Protein AF-0000000086128261 (afdb_homodimer)

Radius of gyration: 23.36 Å; Cα contacts (8 Å, |Δi|>4): 1194; chains: 2; bounding box: 47×71×53 Å

Sequence (530 aa):
MPFTEINGKTLFYSWKPASRAGLTLYFIHGLGSAHSFWSPVIPDLVDAGFSCLAIDVPGFGQSPYHGKPHTLEEIADDCITLLESLGKSLDRTIIIGSSMAGIVCCEIAVKHQVAGVVSVGPICPGPETKEAFEHRVAVIEQDGLEGIVNSVDIPTRATGSKATRTAEAFVRSLIQSSNADAYKSLSQAIADAPVPQYNKITCPLLCVAGQEDQVARLEDLALIGDEHLEVLFGVGHWHCIEDAEGMEGCLRRFAKKVESKLRAYMPFTEINGKTLFYSWKPASRAGLTLYFIHGLGSAHSFWSPVIPDLVDAGFSCLAIDVPGFGQSPYHGKPHTLEEIADDCITLLESLGKSLDRTIIIGSSMAGIVCCEIAVKHQVAGVVSVGPICPGPETKEAFEHRVAVIEQDGLEGIVNSVDIPTRATGSKATRTAEAFVRSLIQSSNADAYKSLSQAIADAPVPQYNKITCPLLCVAGQEDQVARLEDLALIGDEHLEVLFGVGHWHCIEDAEGMEGCLRRFAKKVESKLRAY

pLDDT: mean 94.53, std 5.09, range [62.5, 98.81]

Foldseek 3Di:
DLWDDDPNFIKGKDKAAAPDDAFEEEEEEDFLFAQVLLVLQQVVLSVLHYIYMYIGDDQFDPTHHPPDFDALQVVLVRSCRVCVVVVHDQLRYEYEYAACCLLSQLVNLLVDRHLEYEYELYAFADDVLLVVLVVVLVQCVPPNLCCVCPVVVCLPQQWFQLADPVLSVNSSVSNVSGHRNHSNSVSNNSSPDDGRPLVSRDHYYAYEEEPAAPRRHPVSCPVNPPVRYHYDYRTGRSPCSSPVPVVSVVVNVSSVVSRVVVVVD/DLWDDDPNFIKGKDKAAAPDDAFEEEEEEDFLFAQVLLVLQQVVLSVLHYIYMYIGDDQFDPTHHPPDFDALVVVLVRSVRVCVVVVHDQLRYEYEYAACCLQSQLVNLLVDRHLEYEYELYFAADDVLLVVLVVVLVQCVPPNLCSVCPVVVCLPQQWFQLADPVLSVNSSVSNVSGHRNHSNSVSNNSSPDDGRPLVSRDHYYAYEEECAAPRRHPVSCPVNPPVRYDYDYRTGRSPCSSPVPVVSVVVSVSSVVSRVVVVVD

Structure (mmCIF, N/CA/C/O backbone):
data_AF-0000000086128261-model_v1
#
loop_
_entity.id
_entity.type
_entity.pdbx_description
1 polymer 'Alpha/beta hydrolase'
#
loop_
_atom_site.group_PDB
_atom_site.id
_atom_site.type_symbol
_atom_site.label_atom_id
_atom_site.label_alt_id
_atom_site.label_comp_id
_atom_site.label_asym_id
_atom_site.label_entity_id
_atom_site.label_seq_id
_atom_site.pdbx_PDB_ins_code
_atom_site.Cartn_x
_atom_site.Cartn_y
_atom_site.Cartn_z
_atom_site.occupancy
_atom_site.B_iso_or_equiv
_atom_site.auth_seq_id
_atom_site.auth_comp_id
_atom_site.auth_asym_id
_atom_site.auth_atom_id
_atom_site.pdbx_PDB_model_num
ATOM 1 N N . MET A 1 1 ? 16.625 -4.352 -15.125 1 62.56 1 MET A N 1
ATOM 2 C CA . MET A 1 1 ? 15.648 -3.35 -14.688 1 62.56 1 MET A CA 1
ATOM 3 C C . MET A 1 1 ? 14.312 -4 -14.344 1 62.56 1 MET A C 1
ATOM 5 O O . MET A 1 1 ? 13.945 -5.016 -14.938 1 62.56 1 MET A O 1
ATOM 9 N N . PRO A 1 2 ? 13.703 -3.578 -13.156 1 86.75 2 PRO A N 1
ATOM 10 C CA . PRO A 1 2 ? 12.547 -4.363 -12.711 1 86.75 2 PRO A CA 1
ATOM 11 C C . PRO A 1 2 ? 11.359 -4.258 -13.664 1 86.75 2 PRO A C 1
ATOM 13 O O . PRO A 1 2 ? 10.203 -4.332 -13.234 1 86.75 2 PRO A O 1
ATOM 16 N N . PHE A 1 3 ? 11.758 -3.855 -15.07 1 92.06 3 PHE A N 1
ATOM 17 C CA . PHE A 1 3 ? 10.766 -3.869 -16.141 1 92.06 3 PHE A CA 1
ATOM 18 C C . PHE A 1 3 ? 11.281 -4.648 -17.344 1 92.06 3 PHE A C 1
ATOM 20 O O . PHE A 1 3 ? 12.484 -4.652 -17.625 1 92.06 3 PHE A O 1
ATOM 27 N N . THR A 1 4 ? 10.398 -5.27 -18.062 1 94.25 4 THR A N 1
ATOM 28 C CA . THR A 1 4 ? 10.734 -5.996 -19.281 1 94.25 4 THR A CA 1
ATOM 29 C C . THR A 1 4 ? 9.586 -5.918 -20.297 1 94.25 4 THR A C 1
ATOM 31 O O . THR A 1 4 ? 8.461 -5.566 -19.938 1 94.25 4 THR A O 1
ATOM 34 N N . GLU A 1 5 ? 9.938 -6.047 -21.531 1 93.94 5 GLU A N 1
ATOM 35 C CA . GLU A 1 5 ? 8.938 -6.109 -22.594 1 93.94 5 GLU A CA 1
ATOM 36 C C . GLU A 1 5 ? 8.625 -7.555 -22.984 1 93.94 5 GLU A C 1
ATOM 38 O O . GLU A 1 5 ? 9.516 -8.281 -23.422 1 93.94 5 GLU A O 1
ATOM 43 N N . ILE A 1 6 ? 7.418 -7.91 -22.703 1 91.56 6 ILE A N 1
ATOM 44 C CA . ILE A 1 6 ? 6.988 -9.258 -23.062 1 91.56 6 ILE A CA 1
ATOM 45 C C . ILE A 1 6 ? 5.641 -9.195 -23.766 1 91.56 6 ILE A C 1
ATOM 47 O O . ILE A 1 6 ? 4.75 -8.445 -23.359 1 91.56 6 ILE A O 1
ATOM 51 N N . ASN A 1 7 ? 5.527 -9.938 -24.922 1 92.56 7 ASN A N 1
ATOM 52 C CA . ASN A 1 7 ? 4.273 -10.047 -25.656 1 92.56 7 ASN A CA 1
ATOM 53 C C . ASN A 1 7 ? 3.68 -8.672 -25.953 1 92.56 7 ASN A C 1
ATOM 55 O O . ASN A 1 7 ? 2.479 -8.453 -25.781 1 92.56 7 ASN A O 1
ATOM 59 N N . GLY A 1 8 ? 4.52 -7.691 -26.188 1 91.38 8 GLY A N 1
ATOM 60 C CA . GLY A 1 8 ? 4.086 -6.363 -26.594 1 91.38 8 GLY A CA 1
ATOM 61 C C . GLY A 1 8 ? 3.682 -5.488 -25.422 1 91.38 8 GLY A C 1
ATOM 62 O O . GLY A 1 8 ? 3.084 -4.426 -25.609 1 91.38 8 GLY A O 1
ATOM 63 N N . LYS A 1 9 ? 3.906 -5.992 -24.203 1 94.44 9 LYS A N 1
ATOM 64 C CA . LYS A 1 9 ? 3.555 -5.266 -23 1 94.44 9 LYS A CA 1
ATOM 65 C C . LYS A 1 9 ? 4.793 -4.969 -22.156 1 94.44 9 LYS A C 1
ATOM 67 O O . LYS A 1 9 ? 5.754 -5.742 -22.156 1 94.44 9 LYS A O 1
ATOM 72 N N . THR A 1 10 ? 4.789 -3.824 -21.516 1 95.06 10 THR A N 1
ATOM 73 C CA . THR A 1 10 ? 5.793 -3.535 -20.5 1 95.06 10 THR A CA 1
ATOM 74 C C . THR A 1 10 ? 5.355 -4.07 -19.141 1 95.06 10 THR A C 1
ATOM 76 O O . THR A 1 10 ? 4.301 -3.686 -18.625 1 95.06 10 THR A O 1
ATOM 79 N N . LEU A 1 11 ? 6.125 -4.945 -18.578 1 96.31 11 LEU A N 1
ATOM 80 C CA . LEU A 1 11 ? 5.766 -5.582 -17.312 1 96.31 11 LEU A CA 1
ATOM 81 C C . LEU A 1 11 ? 6.82 -5.305 -16.25 1 96.31 11 LEU A C 1
ATOM 83 O O . LEU A 1 11 ? 8.016 -5.336 -16.531 1 96.31 11 LEU A O 1
ATOM 87 N N . PHE A 1 12 ? 6.328 -4.926 -15.133 1 96.5 12 PHE A N 1
ATOM 88 C CA . PHE A 1 12 ? 7.195 -4.887 -13.961 1 96.5 12 PHE A CA 1
ATOM 89 C C . PHE A 1 12 ? 7.32 -6.27 -13.336 1 96.5 12 PHE A C 1
ATOM 91 O O . PHE A 1 12 ? 6.34 -7.012 -13.258 1 96.5 12 PHE A O 1
ATOM 98 N N . TYR A 1 13 ? 8.516 -6.605 -12.906 1 96.88 13 TYR A N 1
ATOM 99 C CA . TYR A 1 13 ? 8.734 -7.82 -12.125 1 96.88 13 TYR A CA 1
ATOM 100 C C . TYR A 1 13 ? 9.742 -7.582 -11.008 1 96.88 13 TYR A C 1
ATOM 102 O O . TYR A 1 13 ? 10.586 -6.688 -11.109 1 96.88 13 TYR A O 1
ATOM 110 N N . SER A 1 14 ? 9.602 -8.297 -9.945 1 96.12 14 SER A N 1
ATOM 111 C CA . SER A 1 14 ? 10.555 -8.328 -8.844 1 96.12 14 SER A CA 1
ATOM 112 C C . SER A 1 14 ? 11.258 -9.688 -8.766 1 96.12 14 SER A C 1
ATOM 114 O O . SER A 1 14 ? 10.602 -10.727 -8.672 1 96.12 14 SER A O 1
ATOM 116 N N . TRP A 1 15 ? 12.531 -9.625 -8.906 1 95.88 15 TRP A N 1
ATOM 117 C CA . TRP A 1 15 ? 13.352 -10.828 -8.82 1 95.88 15 TRP A CA 1
ATOM 118 C C . TRP A 1 15 ? 14.266 -10.781 -7.602 1 95.88 15 TRP A C 1
ATOM 120 O O . TRP A 1 15 ? 15.086 -9.867 -7.473 1 95.88 15 TRP A O 1
ATOM 130 N N . LYS A 1 16 ? 14.047 -11.727 -6.68 1 95.62 16 LYS A N 1
ATOM 131 C CA . LYS A 1 16 ? 14.875 -11.875 -5.484 1 95.62 16 LYS A CA 1
ATOM 132 C C . LYS A 1 16 ? 15.531 -13.25 -5.438 1 95.62 16 LYS A C 1
ATOM 134 O O . LYS A 1 16 ? 14.969 -14.195 -4.879 1 95.62 16 LYS A O 1
ATOM 139 N N . PRO A 1 17 ? 16.719 -13.297 -5.918 1 95.62 17 PRO A N 1
ATOM 140 C CA . PRO A 1 17 ? 17.406 -14.594 -5.938 1 95.62 17 PRO A CA 1
ATOM 141 C C . PRO A 1 17 ? 17.844 -15.047 -4.547 1 95.62 17 PRO A C 1
ATOM 143 O O . PRO A 1 17 ? 18.234 -14.219 -3.723 1 95.62 17 PRO A O 1
ATOM 146 N N . ALA A 1 18 ? 17.734 -16.312 -4.316 1 96 18 ALA A N 1
ATOM 147 C CA . ALA A 1 18 ? 18.297 -16.891 -3.109 1 96 18 ALA A CA 1
ATOM 148 C C . ALA A 1 18 ? 19.797 -17.109 -3.27 1 96 18 ALA A C 1
ATOM 150 O O . ALA A 1 18 ? 20.344 -16.984 -4.367 1 96 18 ALA A O 1
ATOM 151 N N . SER A 1 19 ? 20.438 -17.328 -2.115 1 92.25 19 SER A N 1
ATOM 152 C CA . SER A 1 19 ? 21.875 -17.516 -2.107 1 92.25 19 SER A CA 1
ATOM 153 C C . SER A 1 19 ? 22.266 -18.875 -2.654 1 92.25 19 SER A C 1
ATOM 155 O O . SER A 1 19 ? 23.406 -19.078 -3.092 1 92.25 19 SER A O 1
ATOM 157 N N . ARG A 1 20 ? 21.375 -19.781 -2.602 1 87.62 20 ARG A N 1
ATOM 158 C CA . ARG A 1 20 ? 21.656 -21.125 -3.105 1 87.62 20 ARG A CA 1
ATOM 159 C C . ARG A 1 20 ? 20.734 -21.484 -4.27 1 87.62 20 ARG A C 1
ATOM 161 O O . ARG A 1 20 ? 19.703 -20.828 -4.469 1 87.62 20 ARG A O 1
ATOM 168 N N . ALA A 1 21 ? 21.25 -22.531 -4.984 1 83.56 21 ALA A N 1
ATOM 169 C CA . ALA A 1 21 ? 20.422 -23.031 -6.082 1 83.56 21 ALA A CA 1
ATOM 170 C C . ALA A 1 21 ? 19.203 -23.781 -5.559 1 83.56 21 ALA A C 1
ATOM 172 O O . ALA A 1 21 ? 19.344 -24.672 -4.715 1 83.56 21 ALA A O 1
ATOM 173 N N . GLY A 1 22 ? 18 -23.25 -5.664 1 87.94 22 GLY A N 1
ATOM 174 C CA . GLY A 1 22 ? 16.75 -23.875 -5.258 1 87.94 22 GLY A CA 1
ATOM 175 C C . GLY A 1 22 ? 15.602 -23.562 -6.191 1 87.94 22 GLY A C 1
ATOM 176 O O . GLY A 1 22 ? 15.812 -23.203 -7.348 1 87.94 22 GLY A O 1
ATOM 177 N N . LEU A 1 23 ? 14.445 -23.953 -5.727 1 96.81 23 LEU A N 1
ATOM 178 C CA . LEU A 1 23 ? 13.242 -23.734 -6.52 1 96.81 23 LEU A CA 1
ATOM 179 C C . LEU A 1 23 ? 12.93 -22.234 -6.613 1 96.81 23 LEU A C 1
ATOM 181 O O . LEU A 1 23 ? 13.32 -21.469 -5.742 1 96.81 23 LEU A O 1
ATOM 185 N N . THR A 1 24 ? 12.344 -21.859 -7.68 1 98 24 THR A N 1
ATOM 186 C CA . THR A 1 24 ? 11.797 -20.516 -7.844 1 98 24 THR A CA 1
ATOM 187 C C . THR A 1 24 ? 10.32 -20.484 -7.453 1 98 24 THR A C 1
ATOM 189 O O . THR A 1 24 ? 9.539 -21.344 -7.891 1 98 24 THR A O 1
ATOM 192 N N . LEU A 1 25 ? 10.031 -19.672 -6.535 1 98.69 25 LEU A N 1
ATOM 193 C CA . LEU A 1 25 ? 8.633 -19.359 -6.25 1 98.69 25 LEU A CA 1
ATOM 194 C C . LEU A 1 25 ? 8.156 -18.172 -7.086 1 98.69 25 LEU A C 1
ATOM 196 O O . LEU A 1 25 ? 8.711 -17.078 -6.988 1 98.69 25 LEU A O 1
ATOM 200 N N . TYR A 1 26 ? 7.195 -18.422 -7.961 1 98.62 26 TYR A N 1
ATOM 201 C CA . TYR A 1 26 ? 6.688 -17.391 -8.875 1 98.62 26 TYR A CA 1
ATOM 202 C C . TYR A 1 26 ? 5.309 -16.922 -8.445 1 98.62 26 TYR A C 1
ATOM 204 O O . TYR A 1 26 ? 4.324 -17.656 -8.547 1 98.62 26 TYR A O 1
ATOM 212 N N . PHE A 1 27 ? 5.25 -15.664 -8.062 1 98.81 27 PHE A N 1
ATOM 213 C CA . PHE A 1 27 ? 4.07 -15.102 -7.418 1 98.81 27 PHE A CA 1
ATOM 214 C C . PHE A 1 27 ? 3.256 -14.273 -8.406 1 98.81 27 PHE A C 1
ATOM 216 O O . PHE A 1 27 ? 3.775 -13.328 -9.008 1 98.81 27 PHE A O 1
ATOM 223 N N . ILE A 1 28 ? 1.998 -14.578 -8.531 1 98.5 28 ILE A N 1
ATOM 224 C CA . ILE A 1 28 ? 1.046 -13.844 -9.359 1 98.5 28 ILE A CA 1
ATOM 225 C C . ILE A 1 28 ? -0.089 -13.305 -8.492 1 98.5 28 ILE A C 1
ATOM 227 O O . ILE A 1 28 ? -0.746 -14.07 -7.777 1 98.5 28 ILE A O 1
ATOM 231 N N . HIS A 1 29 ? -0.305 -12.023 -8.539 1 98.5 29 HIS A N 1
ATOM 232 C CA . HIS A 1 29 ? -1.265 -11.398 -7.641 1 98.5 29 HIS A CA 1
ATOM 233 C C . HIS A 1 29 ? -2.682 -11.484 -8.195 1 98.5 29 HIS A C 1
ATOM 235 O O . HIS A 1 29 ? -2.875 -11.812 -9.367 1 98.5 29 HIS A O 1
ATOM 241 N N . GLY A 1 30 ? -3.697 -11.258 -7.344 1 98 30 GLY A N 1
ATOM 242 C CA . GLY A 1 30 ? -5.102 -11.25 -7.719 1 98 30 GLY A CA 1
ATOM 243 C C . GLY A 1 30 ? -5.594 -9.883 -8.148 1 98 30 GLY A C 1
ATOM 244 O O . GLY A 1 30 ? -4.793 -8.961 -8.352 1 98 30 GLY A O 1
ATOM 245 N N . LEU A 1 31 ? -6.914 -9.766 -8.344 1 97.69 31 LEU A N 1
ATOM 246 C CA . LEU A 1 31 ? -7.551 -8.523 -8.789 1 97.69 31 LEU A CA 1
ATOM 247 C C . LEU A 1 31 ? -7.375 -7.418 -7.758 1 97.69 31 LEU A C 1
ATOM 249 O O . LEU A 1 31 ? -7.609 -7.633 -6.566 1 97.69 31 LEU A O 1
ATOM 253 N N . GLY A 1 32 ? -7.008 -6.223 -8.227 1 97.5 32 GLY A N 1
ATOM 254 C CA . GLY A 1 32 ? -6.867 -5.066 -7.355 1 97.5 32 GLY A CA 1
ATOM 255 C C . GLY A 1 32 ? -5.625 -5.117 -6.488 1 97.5 32 GLY A C 1
ATOM 256 O O . GLY A 1 32 ? -5.551 -4.438 -5.461 1 97.5 32 GLY A O 1
ATOM 257 N N . SER A 1 33 ? -4.723 -5.871 -6.848 1 97.94 33 SER A N 1
ATOM 258 C CA . SER A 1 33 ? -3.506 -6.082 -6.07 1 97.94 33 SER A CA 1
ATOM 259 C C . SER A 1 33 ? -2.26 -5.777 -6.895 1 97.94 33 SER A C 1
ATOM 261 O O . SER A 1 33 ? -2.322 -5.023 -7.867 1 97.94 33 SER A O 1
ATOM 263 N N . ALA A 1 34 ? -1.095 -6.18 -6.449 1 98.06 34 ALA A N 1
ATOM 264 C CA . ALA A 1 34 ? 0.214 -6.02 -7.078 1 98.06 34 ALA A CA 1
ATOM 265 C C . ALA A 1 34 ? 1.224 -7.008 -6.496 1 98.06 34 ALA A C 1
ATOM 267 O O . ALA A 1 34 ? 0.887 -7.801 -5.613 1 98.06 34 ALA A O 1
ATOM 268 N N . HIS A 1 35 ? 2.406 -6.945 -7.035 1 97.69 35 HIS A N 1
ATOM 269 C CA . HIS A 1 35 ? 3.455 -7.816 -6.512 1 97.69 35 HIS A CA 1
ATOM 270 C C . HIS A 1 35 ? 3.65 -7.602 -5.016 1 97.69 35 HIS A C 1
ATOM 272 O O . HIS A 1 35 ? 4.055 -8.523 -4.301 1 97.69 35 HIS A O 1
ATOM 278 N N . SER A 1 36 ? 3.33 -6.379 -4.547 1 97.38 36 SER A N 1
ATOM 279 C CA . SER A 1 36 ? 3.586 -6.016 -3.156 1 97.38 36 SER A CA 1
ATOM 280 C C . SER A 1 36 ? 2.701 -6.816 -2.205 1 97.38 36 SER A C 1
ATOM 282 O O . SER A 1 36 ? 2.984 -6.902 -1.009 1 97.38 36 SER A O 1
ATOM 284 N N . PHE A 1 37 ? 1.613 -7.387 -2.729 1 98.5 37 PHE A N 1
ATOM 285 C CA . PHE A 1 37 ? 0.784 -8.305 -1.958 1 98.5 37 PHE A CA 1
ATOM 286 C C . PHE A 1 37 ? 1.625 -9.438 -1.38 1 98.5 37 PHE A C 1
ATOM 288 O O . PHE A 1 37 ? 1.368 -9.906 -0.268 1 98.5 37 PHE A O 1
ATOM 295 N N . TRP A 1 38 ? 2.641 -9.867 -2.064 1 98.69 38 TRP A N 1
ATOM 296 C CA . TRP A 1 38 ? 3.463 -11.016 -1.7 1 98.69 38 TRP A CA 1
ATOM 297 C C . TRP A 1 38 ? 4.691 -10.57 -0.913 1 98.69 38 TRP A C 1
ATOM 299 O O . TRP A 1 38 ? 5.395 -11.406 -0.331 1 98.69 38 TRP A O 1
ATOM 309 N N . SER A 1 39 ? 4.941 -9.289 -0.79 1 97.88 39 SER A N 1
ATOM 310 C CA . SER A 1 39 ? 6.176 -8.742 -0.231 1 97.88 39 SER A CA 1
ATOM 311 C C . SER A 1 39 ? 6.348 -9.148 1.229 1 97.88 39 SER A C 1
ATOM 313 O O . SER A 1 39 ? 7.473 -9.328 1.698 1 97.88 39 SER A O 1
ATOM 315 N N . PRO A 1 40 ? 5.27 -9.375 2.006 1 98.44 40 PRO A N 1
ATOM 316 C CA . PRO A 1 40 ? 5.445 -9.727 3.418 1 98.44 40 PRO A CA 1
ATOM 317 C C . PRO A 1 40 ? 6.074 -11.102 3.609 1 98.44 40 PRO A C 1
ATOM 319 O O . PRO A 1 40 ? 6.68 -11.367 4.648 1 98.44 40 PRO A O 1
ATOM 322 N N . VAL A 1 41 ? 5.965 -11.969 2.631 1 98.56 41 VAL A N 1
ATOM 323 C CA . VAL A 1 41 ? 6.387 -13.344 2.848 1 98.56 41 VAL A CA 1
ATOM 324 C C . VAL A 1 41 ? 7.711 -13.602 2.131 1 98.56 41 VAL A C 1
ATOM 326 O O . VAL A 1 41 ? 8.43 -14.547 2.463 1 98.56 41 VAL A O 1
ATOM 329 N N . ILE A 1 42 ? 8.094 -12.781 1.194 1 97.75 42 ILE A N 1
ATOM 330 C CA . ILE A 1 42 ? 9.18 -13.031 0.25 1 97.75 42 ILE A CA 1
ATOM 331 C C . ILE A 1 42 ? 10.516 -13.07 0.992 1 97.75 42 ILE A C 1
ATOM 333 O O . ILE A 1 42 ? 11.328 -13.969 0.778 1 97.75 42 ILE A O 1
ATOM 337 N N . PRO A 1 43 ? 10.742 -12.094 1.946 1 96.12 43 PRO A N 1
ATOM 338 C CA . PRO A 1 43 ? 12.062 -12.078 2.586 1 96.12 43 PRO A CA 1
ATOM 339 C C . PRO A 1 43 ? 12.383 -13.391 3.295 1 96.12 43 PRO A C 1
ATOM 341 O O . PRO A 1 43 ? 13.484 -13.922 3.139 1 96.12 43 PRO A O 1
ATOM 344 N N . ASP A 1 44 ? 11.453 -13.945 4.059 1 97.31 44 ASP A N 1
ATOM 345 C CA . ASP A 1 44 ? 11.703 -15.172 4.809 1 97.31 44 ASP A CA 1
ATOM 346 C C . ASP A 1 44 ? 11.844 -16.359 3.867 1 97.31 44 ASP A C 1
ATOM 348 O O . ASP A 1 44 ? 12.602 -17.297 4.152 1 97.31 44 ASP A O 1
ATOM 352 N N . LEU A 1 45 ? 11.141 -16.344 2.717 1 98.25 45 LEU A N 1
ATOM 353 C CA . LEU A 1 45 ? 11.25 -17.422 1.738 1 98.25 45 LEU A CA 1
ATOM 354 C C . LEU A 1 45 ? 12.617 -17.406 1.063 1 98.25 45 LEU A C 1
ATOM 356 O O . LEU A 1 45 ? 13.211 -18.469 0.833 1 98.25 45 LEU A O 1
ATOM 360 N N . VAL A 1 46 ? 13.094 -16.203 0.774 1 97.62 46 VAL A N 1
ATOM 361 C CA . VAL A 1 46 ? 14.422 -16.078 0.193 1 97.62 46 VAL A CA 1
ATOM 362 C C . VAL A 1 46 ? 15.469 -16.562 1.185 1 97.62 46 VAL A C 1
ATOM 364 O O . VAL A 1 46 ? 16.391 -17.297 0.811 1 97.62 46 VAL A O 1
ATOM 367 N N . ASP A 1 47 ? 15.312 -16.172 2.418 1 96.62 47 ASP A N 1
ATOM 368 C CA . ASP A 1 47 ? 16.219 -16.625 3.467 1 96.62 47 ASP A CA 1
ATOM 369 C C . ASP A 1 47 ? 16.203 -18.141 3.607 1 96.62 47 ASP A C 1
ATOM 371 O O . ASP A 1 47 ? 17.219 -18.75 3.973 1 96.62 47 ASP A O 1
ATOM 375 N N . ALA A 1 48 ? 15.086 -18.734 3.295 1 96.81 48 ALA A N 1
ATOM 376 C CA . ALA A 1 48 ? 14.93 -20.188 3.398 1 96.81 48 ALA A CA 1
ATOM 377 C C . ALA A 1 48 ? 15.547 -20.891 2.197 1 96.81 48 ALA A C 1
ATOM 379 O O . ALA A 1 48 ? 15.594 -22.125 2.152 1 96.81 48 ALA A O 1
ATOM 380 N N . GLY A 1 49 ? 15.992 -20.141 1.195 1 96.88 49 GLY A N 1
ATOM 381 C CA . GLY A 1 49 ? 16.734 -20.734 0.091 1 96.88 49 GLY A CA 1
ATOM 382 C C . GLY A 1 49 ? 15.938 -20.797 -1.195 1 96.88 49 GLY A C 1
ATOM 383 O O . GLY A 1 49 ? 16.312 -21.5 -2.131 1 96.88 49 GLY A O 1
ATOM 384 N N . PHE A 1 50 ? 14.844 -20.109 -1.274 1 98.06 50 PHE A N 1
ATOM 385 C CA . PHE A 1 50 ? 14.023 -20.109 -2.479 1 98.06 50 PHE A CA 1
ATOM 386 C C . PHE A 1 50 ? 14.125 -18.766 -3.195 1 98.06 50 PHE A C 1
ATOM 388 O O . PHE A 1 50 ? 14.023 -17.703 -2.566 1 98.06 50 PHE A O 1
ATOM 395 N N . SER A 1 51 ? 14.43 -18.766 -4.48 1 97.88 5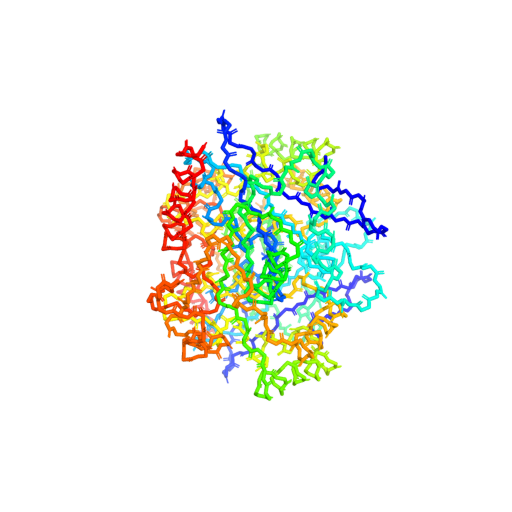1 SER A N 1
ATOM 396 C CA . SER A 1 51 ? 14.344 -17.531 -5.262 1 97.88 51 SER A CA 1
ATOM 397 C C . SER A 1 51 ? 12.891 -17.125 -5.5 1 97.88 51 SER A C 1
ATOM 399 O O . SER A 1 51 ? 12.016 -17.984 -5.637 1 97.88 51 SER A O 1
ATOM 401 N N . CYS A 1 52 ? 12.648 -15.883 -5.469 1 98.12 52 CYS A N 1
ATOM 402 C CA . CYS A 1 52 ? 11.273 -15.406 -5.586 1 98.12 52 CYS A CA 1
ATOM 403 C C . CYS A 1 52 ? 11.133 -14.445 -6.758 1 98.12 52 CYS A C 1
ATOM 405 O O . CYS A 1 52 ? 11.93 -13.523 -6.914 1 98.12 52 CYS A O 1
ATOM 407 N N . LEU A 1 53 ? 10.219 -14.727 -7.609 1 97.94 53 LEU A N 1
ATOM 408 C CA . LEU A 1 53 ? 9.805 -13.891 -8.727 1 97.94 53 LEU A CA 1
ATOM 409 C C . LEU A 1 53 ? 8.359 -13.43 -8.555 1 97.94 53 LEU A C 1
ATOM 411 O O . LEU A 1 53 ? 7.477 -14.242 -8.266 1 97.94 53 LEU A O 1
ATOM 415 N N . ALA A 1 54 ? 8.109 -12.195 -8.617 1 98 54 ALA A N 1
ATOM 416 C CA . ALA A 1 54 ? 6.75 -11.656 -8.562 1 98 54 ALA A CA 1
ATOM 417 C C . ALA A 1 54 ? 6.496 -10.703 -9.727 1 98 54 ALA A C 1
ATOM 419 O O . ALA A 1 54 ? 7.383 -9.945 -10.125 1 98 54 ALA A O 1
ATOM 420 N N . ILE A 1 55 ? 5.297 -10.672 -10.211 1 97.44 55 ILE A N 1
ATOM 421 C CA . ILE A 1 55 ? 4.973 -9.844 -11.375 1 97.44 55 ILE A CA 1
ATOM 422 C C . ILE A 1 55 ? 3.824 -8.906 -11.031 1 97.44 55 ILE A C 1
ATOM 424 O O . ILE A 1 55 ? 3.047 -9.172 -10.109 1 97.44 55 ILE A O 1
ATOM 428 N N . ASP A 1 56 ? 3.801 -7.793 -11.688 1 97.75 56 ASP A N 1
ATOM 429 C CA . ASP A 1 56 ? 2.602 -6.961 -11.75 1 97.75 56 ASP A CA 1
ATOM 430 C C . ASP A 1 56 ? 1.88 -7.145 -13.086 1 97.75 56 ASP A C 1
ATOM 432 O O . ASP A 1 56 ? 2.443 -6.871 -14.148 1 97.75 56 ASP A O 1
ATOM 436 N N . VAL A 1 57 ? 0.665 -7.633 -13.008 1 97.5 57 VAL A N 1
ATOM 437 C CA . VAL A 1 57 ? -0.165 -7.742 -14.203 1 97.5 57 VAL A CA 1
ATOM 438 C C . VAL A 1 57 ? -0.404 -6.355 -14.797 1 97.5 57 VAL A C 1
ATOM 440 O O . VAL A 1 57 ? -0.538 -5.375 -14.062 1 97.5 57 VAL A O 1
ATOM 443 N N . PRO A 1 58 ? -0.449 -6.23 -16.156 1 97.19 58 PRO A N 1
ATOM 444 C CA . PRO A 1 58 ? -0.658 -4.918 -16.781 1 97.19 58 PRO A CA 1
ATOM 445 C C . PRO A 1 58 ? -1.867 -4.184 -16.203 1 97.19 58 PRO A C 1
ATOM 447 O O . PRO A 1 58 ? -2.965 -4.742 -16.141 1 97.19 58 PRO A O 1
ATOM 450 N N . GLY A 1 59 ? -1.648 -2.953 -15.828 1 96.94 59 GLY A N 1
ATOM 451 C CA . GLY A 1 59 ? -2.715 -2.156 -15.242 1 96.94 59 GLY A CA 1
ATOM 452 C C . GLY A 1 59 ? -2.732 -2.199 -13.727 1 96.94 59 GLY A C 1
ATOM 453 O O . GLY A 1 59 ? -3.535 -1.515 -13.094 1 96.94 59 GLY A O 1
ATOM 454 N N . PHE A 1 60 ? -1.853 -2.943 -13.117 1 97.06 60 PHE A N 1
ATOM 455 C CA . PHE A 1 60 ? -1.742 -3.068 -11.672 1 97.06 60 PHE A CA 1
ATOM 456 C C . PHE A 1 60 ? -0.308 -2.828 -11.219 1 97.06 60 PHE A C 1
ATOM 458 O O . PHE A 1 60 ? 0.637 -3.064 -11.969 1 97.06 60 PHE A O 1
ATOM 465 N N . GLY A 1 61 ? -0.17 -2.314 -9.969 1 95.25 61 GLY A N 1
ATOM 466 C CA . GLY A 1 61 ? 1.161 -2.023 -9.461 1 95.25 61 GLY A CA 1
ATOM 467 C C . GLY A 1 61 ? 1.949 -1.085 -10.352 1 95.25 61 GLY A C 1
ATOM 468 O O . GLY A 1 61 ? 1.477 0.002 -10.695 1 95.25 61 GLY A O 1
ATOM 469 N N . GLN A 1 62 ? 3.1 -1.604 -10.812 1 94.5 62 GLN A N 1
ATOM 470 C CA . GLN A 1 62 ? 4.004 -0.748 -11.57 1 94.5 62 GLN A CA 1
ATOM 471 C C . GLN A 1 62 ? 3.896 -1.024 -13.062 1 94.5 62 GLN A C 1
ATOM 473 O O . GLN A 1 62 ? 4.512 -0.33 -13.875 1 94.5 62 GLN A O 1
ATOM 478 N N . SER A 1 63 ? 3.139 -2.021 -13.438 1 96.69 63 SER A N 1
ATOM 479 C CA . SER A 1 63 ? 2.951 -2.324 -14.852 1 96.69 63 SER A CA 1
ATOM 480 C C . SER A 1 63 ? 1.881 -1.432 -15.469 1 96.69 63 SER A C 1
ATOM 482 O O . SER A 1 63 ? 0.732 -1.43 -15.023 1 96.69 63 SER A O 1
ATOM 484 N N . PRO A 1 64 ? 2.211 -0.754 -16.531 1 94.88 64 PRO A N 1
ATOM 485 C CA . PRO A 1 64 ? 1.184 0.062 -17.188 1 94.88 64 PRO A CA 1
ATOM 486 C C . PRO A 1 64 ? 0.102 -0.778 -17.859 1 94.88 64 PRO A C 1
ATOM 488 O O . PRO A 1 64 ? 0.382 -1.88 -18.344 1 94.88 64 PRO A O 1
ATOM 491 N N . TYR A 1 65 ? -1.097 -0.222 -17.812 1 95.25 65 TYR A N 1
ATOM 492 C CA . TYR A 1 65 ? -2.156 -0.852 -18.594 1 95.25 65 TYR A CA 1
ATOM 493 C C . TYR A 1 65 ? -1.843 -0.793 -20.078 1 95.25 65 TYR A C 1
ATOM 495 O O . TYR A 1 65 ? -1.329 0.213 -20.578 1 95.25 65 TYR A O 1
ATOM 503 N N . HIS A 1 66 ? -2.125 -1.778 -20.766 1 93 66 HIS A N 1
ATOM 504 C CA . HIS A 1 66 ? -1.738 -1.852 -22.172 1 93 66 HIS A CA 1
ATOM 505 C C . HIS A 1 66 ? -2.896 -1.461 -23.078 1 93 66 HIS A C 1
ATOM 507 O O . HIS A 1 66 ? -2.787 -1.551 -24.312 1 93 66 HIS A O 1
ATOM 513 N N . GLY A 1 67 ? -4.113 -1.103 -22.531 1 93.19 67 GLY A N 1
ATOM 514 C CA . GLY A 1 67 ? -5.191 -0.486 -23.297 1 93.19 67 GLY A CA 1
ATOM 515 C C . GLY A 1 67 ? -6.168 -1.494 -23.875 1 93.19 67 GLY A C 1
ATOM 516 O O . GLY A 1 67 ? -7.074 -1.128 -24.625 1 93.19 67 GLY A O 1
ATOM 517 N N . LYS A 1 68 ? -5.961 -2.811 -23.578 1 93.44 68 LYS A N 1
ATOM 518 C CA . LYS A 1 68 ? -6.852 -3.863 -24.062 1 93.44 68 LYS A CA 1
ATOM 519 C C . LYS A 1 68 ? -7.379 -4.707 -22.906 1 93.44 68 LYS A C 1
ATOM 521 O O . LYS A 1 68 ? -6.695 -4.871 -21.891 1 93.44 68 LYS A O 1
ATOM 526 N N . PRO A 1 69 ? -8.609 -5.246 -23.141 1 93 69 PRO A N 1
ATOM 527 C CA . PRO A 1 69 ? -9.148 -6.113 -22.094 1 93 69 PRO A CA 1
ATOM 528 C C . PRO A 1 69 ? -8.273 -7.336 -21.828 1 93 69 PRO A C 1
ATOM 530 O O . PRO A 1 69 ? -7.711 -7.91 -22.766 1 93 69 PRO A O 1
ATOM 533 N N . HIS A 1 70 ? -8.227 -7.707 -20.578 1 91.19 70 HIS A N 1
ATOM 534 C CA . HIS A 1 70 ? -7.434 -8.852 -20.156 1 91.19 70 HIS A CA 1
ATOM 535 C C . HIS A 1 70 ? -8.203 -10.156 -20.344 1 91.19 70 HIS A C 1
ATOM 537 O O . HIS A 1 70 ? -9.43 -10.18 -20.266 1 91.19 70 HIS A O 1
ATOM 543 N N . THR A 1 71 ? -7.488 -11.195 -20.625 1 92.12 71 THR A N 1
ATOM 544 C CA . THR A 1 71 ? -7.957 -12.555 -20.406 1 92.12 71 THR A CA 1
ATOM 545 C C . THR A 1 71 ? -7.035 -13.297 -19.438 1 92.12 71 THR A C 1
ATOM 547 O O . THR A 1 71 ? -5.859 -12.945 -19.312 1 92.12 71 THR A O 1
ATOM 550 N N . LEU A 1 72 ? -7.562 -14.25 -18.766 1 93.69 72 LEU A N 1
ATOM 551 C CA . LEU A 1 72 ? -6.75 -15.023 -17.844 1 93.69 72 LEU A CA 1
ATOM 552 C C . LEU A 1 72 ? -5.668 -15.805 -18.578 1 93.69 72 LEU A C 1
ATOM 554 O O . LEU A 1 72 ? -4.559 -15.969 -18.078 1 93.69 72 LEU A O 1
ATOM 558 N N . GLU A 1 73 ? -5.977 -16.219 -19.781 1 93.31 73 GLU A N 1
ATOM 559 C CA . GLU A 1 73 ? -5.023 -16.953 -20.609 1 93.31 73 GLU A CA 1
ATOM 560 C C . GLU A 1 73 ? -3.826 -16.078 -20.969 1 93.31 73 GLU A C 1
ATOM 562 O O . GLU A 1 73 ? -2.688 -16.547 -21 1 93.31 73 GLU A O 1
ATOM 567 N N . GLU A 1 74 ? -4.121 -14.859 -21.281 1 94.12 74 GLU A N 1
ATOM 568 C CA . GLU A 1 74 ? -3.045 -13.93 -21.609 1 94.12 74 GLU A CA 1
ATOM 569 C C . GLU A 1 74 ? -2.113 -13.711 -20.422 1 94.12 74 GLU A C 1
ATOM 571 O O . GLU A 1 74 ? -0.904 -13.555 -20.594 1 94.12 74 GLU A O 1
ATOM 576 N N . ILE A 1 75 ? -2.658 -13.656 -19.25 1 95.81 75 ILE A N 1
ATOM 577 C CA . ILE A 1 75 ? -1.85 -13.508 -18.047 1 95.81 75 ILE A CA 1
ATOM 578 C C . ILE A 1 75 ? -0.93 -14.719 -17.891 1 95.81 75 ILE A C 1
ATOM 580 O O . ILE A 1 75 ? 0.252 -14.57 -17.562 1 95.81 75 ILE A O 1
ATOM 584 N N . ALA A 1 76 ? -1.488 -15.914 -18.109 1 96.25 76 ALA A N 1
ATOM 585 C CA . ALA A 1 76 ? -0.694 -17.141 -18.047 1 96.25 76 ALA A CA 1
ATOM 586 C C . ALA A 1 76 ? 0.465 -17.094 -19.031 1 96.25 76 ALA A C 1
ATOM 588 O O . ALA A 1 76 ? 1.604 -17.406 -18.688 1 96.25 76 ALA A O 1
ATOM 589 N N . ASP A 1 77 ? 0.166 -16.672 -20.25 1 96.25 77 ASP A N 1
ATOM 590 C CA . ASP A 1 77 ? 1.179 -16.594 -21.297 1 96.25 77 ASP A CA 1
ATOM 591 C C . ASP A 1 77 ? 2.273 -15.602 -20.938 1 96.25 77 ASP A C 1
ATOM 593 O O . ASP A 1 77 ? 3.457 -15.852 -21.156 1 96.25 77 ASP A O 1
ATOM 597 N N . ASP A 1 78 ? 1.854 -14.469 -20.406 1 96.56 78 ASP A N 1
ATOM 598 C CA . ASP A 1 78 ? 2.814 -13.461 -19.984 1 96.56 78 ASP A CA 1
ATOM 599 C C . ASP A 1 78 ? 3.738 -14.008 -18.891 1 96.56 78 ASP A C 1
ATOM 601 O O . ASP A 1 78 ? 4.941 -13.742 -18.906 1 96.56 78 ASP A O 1
ATOM 605 N N . CYS A 1 79 ? 3.158 -14.719 -17.969 1 96.56 79 CYS A N 1
ATOM 606 C CA . CYS A 1 79 ? 3.928 -15.289 -16.859 1 96.56 79 CYS A CA 1
ATOM 607 C C . CYS A 1 79 ? 4.973 -16.266 -17.375 1 96.56 79 CYS A C 1
ATOM 609 O O . CYS A 1 79 ? 6.129 -16.234 -16.953 1 96.56 79 CYS A O 1
ATOM 611 N N . ILE A 1 80 ? 4.551 -17.141 -18.266 1 97.19 80 ILE A N 1
ATOM 612 C CA . ILE A 1 80 ? 5.453 -18.141 -18.828 1 97.19 80 ILE A CA 1
ATOM 613 C C . ILE A 1 80 ? 6.582 -17.453 -19.594 1 97.19 80 ILE A C 1
ATOM 615 O O . ILE A 1 80 ? 7.758 -17.766 -19.391 1 97.19 80 ILE A O 1
ATOM 619 N N . THR A 1 81 ? 6.211 -16.484 -20.422 1 96.94 81 THR A N 1
ATOM 620 C CA . THR A 1 81 ? 7.191 -15.766 -21.234 1 96.94 81 THR A CA 1
ATOM 621 C C . THR A 1 81 ? 8.195 -15.031 -20.344 1 96.94 81 THR A C 1
ATOM 623 O O . THR A 1 81 ? 9.391 -15.016 -20.641 1 96.94 81 THR A O 1
ATOM 626 N N . LEU A 1 82 ? 7.719 -14.438 -19.281 1 96.44 82 LEU A N 1
ATOM 627 C CA . LEU A 1 82 ? 8.602 -13.719 -18.375 1 96.44 82 LEU A CA 1
ATOM 628 C C . LEU A 1 82 ? 9.602 -14.672 -17.719 1 96.44 82 LEU A C 1
ATOM 630 O O . LEU A 1 82 ? 10.797 -14.391 -17.672 1 96.44 82 LEU A O 1
ATOM 634 N N . LEU A 1 83 ? 9.07 -15.734 -17.219 1 96.19 83 LEU A N 1
ATOM 635 C CA . LEU A 1 83 ? 9.93 -16.719 -16.562 1 96.19 83 LEU A CA 1
ATOM 636 C C . LEU A 1 83 ? 11.023 -17.188 -17.5 1 96.19 83 LEU A C 1
ATOM 638 O O . LEU A 1 83 ? 12.195 -17.266 -17.109 1 96.19 83 LEU A O 1
ATOM 642 N N . GLU A 1 84 ? 10.641 -17.5 -18.734 1 93.81 84 GLU A N 1
ATOM 643 C CA . GLU A 1 84 ? 11.586 -17.969 -19.75 1 93.81 84 GLU A CA 1
ATOM 644 C C . GLU A 1 84 ? 12.609 -16.891 -20.094 1 93.81 84 GLU A C 1
ATOM 646 O O . GLU A 1 84 ? 13.789 -17.172 -20.266 1 93.81 84 GLU A O 1
ATOM 651 N N . SER A 1 85 ? 12.164 -15.688 -20.188 1 94.25 85 SER A N 1
ATOM 652 C CA . SER A 1 85 ? 13.047 -14.578 -20.531 1 94.25 85 SER A CA 1
ATOM 653 C C . SER A 1 85 ? 14.117 -14.367 -19.469 1 94.25 85 SER A C 1
ATOM 655 O O . SER A 1 85 ? 15.188 -13.836 -19.766 1 94.25 85 SER A O 1
ATOM 657 N N . LEU A 1 86 ? 13.836 -14.781 -18.266 1 94 86 LEU A N 1
ATOM 658 C CA . LEU A 1 86 ? 14.797 -14.648 -17.156 1 94 86 LEU A CA 1
ATOM 659 C C . LEU A 1 86 ? 15.695 -15.875 -17.062 1 94 86 LEU A C 1
ATOM 661 O O . LEU A 1 86 ? 16.5 -15.992 -16.141 1 94 86 LEU A O 1
ATOM 665 N N . GLY A 1 87 ? 15.523 -16.766 -17.969 1 94.12 87 GLY A N 1
ATOM 666 C CA . GLY A 1 87 ? 16.344 -17.969 -18.016 1 94.12 87 GLY A CA 1
ATOM 667 C C . GLY A 1 87 ? 15.984 -18.984 -16.953 1 94.12 87 GLY A C 1
ATOM 668 O O . GLY A 1 87 ? 16.828 -19.781 -16.547 1 94.12 87 GLY A O 1
ATOM 669 N N . LYS A 1 88 ? 14.789 -18.938 -16.453 1 94.88 88 LYS A N 1
ATOM 670 C CA . LYS A 1 88 ? 14.336 -19.891 -15.445 1 94.88 88 LYS A CA 1
ATOM 671 C C . LYS A 1 88 ? 13.398 -20.922 -16.062 1 94.88 88 LYS A C 1
ATOM 673 O O . LYS A 1 88 ? 12.711 -20.656 -17.047 1 94.88 88 LYS A O 1
ATOM 678 N N . SER A 1 89 ? 13.398 -22.094 -15.469 1 95 89 SER A N 1
ATOM 679 C CA . SER A 1 89 ? 12.633 -23.203 -16.031 1 95 89 SER A CA 1
ATOM 680 C C . SER A 1 89 ? 11.359 -23.453 -15.227 1 95 89 SER A C 1
ATOM 682 O O . SER A 1 89 ? 11.359 -23.375 -14 1 95 89 SER A O 1
ATOM 684 N N . LEU A 1 90 ? 10.336 -23.812 -15.938 1 96 90 LEU A N 1
ATOM 685 C CA . LEU A 1 90 ? 9.031 -24.062 -15.328 1 96 90 LEU A CA 1
ATOM 686 C C . LEU A 1 90 ? 9.086 -25.297 -14.43 1 96 90 LEU A C 1
ATOM 688 O O . LEU A 1 90 ? 8.438 -25.328 -13.383 1 96 90 LEU A O 1
ATOM 692 N N . ASP A 1 91 ? 9.875 -26.328 -14.812 1 95.38 91 ASP A N 1
ATOM 693 C CA . ASP A 1 91 ? 9.906 -27.594 -14.07 1 95.38 91 ASP A CA 1
ATOM 694 C C . ASP A 1 91 ? 10.633 -27.438 -12.742 1 95.38 91 ASP A C 1
ATOM 696 O O . ASP A 1 91 ? 10.609 -28.344 -11.906 1 95.38 91 ASP A O 1
ATOM 700 N N . ARG A 1 92 ? 11.156 -26.266 -12.477 1 96.94 92 ARG A N 1
ATOM 701 C CA . ARG A 1 92 ? 11.797 -25.938 -11.203 1 96.94 92 ARG A CA 1
ATOM 702 C C . ARG A 1 92 ? 11.109 -24.75 -10.531 1 96.94 92 ARG A C 1
ATOM 704 O O . ARG A 1 92 ? 11.711 -24.062 -9.703 1 96.94 92 ARG A O 1
ATOM 711 N N . THR A 1 93 ? 9.922 -24.5 -11 1 98.19 93 THR A N 1
ATOM 712 C CA . THR A 1 93 ? 9.188 -23.344 -10.5 1 98.19 93 THR A CA 1
ATOM 713 C C . THR A 1 93 ? 7.875 -23.766 -9.852 1 98.19 93 THR A C 1
ATOM 715 O O . THR A 1 93 ? 7.133 -24.578 -10.414 1 98.19 93 THR A O 1
ATOM 718 N N . ILE A 1 94 ? 7.672 -23.344 -8.617 1 98.62 94 ILE A N 1
ATOM 719 C CA . ILE A 1 94 ? 6.344 -23.406 -8.016 1 98.62 94 ILE A CA 1
ATOM 720 C C . ILE A 1 94 ? 5.566 -22.141 -8.336 1 98.62 94 ILE A C 1
ATOM 722 O O . ILE A 1 94 ? 6 -21.031 -8 1 98.62 94 ILE A O 1
ATOM 726 N N . ILE A 1 95 ? 4.469 -22.266 -9.008 1 98.62 95 ILE A N 1
ATOM 727 C CA . ILE A 1 95 ? 3.652 -21.109 -9.359 1 98.62 95 ILE A CA 1
ATOM 728 C C . ILE A 1 95 ? 2.611 -20.844 -8.273 1 98.62 95 ILE A C 1
ATOM 730 O O . ILE A 1 95 ? 1.886 -21.766 -7.875 1 98.62 95 ILE A O 1
ATOM 734 N N . ILE A 1 96 ? 2.584 -19.688 -7.773 1 98.62 96 ILE A N 1
ATOM 735 C CA . ILE A 1 96 ? 1.718 -19.297 -6.664 1 98.62 96 ILE A CA 1
ATOM 736 C C . ILE A 1 96 ? 0.785 -18.172 -7.105 1 98.62 9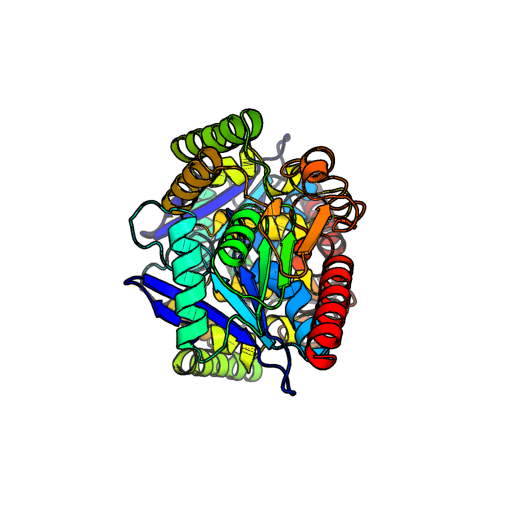6 ILE A C 1
ATOM 738 O O . ILE A 1 96 ? 1.241 -17.125 -7.555 1 98.62 96 ILE A O 1
ATOM 742 N N . GLY A 1 97 ? -0.459 -18.359 -7.031 1 98.5 97 GLY A N 1
ATOM 743 C CA . GLY A 1 97 ? -1.438 -17.391 -7.469 1 98.5 97 GLY A CA 1
ATOM 744 C C . GLY A 1 97 ? -2.477 -17.062 -6.41 1 98.5 97 GLY A C 1
ATOM 745 O O . GLY A 1 97 ? -2.996 -17.969 -5.75 1 98.5 97 GLY A O 1
ATOM 746 N N . SER A 1 98 ? -2.768 -15.828 -6.227 1 98.12 98 SER A N 1
ATOM 747 C CA . SER A 1 98 ? -3.809 -15.391 -5.305 1 98.12 98 SER A CA 1
ATOM 748 C C . SER A 1 98 ? -5.105 -15.07 -6.039 1 98.12 98 SER A C 1
ATOM 750 O O . SER A 1 98 ? -5.09 -14.398 -7.074 1 98.12 98 SER A O 1
ATOM 752 N N . SER A 1 99 ? -6.246 -15.57 -5.438 1 96.56 99 SER A N 1
ATOM 753 C CA . SER A 1 99 ? -7.578 -15.227 -5.922 1 96.56 99 SER A CA 1
ATOM 754 C C . SER A 1 99 ? -7.746 -15.602 -7.391 1 96.56 99 SER A C 1
ATOM 756 O O . SER A 1 99 ? -7.559 -16.766 -7.766 1 96.56 99 SER A O 1
ATOM 758 N N . MET A 1 100 ? -7.875 -14.695 -8.375 1 93.5 100 MET A N 1
ATOM 759 C CA . MET A 1 100 ? -8.016 -14.992 -9.797 1 93.5 100 MET A CA 1
ATOM 760 C C . MET A 1 100 ? -6.773 -15.703 -10.328 1 93.5 100 MET A C 1
ATOM 762 O O . MET A 1 100 ? -6.867 -16.547 -11.219 1 93.5 100 MET A O 1
ATOM 766 N N . ALA A 1 101 ? -5.656 -15.391 -9.742 1 95.88 101 ALA A N 1
ATOM 767 C CA . ALA A 1 101 ? -4.406 -16 -10.188 1 95.88 101 ALA A CA 1
ATOM 768 C C . ALA A 1 101 ? -4.324 -17.453 -9.75 1 95.88 101 ALA A C 1
ATOM 770 O O . ALA A 1 101 ? -3.504 -18.219 -10.266 1 95.88 101 ALA A O 1
ATOM 771 N N . GLY A 1 102 ? -5.195 -17.781 -8.789 1 93.44 102 GLY A N 1
ATOM 772 C CA . GLY A 1 102 ? -5.336 -19.188 -8.469 1 93.44 102 GLY A CA 1
ATOM 773 C C . GLY A 1 102 ? -5.859 -20.016 -9.625 1 93.44 102 GLY A C 1
ATOM 774 O O . GLY A 1 102 ? -5.531 -21.203 -9.75 1 93.44 102 GLY A O 1
ATOM 775 N N . ILE A 1 103 ? -6.664 -19.422 -10.469 1 90.94 103 ILE A N 1
ATOM 776 C CA . ILE A 1 103 ? -7.141 -20.062 -11.688 1 90.94 103 ILE A CA 1
ATOM 777 C C . ILE A 1 103 ? -6.016 -20.109 -12.719 1 90.94 103 ILE A C 1
ATOM 779 O O . ILE A 1 103 ? -5.789 -21.156 -13.352 1 90.94 103 ILE A O 1
ATOM 783 N N . VAL A 1 104 ? -5.262 -19.047 -12.789 1 94.62 104 VAL A N 1
ATOM 784 C CA . VAL A 1 104 ? -4.188 -18.891 -13.758 1 94.62 104 VAL A CA 1
ATOM 785 C C . VAL A 1 104 ? -3.102 -19.938 -13.492 1 94.62 104 VAL A C 1
ATOM 787 O O . VAL A 1 104 ? -2.629 -20.594 -14.422 1 94.62 104 VAL A O 1
ATOM 790 N N . CYS A 1 105 ? -2.734 -20.078 -12.266 1 95.44 105 CYS A N 1
ATOM 791 C CA . CYS A 1 105 ? -1.666 -21.016 -11.93 1 95.44 105 CYS A CA 1
ATOM 792 C C . CYS A 1 105 ? -2.084 -22.453 -12.219 1 95.44 105 CYS A C 1
ATOM 794 O O . CYS A 1 105 ? -1.271 -23.266 -12.672 1 95.44 105 CYS A O 1
ATOM 796 N N . CYS A 1 106 ? -3.338 -22.75 -11.977 1 92.44 106 CYS A N 1
ATOM 797 C CA . CYS A 1 106 ? -3.844 -24.094 -12.266 1 92.44 106 CYS A CA 1
ATOM 798 C C . CYS A 1 106 ? -3.861 -24.359 -13.766 1 92.44 106 CYS A C 1
ATOM 800 O O . CYS A 1 106 ? -3.518 -25.453 -14.211 1 92.44 106 CYS A O 1
ATOM 802 N N . GLU A 1 107 ? -4.254 -23.391 -14.516 1 92.56 107 GLU A N 1
ATOM 803 C CA . GLU A 1 107 ? -4.25 -23.531 -15.969 1 92.56 107 GLU A CA 1
ATOM 804 C C . GLU A 1 107 ? -2.84 -23.781 -16.5 1 92.56 107 GLU A C 1
ATOM 806 O O . GLU A 1 107 ? -2.65 -24.594 -17.406 1 92.56 107 GLU A O 1
ATOM 811 N N . ILE A 1 108 ? -1.895 -23.094 -15.945 1 96.38 108 ILE A N 1
ATOM 812 C CA . ILE A 1 108 ? -0.503 -23.281 -16.328 1 96.38 108 ILE A CA 1
ATOM 813 C C . ILE A 1 108 ? -0.08 -24.719 -16.016 1 96.38 108 ILE A C 1
ATOM 815 O O . ILE A 1 108 ? 0.558 -25.375 -16.844 1 96.38 108 ILE A O 1
ATOM 819 N N . ALA A 1 109 ? -0.49 -25.203 -14.914 1 95.75 109 ALA A N 1
ATOM 820 C CA . ALA A 1 109 ? -0.082 -26.531 -14.453 1 95.75 109 ALA A CA 1
ATOM 821 C C . ALA A 1 109 ? -0.709 -27.625 -15.312 1 95.75 109 ALA A C 1
ATOM 823 O O . ALA A 1 109 ? -0.147 -28.719 -15.445 1 95.75 109 ALA A O 1
ATOM 824 N N . VAL A 1 110 ? -1.884 -27.375 -15.867 1 95.19 110 VAL A N 1
ATOM 825 C CA . VAL A 1 110 ? -2.559 -28.344 -16.734 1 95.19 110 VAL A CA 1
ATOM 826 C C . VAL A 1 110 ? -1.831 -28.438 -18.062 1 95.19 110 VAL A C 1
ATOM 828 O O . VAL A 1 110 ? -1.722 -29.531 -18.656 1 95.19 110 VAL A O 1
ATOM 831 N N . LYS A 1 111 ? -1.242 -27.375 -18.5 1 95.38 111 LYS A N 1
ATOM 832 C CA . LYS A 1 111 ? -0.692 -27.297 -19.859 1 95.38 111 LYS A CA 1
ATOM 833 C C . LYS A 1 111 ? 0.821 -27.5 -19.844 1 95.38 111 LYS A C 1
ATOM 835 O O . LYS A 1 111 ? 1.419 -27.812 -20.875 1 95.38 111 LYS A O 1
ATOM 840 N N . HIS A 1 112 ? 1.424 -27.281 -18.703 1 96.19 112 HIS A N 1
ATOM 841 C CA . HIS A 1 112 ? 2.879 -27.312 -18.609 1 96.19 112 HIS A CA 1
ATOM 842 C C . HIS A 1 112 ? 3.334 -28.109 -17.391 1 96.19 112 HIS A C 1
ATOM 844 O O . HIS A 1 112 ? 2.605 -28.203 -16.406 1 96.19 112 HIS A O 1
ATOM 850 N N . GLN A 1 113 ? 4.523 -28.672 -17.516 1 95.69 113 GLN A N 1
ATOM 851 C CA . GLN A 1 113 ? 5.137 -29.297 -16.344 1 95.69 113 GLN A CA 1
ATOM 852 C C . GLN A 1 113 ? 5.758 -28.266 -15.422 1 95.69 113 GLN A C 1
ATOM 854 O O . GLN A 1 113 ? 6.711 -27.578 -15.797 1 95.69 113 GLN A O 1
ATOM 859 N N . VAL A 1 114 ? 5.188 -28.094 -14.234 1 97.5 114 VAL A N 1
ATOM 860 C CA . VAL A 1 114 ? 5.715 -27.203 -13.203 1 97.5 114 VAL A CA 1
ATOM 861 C C . VAL A 1 114 ? 6.055 -28.016 -11.953 1 97.5 114 VAL A C 1
ATOM 863 O O . VAL A 1 114 ? 5.633 -29.156 -11.812 1 97.5 114 VAL A O 1
ATOM 866 N N . ALA A 1 115 ? 6.883 -27.422 -11.086 1 97.81 115 ALA A N 1
ATOM 867 C CA . ALA A 1 115 ? 7.309 -28.125 -9.883 1 97.81 115 ALA A CA 1
ATOM 868 C C . ALA A 1 115 ? 6.152 -28.281 -8.898 1 97.81 115 ALA A C 1
ATOM 870 O O . ALA A 1 115 ? 6.086 -29.266 -8.156 1 97.81 115 ALA A O 1
ATOM 871 N N . GLY A 1 116 ? 5.32 -27.344 -8.852 1 97.88 116 GLY A N 1
ATOM 872 C CA . GLY A 1 116 ? 4.16 -27.312 -7.973 1 97.88 116 GLY A CA 1
ATOM 873 C C . GLY A 1 116 ? 3.293 -26.094 -8.18 1 97.88 116 GLY A C 1
ATOM 874 O O . GLY A 1 116 ? 3.68 -25.156 -8.891 1 97.88 116 GLY A O 1
ATOM 875 N N . VAL A 1 117 ? 2.109 -26.156 -7.57 1 97.56 117 VAL A N 1
ATOM 876 C CA . VAL A 1 117 ? 1.167 -25.047 -7.672 1 97.56 117 VAL A CA 1
ATOM 877 C C . VAL A 1 117 ? 0.569 -24.75 -6.301 1 97.56 117 VAL A C 1
ATOM 879 O O . VAL A 1 117 ? 0.234 -25.656 -5.551 1 97.56 117 VAL A O 1
ATOM 882 N N . VAL A 1 118 ? 0.557 -23.484 -5.984 1 97.81 118 VAL A N 1
ATOM 883 C CA . VAL A 1 118 ? -0.156 -23.031 -4.793 1 97.81 118 VAL A CA 1
ATOM 884 C C . VAL A 1 118 ? -1.259 -22.047 -5.191 1 97.81 118 VAL A C 1
ATOM 886 O O . VAL A 1 118 ? -0.983 -21 -5.766 1 97.81 118 VAL A O 1
ATOM 889 N N . SER A 1 119 ? -2.445 -22.406 -4.934 1 96.56 119 SER A N 1
ATOM 890 C CA . SER A 1 119 ? -3.605 -21.547 -5.16 1 96.56 119 SER A CA 1
ATOM 891 C C . SER A 1 119 ? -4.105 -20.938 -3.855 1 96.56 119 SER A C 1
ATOM 893 O O . SER A 1 119 ? -4.664 -21.641 -3.008 1 96.56 119 SER A O 1
ATOM 895 N N . VAL A 1 120 ? -3.951 -19.641 -3.734 1 97.25 120 VAL A N 1
ATOM 896 C CA . VAL A 1 120 ? -4.281 -18.953 -2.49 1 97.25 120 VAL A CA 1
ATOM 897 C C . VAL A 1 120 ? -5.629 -18.234 -2.631 1 97.25 120 VAL A C 1
ATOM 899 O O . VAL A 1 120 ? -5.754 -17.281 -3.395 1 97.25 120 VAL A O 1
ATOM 902 N N . GLY A 1 121 ? -6.637 -18.641 -1.854 1 95.56 121 GLY A N 1
ATOM 903 C CA . GLY A 1 121 ? -7.973 -18.062 -1.933 1 95.56 121 GLY A CA 1
ATOM 904 C C . GLY A 1 121 ? -8.523 -18.047 -3.344 1 95.56 121 GLY A C 1
ATOM 905 O O . GLY A 1 121 ? -8.984 -17 -3.816 1 95.56 121 GLY A O 1
ATOM 906 N N . PRO A 1 122 ? -8.453 -19.188 -4.043 1 93.56 122 PRO A N 1
ATOM 907 C CA . PRO A 1 122 ? -8.914 -19.172 -5.434 1 93.56 122 PRO A CA 1
ATOM 908 C C . PRO A 1 122 ? -10.414 -18.922 -5.559 1 93.56 122 PRO A C 1
ATOM 910 O O . PRO A 1 122 ? -11.195 -19.453 -4.766 1 93.56 122 PRO A O 1
ATOM 913 N N . ILE A 1 123 ? -10.695 -18.109 -6.531 1 89.56 123 ILE A N 1
ATOM 914 C CA . ILE A 1 123 ? -12.109 -17.859 -6.816 1 89.56 123 ILE A CA 1
ATOM 915 C C . ILE A 1 123 ? -12.734 -19.094 -7.449 1 89.56 123 ILE A C 1
ATOM 917 O O . ILE A 1 123 ? -12.125 -19.734 -8.305 1 89.56 123 ILE A O 1
ATOM 921 N N . CYS A 1 124 ? -13.844 -19.5 -6.977 1 86.25 124 CYS A N 1
ATOM 922 C CA . CYS A 1 124 ? -14.617 -20.578 -7.598 1 86.25 124 CYS A CA 1
ATOM 923 C C . CYS A 1 124 ? -15.672 -20.016 -8.547 1 86.25 124 CYS A C 1
ATOM 925 O O . CYS A 1 124 ? -16.672 -19.453 -8.109 1 86.25 124 CYS A O 1
ATOM 927 N N . PRO A 1 125 ? -15.383 -20.219 -9.805 1 86.56 125 PRO A N 1
ATOM 928 C CA . PRO A 1 125 ? -16.344 -19.656 -10.758 1 86.56 125 PRO A CA 1
ATOM 929 C C . PRO A 1 125 ? -17.734 -20.25 -10.602 1 86.56 125 PRO A C 1
ATOM 931 O O . PRO A 1 125 ? -17.891 -21.438 -10.312 1 86.56 125 PRO A O 1
ATOM 934 N N . GLY A 1 126 ? -18.781 -19.453 -10.703 1 86.75 126 GLY A N 1
ATOM 935 C CA . GLY A 1 126 ? -20.188 -19.797 -10.578 1 86.75 126 GLY A CA 1
ATOM 936 C C . GLY A 1 126 ? -21.109 -18.578 -10.688 1 86.75 126 GLY A C 1
ATOM 937 O O . GLY A 1 126 ? -20.641 -17.469 -10.922 1 86.75 126 GLY A O 1
ATOM 938 N N . PRO A 1 127 ? -22.375 -18.828 -10.578 1 89.5 127 PRO A N 1
ATOM 939 C CA . PRO A 1 127 ? -23.328 -17.734 -10.75 1 89.5 127 PRO A CA 1
ATOM 940 C C . PRO A 1 127 ? -23.156 -16.625 -9.727 1 89.5 127 PRO A C 1
ATOM 942 O O . PRO A 1 127 ? -23.25 -15.438 -10.07 1 89.5 127 PRO A O 1
ATOM 945 N N . GLU A 1 128 ? -22.922 -17 -8.523 1 88.25 128 GLU A N 1
ATOM 946 C CA . GLU A 1 128 ? -22.766 -15.992 -7.477 1 88.25 128 GLU A CA 1
ATOM 947 C C . GLU A 1 128 ? -21.516 -15.141 -7.711 1 88.25 128 GLU A C 1
ATOM 949 O O . GLU A 1 128 ? -21.547 -13.922 -7.543 1 88.25 128 GLU A O 1
ATOM 954 N N . THR A 1 129 ? -20.484 -15.797 -8.047 1 89.19 129 THR A N 1
ATOM 955 C CA . THR A 1 129 ? -19.234 -15.102 -8.359 1 89.19 129 THR A CA 1
ATOM 956 C C . THR A 1 129 ? -19.422 -14.18 -9.555 1 89.19 129 THR A C 1
ATOM 958 O O . THR A 1 129 ? -18.969 -13.031 -9.539 1 89.19 129 THR A O 1
ATOM 961 N N . LYS A 1 130 ? -20.094 -14.711 -10.562 1 93.25 130 LYS A N 1
ATOM 962 C CA . LYS A 1 130 ? -20.359 -13.906 -11.758 1 93.25 130 LYS A CA 1
ATOM 963 C C . LYS A 1 130 ? -21.109 -12.633 -11.406 1 93.25 130 LYS A C 1
ATOM 965 O O . LYS A 1 130 ? -20.734 -11.539 -11.828 1 93.25 130 LYS A O 1
ATOM 970 N N . GLU A 1 131 ? -22.125 -12.742 -10.633 1 94.19 131 GLU A N 1
ATOM 971 C CA . GLU A 1 131 ? -22.938 -11.594 -10.234 1 94.19 131 GLU A CA 1
ATOM 972 C C . GLU A 1 131 ? -22.109 -10.578 -9.438 1 94.19 131 GLU A C 1
ATOM 974 O O . GLU A 1 131 ? -22.234 -9.375 -9.648 1 94.19 131 GLU A O 1
ATOM 979 N N . ALA A 1 132 ? -21.344 -11.07 -8.539 1 93.44 132 ALA A N 1
ATOM 980 C CA . ALA A 1 132 ? -20.531 -10.203 -7.68 1 93.44 132 ALA A CA 1
ATOM 981 C C . ALA A 1 132 ? -19.547 -9.383 -8.508 1 93.44 132 ALA A C 1
ATOM 983 O O . ALA A 1 132 ? -19.359 -8.188 -8.258 1 93.44 132 ALA A O 1
ATOM 984 N N . PHE A 1 133 ? -18.891 -9.977 -9.43 1 95.38 133 PHE A N 1
ATOM 985 C CA . PHE A 1 133 ? -17.875 -9.281 -10.203 1 95.38 133 PHE A CA 1
ATOM 986 C C . PHE A 1 133 ? -18.5 -8.383 -11.258 1 95.38 133 PHE A C 1
ATOM 988 O O . PHE A 1 133 ? -17.969 -7.32 -11.578 1 95.38 133 PHE A O 1
ATOM 995 N N . GLU A 1 134 ? -19.641 -8.789 -11.812 1 95.38 134 GLU A N 1
ATOM 996 C CA . GLU A 1 134 ? -20.391 -7.891 -12.688 1 95.38 134 GLU A CA 1
ATOM 997 C C . GLU A 1 134 ? -20.859 -6.645 -11.938 1 95.38 134 GLU A C 1
ATOM 999 O O . GLU A 1 134 ? -20.859 -5.543 -12.492 1 95.38 134 GLU A O 1
ATOM 1004 N N . HIS A 1 135 ? -21.266 -6.891 -10.734 1 96.25 135 HIS A N 1
ATOM 1005 C CA . HIS A 1 135 ? -21.625 -5.758 -9.891 1 96.25 135 HIS A CA 1
ATOM 1006 C C . HIS A 1 135 ? -20.438 -4.82 -9.695 1 96.25 135 HIS A C 1
ATOM 1008 O O . HIS A 1 135 ? -20.594 -3.598 -9.68 1 96.25 135 HIS A O 1
ATOM 1014 N N . ARG A 1 136 ? -19.25 -5.332 -9.492 1 95.81 136 ARG A N 1
ATOM 1015 C CA . ARG A 1 136 ? -18.047 -4.508 -9.336 1 95.81 136 ARG A CA 1
ATOM 1016 C C . ARG A 1 136 ? -17.812 -3.658 -10.578 1 95.81 136 ARG A C 1
ATOM 1018 O O . ARG A 1 136 ? -17.406 -2.496 -10.469 1 95.81 136 ARG A O 1
ATOM 1025 N N . VAL A 1 137 ? -18 -4.285 -11.734 1 96.62 137 VAL A N 1
ATOM 1026 C CA . VAL A 1 137 ? -17.844 -3.547 -12.984 1 96.62 137 VAL A CA 1
ATOM 1027 C C . VAL A 1 137 ? -18.797 -2.352 -13 1 96.62 137 VAL A C 1
ATOM 1029 O O . VAL A 1 137 ? -18.391 -1.234 -13.336 1 96.62 137 VAL A O 1
ATOM 1032 N N . ALA A 1 138 ? -20.031 -2.574 -12.594 1 97.06 138 ALA A N 1
ATOM 1033 C CA . ALA A 1 138 ? -21.031 -1.516 -12.562 1 97.06 138 ALA A CA 1
ATOM 1034 C C . ALA A 1 138 ? -20.641 -0.412 -11.586 1 97.06 138 ALA A C 1
ATOM 1036 O O . ALA A 1 138 ? -20.828 0.773 -11.867 1 97.06 138 ALA A O 1
ATOM 1037 N N . VAL A 1 139 ? -20.125 -0.792 -10.453 1 96.5 139 VAL A N 1
ATOM 1038 C CA . VAL A 1 139 ? -19.703 0.153 -9.422 1 96.5 139 VAL A CA 1
ATOM 1039 C C . VAL A 1 139 ? -18.562 1.025 -9.953 1 96.5 139 VAL A C 1
ATOM 1041 O O . VAL A 1 139 ? -18.547 2.236 -9.719 1 96.5 139 VAL A O 1
ATOM 1044 N N . ILE A 1 140 ? -17.625 0.409 -10.617 1 96.06 140 ILE A N 1
ATOM 1045 C CA . ILE A 1 140 ? -16.5 1.155 -11.156 1 96.06 140 ILE A CA 1
ATOM 1046 C C . ILE A 1 140 ? -16.984 2.143 -12.211 1 96.06 140 ILE A C 1
ATOM 1048 O O . ILE A 1 140 ? -16.484 3.266 -12.297 1 96.06 140 ILE A O 1
ATOM 1052 N N . GLU A 1 141 ? -17.891 1.685 -13.055 1 95.88 141 GLU A N 1
ATOM 1053 C CA . GLU A 1 141 ? -18.438 2.561 -14.086 1 95.88 141 GLU A CA 1
ATOM 1054 C C . GLU A 1 141 ? -19.094 3.791 -13.461 1 95.88 141 GLU A C 1
ATOM 1056 O O . GLU A 1 141 ? -19.062 4.879 -14.039 1 95.88 141 GLU A O 1
ATOM 1061 N N . GLN A 1 142 ? -19.641 3.621 -12.32 1 94.56 142 GLN A N 1
ATOM 1062 C CA . GLN A 1 142 ? -20.406 4.695 -11.68 1 94.56 142 GLN A CA 1
ATOM 1063 C C . GLN A 1 142 ? -19.5 5.566 -10.812 1 94.56 142 GLN A C 1
ATOM 1065 O O . GLN A 1 142 ? -19.594 6.793 -10.844 1 94.56 142 GLN A O 1
ATOM 1070 N N . ASP A 1 143 ? -18.641 4.945 -10.039 1 93.5 143 ASP A N 1
ATOM 1071 C CA . ASP A 1 143 ? -17.953 5.676 -8.977 1 93.5 143 ASP A CA 1
ATOM 1072 C C . ASP A 1 143 ? -16.438 5.492 -9.055 1 93.5 143 ASP A C 1
ATOM 1074 O O . ASP A 1 143 ? -15.711 5.926 -8.164 1 93.5 143 ASP A O 1
ATOM 1078 N N . GLY A 1 144 ? -15.977 4.805 -10.117 1 93.12 144 GLY A N 1
ATOM 1079 C CA . GLY A 1 144 ? -14.555 4.512 -10.195 1 93.12 144 GLY A CA 1
ATOM 1080 C C . GLY A 1 144 ? -14.086 3.52 -9.148 1 93.12 144 GLY A C 1
ATOM 1081 O O . GLY A 1 144 ? -14.906 2.818 -8.547 1 93.12 144 GLY A O 1
ATOM 1082 N N . LEU A 1 145 ? -12.805 3.434 -8.961 1 94.62 145 LEU A N 1
ATOM 1083 C CA . LEU A 1 145 ? -12.234 2.504 -7.988 1 94.62 145 LEU A CA 1
ATOM 1084 C C . LEU A 1 145 ? -12.625 2.9 -6.566 1 94.62 145 LEU A C 1
ATOM 1086 O O . LEU A 1 145 ? -12.562 2.076 -5.648 1 94.62 145 LEU A O 1
ATOM 1090 N N . GLU A 1 146 ? -12.953 4.164 -6.367 1 93.31 146 GLU A N 1
ATOM 1091 C CA . GLU A 1 146 ? -13.406 4.625 -5.055 1 93.31 146 GLU A CA 1
ATOM 1092 C C . GLU A 1 146 ? -14.68 3.91 -4.629 1 93.31 146 GLU A C 1
ATOM 1094 O O . GLU A 1 146 ? -14.906 3.688 -3.438 1 93.31 146 GLU A O 1
ATOM 1099 N N . GLY A 1 147 ? -15.516 3.592 -5.645 1 94.5 147 GLY A N 1
ATOM 1100 C CA . GLY A 1 147 ? -16.688 2.779 -5.328 1 94.5 147 GLY A CA 1
ATOM 1101 C C . GLY A 1 147 ? -16.328 1.415 -4.77 1 94.5 147 GLY A C 1
ATOM 1102 O O . GLY A 1 147 ? -17.016 0.89 -3.902 1 94.5 147 GLY A O 1
ATOM 1103 N N . ILE A 1 148 ? -15.242 0.814 -5.277 1 95 148 ILE A N 1
ATOM 1104 C CA . ILE A 1 148 ? -14.781 -0.497 -4.832 1 95 148 ILE A CA 1
ATOM 1105 C C . ILE A 1 148 ? -14.266 -0.402 -3.396 1 95 148 ILE A C 1
ATOM 1107 O O . ILE A 1 148 ? -14.508 -1.297 -2.584 1 95 148 ILE A O 1
ATOM 1111 N N . VAL A 1 149 ? -13.578 0.719 -3.025 1 94.81 149 VAL A N 1
ATOM 1112 C CA . VAL A 1 149 ? -12.93 0.823 -1.722 1 94.81 149 VAL A CA 1
ATOM 1113 C C . VAL A 1 149 ? -13.906 1.402 -0.702 1 94.81 149 VAL A C 1
ATOM 1115 O O . VAL A 1 149 ? -13.805 1.12 0.494 1 94.81 149 VAL A O 1
ATOM 1118 N N . ASN A 1 150 ? -14.891 2.195 -1.118 1 92 150 ASN A N 1
ATOM 1119 C CA . ASN A 1 150 ? -15.773 2.883 -0.185 1 92 150 ASN A CA 1
ATOM 1120 C C . ASN A 1 150 ? -17.156 2.24 -0.146 1 92 150 ASN A C 1
ATOM 1122 O O . ASN A 1 150 ? -17.656 1.89 0.926 1 92 150 ASN A O 1
ATOM 1126 N N . SER A 1 151 ? -17.781 2.012 -1.296 1 91.88 151 SER A N 1
ATOM 1127 C CA . SER A 1 151 ? -19.141 1.496 -1.355 1 91.88 151 SER A CA 1
ATOM 1128 C C . SER A 1 151 ? -19.172 -0.018 -1.175 1 91.88 151 SER A C 1
ATOM 1130 O O . SER A 1 151 ? -19.859 -0.531 -0.295 1 91.88 151 SER A O 1
ATOM 1132 N N . VAL A 1 152 ? -18.422 -0.715 -2.059 1 91.88 152 VAL A N 1
ATOM 1133 C CA . VAL A 1 152 ? -18.312 -2.16 -1.89 1 91.88 152 VAL A CA 1
ATOM 1134 C C . VAL A 1 152 ? -17.5 -2.471 -0.633 1 91.88 152 VAL A C 1
ATOM 1136 O O . VAL A 1 152 ? -17.797 -3.434 0.08 1 91.88 152 VAL A O 1
ATOM 1139 N N . ASP A 1 153 ? -16.5 -1.587 -0.301 1 94.38 153 ASP A N 1
ATOM 1140 C CA . ASP A 1 153 ? -15.641 -1.572 0.882 1 94.38 153 ASP A CA 1
ATOM 1141 C C . ASP A 1 153 ? -14.852 -2.875 1.008 1 94.38 153 ASP A C 1
ATOM 1143 O O . ASP A 1 153 ? -14.883 -3.525 2.055 1 94.38 153 ASP A O 1
ATOM 1147 N N . ILE A 1 154 ? -14.188 -3.299 -0.046 1 93.88 154 ILE A N 1
ATOM 1148 C CA . ILE A 1 154 ? -13.406 -4.527 -0.134 1 93.88 154 ILE A CA 1
ATOM 1149 C C . ILE A 1 154 ? -12.344 -4.539 0.959 1 93.88 154 ILE A C 1
ATOM 1151 O O . ILE A 1 154 ? -12.117 -5.566 1.606 1 93.88 154 ILE A O 1
ATOM 1155 N N . PRO A 1 155 ? -11.695 -3.422 1.267 1 95.62 155 PRO A N 1
ATOM 1156 C CA . PRO A 1 155 ? -10.625 -3.443 2.27 1 95.62 155 PRO A CA 1
ATOM 1157 C C . PRO A 1 155 ? -11.109 -3.918 3.637 1 95.62 155 PRO A C 1
ATOM 1159 O O . PRO A 1 155 ? -10.359 -4.57 4.371 1 95.62 155 PRO A O 1
ATOM 1162 N N . THR A 1 156 ? -12.367 -3.641 3.938 1 95.19 156 THR A N 1
ATOM 1163 C CA . THR A 1 156 ? -12.891 -4.035 5.242 1 95.19 156 THR A CA 1
ATOM 1164 C C . THR A 1 156 ? -13.672 -5.34 5.137 1 95.19 156 THR A C 1
ATOM 1166 O O . THR A 1 156 ? -13.508 -6.238 5.969 1 95.19 156 THR A O 1
ATOM 1169 N N . ARG A 1 157 ? -14.43 -5.512 4.074 1 95.38 157 ARG A N 1
ATOM 1170 C CA . ARG A 1 157 ? -15.367 -6.617 3.977 1 95.38 157 ARG A CA 1
ATOM 1171 C C . ARG A 1 157 ? -14.664 -7.902 3.551 1 95.38 157 ARG A C 1
ATOM 1173 O O . ARG A 1 157 ? -15.141 -9 3.84 1 95.38 157 ARG A O 1
ATOM 1180 N N . ALA A 1 158 ? -13.578 -7.773 2.838 1 96.31 158 ALA A N 1
ATOM 1181 C CA . ALA A 1 158 ? -12.898 -8.961 2.324 1 96.31 158 ALA A CA 1
ATOM 1182 C C . ALA A 1 158 ? -11.773 -9.398 3.264 1 96.31 158 ALA A C 1
ATOM 1184 O O . ALA A 1 158 ? -11.039 -10.344 2.965 1 96.31 158 ALA A O 1
ATOM 1185 N N . THR A 1 159 ? -11.555 -8.664 4.375 1 98.06 159 THR A N 1
ATOM 1186 C CA . THR A 1 159 ? -10.562 -9.055 5.371 1 98.06 159 THR A CA 1
ATOM 1187 C C . THR A 1 159 ? -11.227 -9.766 6.547 1 98.06 159 THR A C 1
ATOM 1189 O O . THR A 1 159 ? -12.445 -9.68 6.727 1 98.06 159 THR A O 1
ATOM 1192 N N . GLY A 1 160 ? -10.469 -10.625 7.207 1 98.19 160 GLY A N 1
ATOM 1193 C CA . GLY A 1 160 ? -10.961 -11.375 8.359 1 98.19 160 GLY A CA 1
ATOM 1194 C C . GLY A 1 160 ? -10.656 -10.695 9.68 1 98.19 160 GLY A C 1
ATOM 1195 O O . GLY A 1 160 ? -10.227 -9.547 9.711 1 98.19 160 GLY A O 1
ATOM 1196 N N . SER A 1 161 ? -10.898 -11.406 10.797 1 98 161 SER A N 1
ATOM 1197 C CA . SER A 1 161 ? -10.797 -10.859 12.141 1 98 161 SER A CA 1
ATOM 1198 C C . SER A 1 161 ? -9.352 -10.617 12.539 1 98 161 SER A C 1
ATOM 1200 O O . SER A 1 161 ? -9.07 -9.875 13.484 1 98 161 SER A O 1
ATOM 1202 N N . LYS A 1 162 ? -8.406 -11.195 11.82 1 97.25 162 LYS A N 1
ATOM 1203 C CA . LYS A 1 162 ? -6.984 -11 12.102 1 97.25 162 LYS A CA 1
ATOM 1204 C C . LYS A 1 162 ? -6.473 -9.703 11.484 1 97.25 162 LYS A C 1
ATOM 1206 O O . LYS A 1 162 ? -5.383 -9.242 11.828 1 97.25 162 LYS A O 1
ATOM 1211 N N . ALA A 1 163 ? -7.277 -9.125 10.594 1 97.5 163 ALA A N 1
ATOM 1212 C CA . ALA A 1 163 ? -6.82 -7.93 9.883 1 97.5 163 ALA A CA 1
ATOM 1213 C C . ALA A 1 163 ? -6.707 -6.738 10.828 1 97.5 163 ALA A C 1
ATOM 1215 O O . ALA A 1 163 ? -7.562 -6.543 11.695 1 97.5 163 ALA A O 1
ATOM 1216 N N . THR A 1 164 ? -5.59 -5.996 10.719 1 97.12 164 THR A N 1
ATOM 1217 C CA . THR A 1 164 ? -5.391 -4.738 11.422 1 97.12 164 THR A CA 1
ATOM 1218 C C . THR A 1 164 ? -5.836 -3.557 10.562 1 97.12 164 THR A C 1
ATOM 1220 O O . THR A 1 164 ? -6.102 -3.717 9.375 1 97.12 164 THR A O 1
ATOM 1223 N N . ARG A 1 165 ? -5.883 -2.375 11.156 1 96.88 165 ARG A N 1
ATOM 1224 C CA . ARG A 1 165 ? -6.172 -1.167 10.391 1 96.88 165 ARG A CA 1
ATOM 1225 C C . ARG A 1 165 ? -5.113 -0.929 9.32 1 96.88 165 ARG A C 1
ATOM 1227 O O . ARG A 1 165 ? -5.418 -0.442 8.227 1 96.88 165 ARG A O 1
ATOM 1234 N N . THR A 1 166 ? -3.9 -1.272 9.688 1 98.12 166 THR A N 1
ATOM 1235 C CA . THR A 1 166 ? -2.809 -1.134 8.727 1 98.12 166 THR A CA 1
ATOM 1236 C C . THR A 1 166 ? -3.004 -2.08 7.547 1 98.12 166 THR A C 1
ATOM 1238 O O . THR A 1 166 ? -2.785 -1.698 6.398 1 98.12 166 THR A O 1
ATOM 1241 N N . ALA A 1 167 ? -3.428 -3.309 7.848 1 98.25 167 ALA A N 1
ATOM 1242 C CA . ALA A 1 167 ? -3.717 -4.266 6.785 1 98.25 167 ALA A CA 1
ATOM 1243 C C . ALA A 1 167 ? -4.801 -3.734 5.852 1 98.25 167 ALA A C 1
ATOM 1245 O O . ALA A 1 167 ? -4.652 -3.775 4.625 1 98.25 167 ALA A O 1
ATOM 1246 N N . GLU A 1 168 ? -5.859 -3.227 6.441 1 98.19 168 GLU A N 1
ATOM 1247 C CA . GLU A 1 168 ? -6.957 -2.68 5.648 1 98.19 168 GLU A CA 1
ATOM 1248 C C . GLU A 1 168 ? -6.492 -1.503 4.797 1 98.19 168 GLU A C 1
ATOM 1250 O O . GLU A 1 168 ? -6.891 -1.374 3.637 1 98.19 168 GLU A O 1
ATOM 1255 N N . ALA A 1 169 ? -5.672 -0.687 5.375 1 98.19 169 ALA A N 1
ATOM 1256 C CA . ALA A 1 169 ? -5.145 0.47 4.656 1 98.19 169 ALA A CA 1
ATOM 1257 C C . ALA A 1 169 ? -4.281 0.036 3.475 1 98.19 169 ALA A C 1
ATOM 1259 O O . ALA A 1 169 ? -4.312 0.659 2.412 1 98.19 169 ALA A O 1
ATOM 1260 N N . PHE A 1 170 ? -3.48 -0.979 3.711 1 98.56 170 PHE A N 1
ATOM 1261 C CA . PHE A 1 170 ? -2.639 -1.513 2.648 1 98.56 170 PHE A CA 1
ATOM 1262 C C . PHE A 1 170 ? -3.488 -2.035 1.495 1 98.56 170 PHE A C 1
ATOM 1264 O O . PHE A 1 170 ? -3.244 -1.696 0.335 1 98.56 170 PHE A O 1
ATOM 1271 N N . VAL A 1 171 ? -4.531 -2.795 1.808 1 98.44 171 VAL A N 1
ATOM 1272 C CA . VAL A 1 171 ? -5.445 -3.328 0.803 1 98.44 171 VAL A CA 1
ATOM 1273 C C . VAL A 1 171 ? -6.094 -2.18 0.032 1 98.44 171 VAL A C 1
ATOM 1275 O O . VAL A 1 171 ? -6.168 -2.215 -1.198 1 98.44 171 VAL A O 1
ATOM 1278 N N . ARG A 1 172 ? -6.551 -1.197 0.76 1 97.19 172 ARG A N 1
ATOM 1279 C CA . ARG A 1 172 ? -7.16 -0.021 0.146 1 97.19 172 ARG A CA 1
ATOM 1280 C C . ARG A 1 172 ? -6.207 0.631 -0.851 1 97.19 172 ARG A C 1
ATOM 1282 O O . ARG A 1 172 ? -6.609 0.972 -1.966 1 97.19 172 ARG A O 1
ATOM 1289 N N . SER A 1 173 ? -4.98 0.78 -0.434 1 97.44 173 SER A N 1
ATOM 1290 C CA . SER A 1 173 ? -3.973 1.426 -1.27 1 97.44 173 SER A CA 1
ATOM 1291 C C . SER A 1 173 ? -3.715 0.626 -2.543 1 97.44 173 SER A C 1
ATOM 1293 O O . SER A 1 173 ? -3.537 1.202 -3.617 1 97.44 173 SER A O 1
ATOM 1295 N N . LEU A 1 174 ? -3.662 -0.661 -2.422 1 97.94 174 LEU A N 1
ATOM 1296 C CA . LEU A 1 174 ? -3.445 -1.518 -3.582 1 97.94 174 LEU A CA 1
ATOM 1297 C C . LEU A 1 174 ? -4.57 -1.354 -4.598 1 97.94 174 LEU A C 1
ATOM 1299 O O . LEU A 1 174 ? -4.316 -1.147 -5.785 1 97.94 174 LEU A O 1
ATOM 1303 N N . ILE A 1 175 ? -5.785 -1.391 -4.141 1 97.44 175 ILE A N 1
ATOM 1304 C CA . ILE A 1 175 ? -6.945 -1.286 -5.023 1 97.44 175 ILE A CA 1
ATOM 1305 C C . ILE A 1 175 ? -6.961 0.085 -5.691 1 97.44 175 ILE A C 1
ATOM 1307 O O . ILE A 1 175 ? -7.156 0.188 -6.906 1 97.44 175 ILE A O 1
ATOM 1311 N N . GLN A 1 176 ? -6.664 1.082 -4.941 1 94.69 176 GLN A N 1
ATOM 1312 C CA . GLN A 1 176 ? -6.742 2.447 -5.449 1 94.69 176 GLN A CA 1
ATOM 1313 C C . GLN A 1 176 ? -5.645 2.717 -6.477 1 94.69 176 GLN A C 1
ATOM 1315 O O . GLN A 1 176 ? -5.773 3.619 -7.305 1 94.69 176 GLN A O 1
ATOM 1320 N N . SER A 1 177 ? -4.59 1.941 -6.391 1 93.12 177 SER A N 1
ATOM 1321 C CA . SER A 1 177 ? -3.469 2.146 -7.305 1 93.12 177 SER A CA 1
ATOM 1322 C C . SER A 1 177 ? -3.662 1.361 -8.602 1 93.12 177 SER A C 1
ATOM 1324 O O . SER A 1 177 ? -2.803 1.394 -9.484 1 93.12 177 SER A O 1
ATOM 1326 N N . SER A 1 178 ? -4.746 0.701 -8.75 1 96 178 SER A N 1
ATOM 1327 C CA . SER A 1 178 ? -5.035 -0.076 -9.953 1 96 178 SER A CA 1
ATOM 1328 C C . SER A 1 178 ? -5.594 0.808 -11.062 1 96 178 SER A C 1
ATOM 1330 O O . SER A 1 178 ? -6.074 1.912 -10.805 1 96 178 SER A O 1
ATOM 1332 N N . ASN A 1 179 ? -5.402 0.352 -12.297 1 96.62 179 ASN A N 1
ATOM 1333 C CA . ASN A 1 179 ? -6.098 0.961 -13.43 1 96.62 179 ASN A CA 1
ATOM 1334 C C . ASN A 1 179 ? -7.555 0.513 -13.492 1 96.62 179 ASN A C 1
ATOM 1336 O O . ASN A 1 179 ? -7.844 -0.686 -13.484 1 96.62 179 ASN A O 1
ATOM 1340 N N . ALA A 1 180 ? -8.43 1.502 -13.578 1 96.5 180 ALA A N 1
ATOM 1341 C CA . ALA A 1 180 ? -9.859 1.208 -13.516 1 96.5 180 ALA A CA 1
ATOM 1342 C C . ALA A 1 180 ? -10.281 0.312 -14.68 1 96.5 180 ALA A C 1
ATOM 1344 O O . ALA A 1 180 ? -11.094 -0.603 -14.508 1 96.5 180 ALA A O 1
ATOM 1345 N N . ASP A 1 181 ? -9.781 0.582 -15.875 1 97.31 181 ASP A N 1
ATOM 1346 C CA . ASP A 1 181 ? -10.148 -0.218 -17.031 1 97.31 181 ASP A CA 1
ATOM 1347 C C . ASP A 1 181 ? -9.602 -1.639 -16.922 1 97.31 181 ASP A C 1
ATOM 1349 O O . ASP A 1 181 ? -10.273 -2.602 -17.297 1 97.31 181 ASP A O 1
ATOM 1353 N N . ALA A 1 182 ? -8.391 -1.756 -16.438 1 97.56 182 ALA A N 1
ATOM 1354 C CA . ALA A 1 182 ? -7.816 -3.078 -16.203 1 97.56 182 ALA A CA 1
ATOM 1355 C C . ALA A 1 182 ? -8.625 -3.854 -15.172 1 97.56 182 ALA A C 1
ATOM 1357 O O . ALA A 1 182 ? -8.883 -5.047 -15.336 1 97.56 182 ALA A O 1
ATOM 1358 N N . TYR A 1 183 ? -8.992 -3.145 -14.094 1 98 183 TYR A N 1
ATOM 1359 C CA . TYR A 1 183 ? -9.797 -3.766 -13.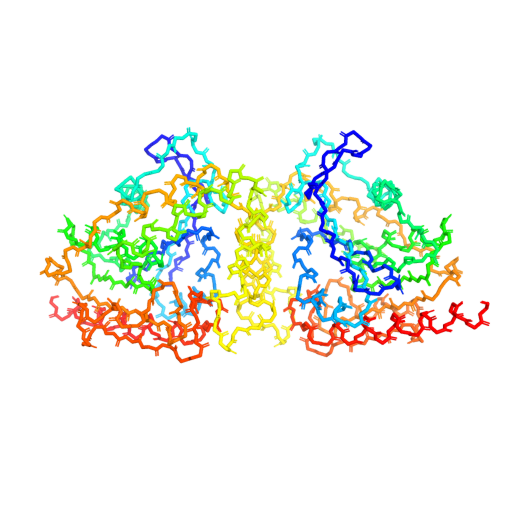047 1 98 183 TYR A CA 1
ATOM 1360 C C . TYR A 1 183 ? -11.117 -4.289 -13.602 1 98 183 TYR A C 1
ATOM 1362 O O . TYR A 1 183 ? -11.516 -5.418 -13.312 1 98 183 TYR A O 1
ATOM 1370 N N . LYS A 1 184 ? -11.766 -3.459 -14.414 1 97.38 184 LYS A N 1
ATOM 1371 C CA . LYS A 1 184 ? -13.039 -3.855 -15.016 1 97.38 184 LYS A CA 1
ATOM 1372 C C . LYS A 1 184 ? -12.859 -5.07 -15.922 1 97.38 184 LYS A C 1
ATOM 1374 O O . LYS A 1 184 ? -13.633 -6.027 -15.852 1 97.38 184 LYS A O 1
ATOM 1379 N N . SER A 1 185 ? -11.867 -5 -16.734 1 96.62 185 SER A N 1
ATOM 1380 C CA . SER A 1 185 ? -11.648 -6.078 -17.688 1 96.62 185 SER A CA 1
ATOM 1381 C C . SER A 1 185 ? -11.359 -7.398 -16.984 1 96.62 185 SER A C 1
ATOM 1383 O O . SER A 1 185 ? -11.844 -8.453 -17.391 1 96.62 185 SER A O 1
ATOM 1385 N N . LEU A 1 186 ? -10.578 -7.395 -15.945 1 96.38 186 LEU A N 1
ATOM 1386 C CA . LEU A 1 186 ? -10.266 -8.617 -15.219 1 96.38 186 LEU A CA 1
ATOM 1387 C C . LEU A 1 186 ? -11.469 -9.109 -14.422 1 96.38 186 LEU A C 1
ATOM 1389 O O . LEU A 1 186 ? -11.664 -10.312 -14.258 1 96.38 186 LEU A O 1
ATOM 1393 N N . SER A 1 187 ? -12.266 -8.133 -13.891 1 96.69 187 SER A N 1
ATOM 1394 C CA . SER A 1 187 ? -13.516 -8.531 -13.258 1 96.69 187 SER A CA 1
ATOM 1395 C C . SER A 1 187 ? -14.391 -9.328 -14.219 1 96.69 187 SER A C 1
ATOM 1397 O O . SER A 1 187 ? -14.969 -10.352 -13.836 1 96.69 187 SER A O 1
ATOM 1399 N N . GLN A 1 188 ? -14.453 -8.875 -15.438 1 95.06 188 GLN A N 1
ATOM 1400 C CA . GLN A 1 188 ? -15.242 -9.578 -16.453 1 95.06 188 GLN A CA 1
ATOM 1401 C C . GLN A 1 188 ? -14.617 -10.93 -16.781 1 95.06 188 GLN A C 1
ATOM 1403 O O . GLN A 1 188 ? -15.328 -11.914 -16.969 1 95.06 188 GLN A O 1
ATOM 1408 N N . ALA A 1 189 ? -13.297 -10.953 -16.875 1 94.69 189 ALA A N 1
ATOM 1409 C CA . ALA A 1 189 ? -12.602 -12.203 -17.156 1 94.69 189 ALA A CA 1
ATOM 1410 C C . ALA A 1 189 ? -12.875 -13.242 -16.078 1 94.69 189 ALA A C 1
ATOM 1412 O O . ALA A 1 189 ? -13.039 -14.43 -16.375 1 94.69 189 ALA A O 1
ATOM 1413 N N . ILE A 1 190 ? -12.891 -12.828 -14.836 1 94.31 190 ILE A N 1
ATOM 1414 C CA . ILE A 1 190 ? -13.164 -13.711 -13.711 1 94.31 190 ILE A CA 1
ATOM 1415 C C . ILE A 1 190 ? -14.609 -14.211 -13.789 1 94.31 190 ILE A C 1
ATOM 1417 O O . ILE A 1 190 ? -14.867 -15.398 -13.594 1 94.31 190 ILE A O 1
ATOM 1421 N N . ALA A 1 191 ? -15.516 -13.266 -14.086 1 92.81 191 ALA A N 1
ATOM 1422 C CA . ALA A 1 191 ? -16.938 -13.594 -14.172 1 92.81 191 ALA A CA 1
ATOM 1423 C C . ALA A 1 191 ? -17.188 -14.672 -15.227 1 92.81 191 ALA A C 1
ATOM 1425 O O . ALA A 1 191 ? -18.062 -15.516 -15.062 1 92.81 191 ALA A O 1
ATOM 1426 N N . ASP A 1 192 ? -16.375 -14.703 -16.234 1 91.44 192 ASP A N 1
ATOM 1427 C CA . ASP A 1 192 ? -16.609 -15.594 -17.375 1 91.44 192 ASP A CA 1
ATOM 1428 C C . ASP A 1 192 ? -15.688 -16.812 -17.312 1 91.44 192 ASP A C 1
ATOM 1430 O O . ASP A 1 192 ? -15.734 -17.672 -18.188 1 91.44 192 ASP A O 1
ATOM 1434 N N . ALA A 1 193 ? -14.883 -16.875 -16.328 1 91 193 ALA A N 1
ATOM 1435 C CA . ALA A 1 193 ? -13.867 -17.922 -16.234 1 91 193 ALA A CA 1
ATOM 1436 C C . ALA A 1 193 ? -14.5 -19.281 -15.969 1 91 193 ALA A C 1
ATOM 1438 O O . ALA A 1 193 ? -15.461 -19.375 -15.211 1 91 193 ALA A O 1
ATOM 1439 N N . PRO A 1 194 ? -13.953 -20.297 -16.609 1 87.88 194 PRO A N 1
ATOM 1440 C CA . PRO A 1 194 ? -14.391 -21.656 -16.281 1 87.88 194 PRO A CA 1
ATOM 1441 C C . PRO A 1 194 ? -13.742 -22.188 -15 1 87.88 194 PRO A C 1
ATOM 1443 O O . PRO A 1 194 ? -12.719 -21.656 -14.562 1 87.88 194 PRO A O 1
ATOM 1446 N N . VAL A 1 195 ? -14.336 -23.219 -14.398 1 86.88 195 VAL A N 1
ATOM 1447 C CA . VAL A 1 195 ? -13.711 -23.938 -13.289 1 86.88 195 VAL A CA 1
ATOM 1448 C C . VAL A 1 195 ? -12.438 -24.625 -13.773 1 86.88 195 VAL A C 1
ATOM 1450 O O . VAL A 1 195 ? -12.445 -25.297 -14.805 1 86.88 195 VAL A O 1
ATOM 1453 N N . PRO A 1 196 ? -11.383 -24.391 -13.086 1 87.75 196 PRO A N 1
ATOM 1454 C CA . PRO A 1 196 ? -10.164 -25.078 -13.5 1 87.75 196 PRO A CA 1
ATOM 1455 C C . PRO A 1 196 ? -10.32 -26.594 -13.484 1 87.75 196 PRO A C 1
ATOM 1457 O O . PRO A 1 196 ? -11.062 -27.141 -12.656 1 87.75 196 PRO A O 1
ATOM 1460 N N . GLN A 1 197 ? -9.594 -27.234 -14.391 1 88.88 197 GLN A N 1
ATOM 1461 C CA . GLN A 1 197 ? -9.586 -28.703 -14.43 1 88.88 197 GLN A CA 1
ATOM 1462 C C . GLN A 1 197 ? -8.617 -29.266 -13.398 1 88.88 197 GLN A C 1
ATOM 1464 O O . GLN A 1 197 ? -7.605 -29.875 -13.758 1 88.88 197 GLN A O 1
ATOM 1469 N N . TYR A 1 198 ? -8.984 -29.203 -12.148 1 87.12 198 TYR A N 1
ATOM 1470 C CA . TYR A 1 198 ? -8.125 -29.594 -11.039 1 87.12 198 TYR A CA 1
ATOM 1471 C C . TYR A 1 198 ? -7.68 -31.047 -11.172 1 87.12 198 TYR A C 1
ATOM 1473 O O . TYR A 1 198 ? -6.57 -31.391 -10.766 1 87.12 198 TYR A O 1
ATOM 1481 N N . ASN A 1 199 ? -8.523 -31.844 -11.742 1 88.25 199 ASN A N 1
ATOM 1482 C CA . ASN A 1 199 ? -8.266 -33.281 -11.859 1 88.25 199 ASN A CA 1
ATOM 1483 C C . ASN A 1 199 ? -7.152 -33.562 -12.867 1 88.25 199 ASN A C 1
ATOM 1485 O O . ASN A 1 199 ? -6.602 -34.656 -12.891 1 88.25 199 ASN A O 1
ATOM 1489 N N . LYS A 1 200 ? -6.824 -32.594 -13.648 1 93.06 200 LYS A N 1
ATOM 1490 C CA . LYS A 1 200 ? -5.797 -32.781 -14.664 1 93.06 200 LYS A CA 1
ATOM 1491 C C . LYS A 1 200 ? -4.438 -32.281 -14.172 1 93.06 200 LYS A C 1
ATOM 1493 O O . LYS A 1 200 ? -3.432 -32.438 -14.875 1 93.06 200 LYS A O 1
ATOM 1498 N N . ILE A 1 201 ? -4.395 -31.75 -13.008 1 93.69 201 ILE A N 1
ATOM 1499 C CA . ILE A 1 201 ? -3.135 -31.281 -12.438 1 93.69 201 ILE A CA 1
ATOM 1500 C C . ILE A 1 201 ? -2.357 -32.469 -11.875 1 93.69 201 ILE A C 1
ATOM 1502 O O . ILE A 1 201 ? -2.85 -33.188 -10.992 1 93.69 201 ILE A O 1
ATOM 1506 N N . THR A 1 202 ? -1.11 -32.625 -12.336 1 93.56 202 THR A N 1
ATOM 1507 C CA . THR A 1 202 ? -0.339 -33.812 -11.961 1 93.56 202 THR A CA 1
ATOM 1508 C C . THR A 1 202 ? 0.783 -33.438 -10.992 1 93.56 202 THR A C 1
ATOM 1510 O O . THR A 1 202 ? 1.371 -34.312 -10.344 1 93.56 202 THR A O 1
ATOM 1513 N N . CYS A 1 203 ? 1.099 -32.188 -10.914 1 95.25 203 CYS A N 1
ATOM 1514 C CA . CYS A 1 203 ? 2.121 -31.734 -9.984 1 95.25 203 CYS A CA 1
ATOM 1515 C C . CYS A 1 203 ? 1.534 -31.516 -8.594 1 95.25 203 CYS A C 1
ATOM 1517 O O . CYS A 1 203 ? 0.314 -31.516 -8.422 1 95.25 203 CYS A O 1
ATOM 1519 N N . PRO A 1 204 ? 2.391 -31.438 -7.531 1 96.19 204 PRO A N 1
ATOM 1520 C CA . PRO A 1 204 ? 1.869 -31.141 -6.199 1 96.19 204 PRO A CA 1
ATOM 1521 C C . PRO A 1 204 ? 1.033 -29.859 -6.172 1 96.19 204 PRO A C 1
ATOM 1523 O O . PRO A 1 204 ? 1.403 -28.859 -6.797 1 96.19 204 PRO A O 1
ATOM 1526 N N . LEU A 1 205 ? -0.097 -29.938 -5.484 1 96 205 LEU A N 1
ATOM 1527 C CA . LEU A 1 205 ? -1.039 -28.828 -5.395 1 96 205 LEU A CA 1
ATOM 1528 C C . LEU A 1 205 ? -1.339 -28.484 -3.941 1 96 205 LEU A C 1
ATOM 1530 O O . LEU A 1 205 ? -1.544 -29.375 -3.117 1 96 205 LEU A O 1
ATOM 1534 N N . LEU A 1 206 ? -1.237 -27.234 -3.6 1 96.81 206 LEU A N 1
ATOM 1535 C CA . LEU A 1 206 ? -1.677 -26.719 -2.307 1 96.81 206 LEU A CA 1
ATOM 1536 C C . LEU A 1 206 ? -2.689 -25.594 -2.486 1 96.81 206 LEU A C 1
ATOM 1538 O O . LEU A 1 206 ? -2.467 -24.672 -3.277 1 96.81 206 LEU A O 1
ATOM 1542 N N . CYS A 1 207 ? -3.758 -25.719 -1.831 1 96.06 207 CYS A N 1
ATOM 1543 C CA . CYS A 1 207 ? -4.734 -24.641 -1.73 1 96.06 207 CYS A CA 1
ATOM 1544 C C . CYS A 1 207 ? -4.734 -24.031 -0.334 1 96.06 207 CYS A C 1
ATOM 1546 O O . CYS A 1 207 ? -4.812 -24.75 0.663 1 96.06 207 CYS A O 1
ATOM 1548 N N . VAL A 1 208 ? -4.523 -22.766 -0.242 1 97.06 208 VAL A N 1
ATOM 1549 C CA . VAL A 1 208 ? -4.574 -22.078 1.039 1 97.06 208 VAL A CA 1
ATOM 1550 C C . VAL A 1 208 ? -5.859 -21.266 1.136 1 97.06 208 VAL A C 1
ATOM 1552 O O . VAL A 1 208 ? -6.145 -20.438 0.265 1 97.06 208 VAL A O 1
ATOM 1555 N N . ALA A 1 209 ? -6.613 -21.5 2.174 1 96.62 209 ALA A N 1
ATOM 1556 C CA . ALA A 1 209 ? -7.891 -20.828 2.371 1 96.62 209 ALA A CA 1
ATOM 1557 C C . ALA A 1 209 ? -7.863 -19.953 3.627 1 96.62 209 ALA A C 1
ATOM 1559 O O . ALA A 1 209 ? -7.18 -20.281 4.598 1 96.62 209 ALA A O 1
ATOM 1560 N N . GLY A 1 210 ? -8.508 -18.812 3.568 1 97.31 210 GLY A N 1
ATOM 1561 C CA . GLY A 1 210 ? -8.844 -18.078 4.777 1 97.31 210 GLY A CA 1
ATOM 1562 C C . GLY A 1 210 ? -10.148 -18.516 5.41 1 97.31 210 GLY A C 1
ATOM 1563 O O . GLY A 1 210 ? -11.172 -18.594 4.73 1 97.31 210 GLY A O 1
ATOM 1564 N N . GLN A 1 211 ? -10.109 -18.766 6.613 1 96.94 211 GLN A N 1
ATOM 1565 C CA . GLN A 1 211 ? -11.289 -19.266 7.309 1 96.94 211 GLN A CA 1
ATOM 1566 C C . GLN A 1 211 ? -12.461 -18.297 7.184 1 96.94 211 GLN A C 1
ATOM 1568 O O . GLN A 1 211 ? -13.609 -18.719 7.078 1 96.94 211 GLN A O 1
ATOM 1573 N N . GLU A 1 212 ? -12.211 -17.031 7.168 1 97.62 212 GLU A N 1
ATOM 1574 C CA . GLU A 1 212 ? -13.258 -16.016 7.156 1 97.62 212 GLU A CA 1
ATOM 1575 C C . GLU A 1 212 ? -13.367 -15.359 5.785 1 97.62 212 GLU A C 1
ATOM 1577 O O . GLU A 1 212 ? -13.859 -14.234 5.672 1 97.62 212 GLU A O 1
ATOM 1582 N N . ASP A 1 213 ? -12.789 -16.016 4.773 1 96.81 213 ASP A N 1
ATOM 1583 C CA . ASP A 1 213 ? -12.828 -15.492 3.408 1 96.81 213 ASP A CA 1
ATOM 1584 C C . ASP A 1 213 ? -14.25 -15.531 2.85 1 96.81 213 ASP A C 1
ATOM 1586 O O . ASP A 1 213 ? -14.82 -16.609 2.676 1 96.81 213 ASP A O 1
ATOM 1590 N N . GLN A 1 214 ? -14.781 -14.375 2.473 1 92.44 214 GLN A N 1
ATOM 1591 C CA . GLN A 1 214 ? -16.141 -14.297 1.958 1 92.44 214 GLN A CA 1
ATOM 1592 C C . GLN A 1 214 ? -16.156 -14.25 0.433 1 92.44 214 GLN A C 1
ATOM 1594 O O . GLN A 1 214 ? -17.219 -14.367 -0.19 1 92.44 214 GLN A O 1
ATOM 1599 N N . VAL A 1 215 ? -14.984 -14.07 -0.155 1 91.69 215 VAL A N 1
ATOM 1600 C CA . VAL A 1 215 ? -14.859 -14.039 -1.608 1 91.69 215 VAL A CA 1
ATOM 1601 C C . VAL A 1 215 ? -14.641 -15.453 -2.139 1 91.69 215 VAL A C 1
ATOM 1603 O O . VAL A 1 215 ? -15.352 -15.906 -3.041 1 91.69 215 VAL A O 1
ATOM 1606 N N . ALA A 1 216 ? -13.586 -16.094 -1.689 1 91.56 216 ALA A N 1
ATOM 1607 C CA . ALA A 1 216 ? -13.328 -17.516 -1.907 1 91.56 216 ALA A CA 1
ATOM 1608 C C . ALA A 1 216 ? -13.672 -18.344 -0.663 1 91.56 216 ALA A C 1
ATOM 1610 O O . ALA A 1 216 ? -12.789 -18.672 0.133 1 91.56 216 ALA A O 1
ATOM 1611 N N . ARG A 1 217 ? -14.984 -18.812 -0.561 1 91.12 217 ARG A N 1
ATOM 1612 C CA . ARG A 1 217 ? -15.477 -19.469 0.656 1 91.12 217 ARG A CA 1
ATOM 1613 C C . ARG A 1 217 ? -14.922 -20.875 0.786 1 91.12 217 ARG A C 1
ATOM 1615 O O . ARG A 1 217 ? -14.781 -21.594 -0.211 1 91.12 217 ARG A O 1
ATOM 1622 N N . LEU A 1 218 ? -14.562 -21.062 2.016 1 89.5 218 LEU A N 1
ATOM 1623 C CA . LEU A 1 218 ? -13.984 -22.375 2.324 1 89.5 218 LEU A CA 1
ATOM 1624 C C . LEU A 1 218 ? -14.859 -23.5 1.776 1 89.5 218 LEU A C 1
ATOM 1626 O O . LEU A 1 218 ? -14.344 -24.5 1.287 1 89.5 218 LEU A O 1
ATOM 1630 N N . GLU A 1 219 ? -16.109 -23.406 1.827 1 86.69 219 GLU A N 1
ATOM 1631 C CA . GLU A 1 219 ? -17.047 -24.438 1.377 1 86.69 219 GLU A CA 1
ATOM 1632 C C . GLU A 1 219 ? -16.938 -24.672 -0.127 1 86.69 219 GLU A C 1
ATOM 1634 O O . GLU A 1 219 ? -17.172 -25.781 -0.608 1 86.69 219 GLU A O 1
ATOM 1639 N N . ASP A 1 220 ? -16.531 -23.625 -0.842 1 84.5 220 ASP A N 1
ATOM 1640 C CA . ASP A 1 220 ? -16.422 -23.719 -2.293 1 84.5 220 ASP A CA 1
ATOM 1641 C C . ASP A 1 220 ? -15.141 -24.453 -2.697 1 84.5 220 ASP A C 1
ATOM 1643 O O . ASP A 1 220 ? -15 -24.875 -3.844 1 84.5 220 ASP A O 1
ATOM 1647 N N . LEU A 1 221 ? -14.211 -24.594 -1.766 1 85.81 221 LEU A N 1
ATOM 1648 C CA . LEU A 1 221 ? -12.906 -25.172 -2.072 1 85.81 221 LEU A CA 1
ATOM 1649 C C . LEU A 1 221 ? -12.898 -26.688 -1.812 1 85.81 221 LEU A C 1
ATOM 1651 O O . LEU A 1 221 ? -11.875 -27.344 -1.973 1 85.81 221 LEU A O 1
ATOM 1655 N N . ALA A 1 222 ? -14.023 -27.219 -1.51 1 79.19 222 ALA A N 1
ATOM 1656 C CA . ALA A 1 222 ? -14.18 -28.656 -1.266 1 79.19 222 ALA A CA 1
ATOM 1657 C C . ALA A 1 222 ? -13.82 -29.469 -2.508 1 79.19 222 ALA A C 1
ATOM 1659 O O . ALA A 1 222 ? -13.359 -30.594 -2.4 1 79.19 222 ALA A O 1
ATOM 1660 N N . LEU A 1 223 ? -13.984 -28.922 -3.619 1 77.44 223 LEU A N 1
ATOM 1661 C CA . LEU A 1 223 ? -13.742 -29.594 -4.891 1 77.44 223 LEU A CA 1
ATOM 1662 C C . LEU A 1 223 ? -12.266 -29.922 -5.062 1 77.44 223 LEU A C 1
ATOM 1664 O O . LEU A 1 223 ? -11.906 -30.812 -5.832 1 77.44 223 LEU A O 1
ATOM 1668 N N . ILE A 1 224 ? -11.359 -29.188 -4.535 1 80.06 224 ILE A N 1
ATOM 1669 C CA . ILE A 1 224 ? -9.914 -29.359 -4.699 1 80.06 224 ILE A CA 1
ATOM 1670 C C . ILE A 1 224 ? -9.438 -30.531 -3.857 1 80.06 224 ILE A C 1
ATOM 1672 O O . ILE A 1 224 ? -8.445 -31.172 -4.199 1 80.06 224 ILE A O 1
ATOM 1676 N N . GLY A 1 225 ? -10.227 -31 -2.822 1 78.88 225 GLY A N 1
ATOM 1677 C CA . GLY A 1 225 ? -9.852 -32.094 -1.942 1 78.88 225 GLY A CA 1
ATOM 1678 C C . GLY A 1 225 ? -9.195 -31.625 -0.656 1 78.88 225 GLY A C 1
ATOM 1679 O O . GLY A 1 225 ? -8.305 -30.781 -0.68 1 78.88 225 GLY A O 1
ATOM 1680 N N . ASP A 1 226 ? -9.484 -32.219 0.317 1 79.88 226 ASP A N 1
ATOM 1681 C CA . ASP A 1 226 ? -9.047 -31.828 1.654 1 79.88 226 ASP A CA 1
ATOM 1682 C C . ASP A 1 226 ? -7.547 -32.031 1.831 1 79.88 226 ASP A C 1
ATOM 1684 O O . ASP A 1 226 ? -6.902 -31.328 2.605 1 79.88 226 ASP A O 1
ATOM 1688 N N . GLU A 1 227 ? -7.043 -32.938 1.102 1 83.62 227 GLU A N 1
ATOM 1689 C CA . GLU A 1 227 ? -5.629 -33.281 1.247 1 83.62 227 GLU A CA 1
ATOM 1690 C C . GLU A 1 227 ? -4.742 -32.156 0.692 1 83.62 227 GLU A C 1
ATOM 1692 O O . GLU A 1 227 ? -3.545 -32.125 0.982 1 83.62 227 GLU A O 1
ATOM 1697 N N . HIS A 1 228 ? -5.316 -31.266 0.004 1 89.38 228 HIS A N 1
ATOM 1698 C CA . HIS A 1 228 ? -4.566 -30.188 -0.624 1 89.38 228 HIS A CA 1
ATOM 1699 C C . HIS A 1 228 ? -4.871 -28.844 0.038 1 89.38 228 HIS A C 1
ATOM 1701 O O . HIS A 1 228 ? -4.383 -27.812 -0.405 1 89.38 228 HIS A O 1
ATOM 1707 N N . LEU A 1 229 ? -5.605 -28.906 1.166 1 93.94 229 LEU A N 1
ATOM 1708 C CA . LEU A 1 229 ? -6.148 -27.672 1.697 1 93.94 229 LEU A CA 1
ATOM 1709 C C . LEU A 1 229 ? -5.5 -27.312 3.033 1 93.94 229 LEU A C 1
ATOM 1711 O O . LEU A 1 229 ? -5.398 -28.172 3.918 1 93.94 229 LEU A O 1
ATOM 1715 N N . GLU A 1 230 ? -4.98 -26.125 3.146 1 96.06 230 GLU A N 1
ATOM 1716 C CA . GLU A 1 230 ? -4.574 -25.516 4.414 1 96.06 230 GLU A CA 1
ATOM 1717 C C . GLU A 1 230 ? -5.391 -24.266 4.715 1 96.06 230 GLU A C 1
ATOM 1719 O O . GLU A 1 230 ? -5.625 -23.438 3.826 1 96.06 230 GLU A O 1
ATOM 1724 N N . VAL A 1 231 ? -5.871 -24.172 5.977 1 96.88 231 VAL A N 1
ATOM 1725 C CA . VAL A 1 231 ? -6.77 -23.078 6.34 1 96.88 231 VAL A CA 1
ATOM 1726 C C . VAL A 1 231 ? -6.066 -22.125 7.312 1 96.88 231 VAL A C 1
ATOM 1728 O O . VAL A 1 231 ? -5.477 -22.562 8.305 1 96.88 231 VAL A O 1
ATOM 1731 N N . LEU A 1 232 ? -6.023 -20.859 7.035 1 97.94 232 LEU A N 1
ATOM 1732 C CA . LEU A 1 232 ? -5.562 -19.828 7.953 1 97.94 232 LEU A CA 1
ATOM 1733 C C . LEU A 1 232 ? -6.719 -19.266 8.766 1 97.94 232 LEU A C 1
ATOM 1735 O O . LEU A 1 232 ? -7.645 -18.672 8.211 1 97.94 232 LEU A O 1
ATOM 1739 N N . PHE A 1 233 ? -6.633 -19.375 10.008 1 97.88 233 PHE A N 1
ATOM 1740 C CA . PHE A 1 233 ? -7.719 -18.969 10.891 1 97.88 233 PHE A CA 1
ATOM 1741 C C . PHE A 1 233 ? -7.734 -17.469 11.078 1 97.88 233 PHE A C 1
ATOM 1743 O O . PHE A 1 233 ? -6.68 -16.844 11.195 1 97.88 233 PHE A O 1
ATOM 1750 N N . GLY A 1 234 ? -8.953 -16.922 11.109 1 98.25 234 GLY A N 1
ATOM 1751 C CA . GLY A 1 234 ? -9.133 -15.492 11.305 1 98.25 234 GLY A CA 1
ATOM 1752 C C . GLY A 1 234 ? -8.766 -14.68 10.078 1 98.25 234 GLY A C 1
ATOM 1753 O O . GLY A 1 234 ? -8.703 -13.445 10.141 1 98.25 234 GLY A O 1
ATOM 1754 N N . VAL A 1 235 ? -8.508 -15.328 9.008 1 98.5 235 VAL A N 1
ATOM 1755 C CA . VAL A 1 235 ? -8.023 -14.656 7.809 1 98.5 235 VAL A CA 1
ATOM 1756 C C . VAL A 1 235 ? -9.133 -14.609 6.762 1 98.5 235 VAL A C 1
ATOM 1758 O O . VAL A 1 235 ? -9.883 -15.57 6.594 1 98.5 235 VAL A O 1
ATOM 1761 N N . GLY A 1 236 ? -9.273 -13.43 6.141 1 98.31 236 GLY A N 1
ATOM 1762 C CA . GLY A 1 236 ? -10.18 -1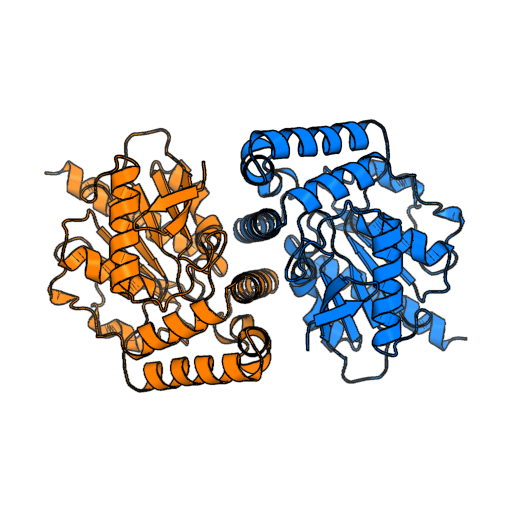3.273 5.02 1 98.31 236 GLY A CA 1
ATOM 1763 C C . GLY A 1 236 ? -9.523 -13.531 3.676 1 98.31 236 GLY A C 1
ATOM 1764 O O . GLY A 1 236 ? -8.859 -14.547 3.486 1 98.31 236 GLY A O 1
ATOM 1765 N N . HIS A 1 237 ? -9.648 -12.633 2.713 1 98.19 237 HIS A N 1
ATOM 1766 C CA . HIS A 1 237 ? -9.273 -12.875 1.325 1 98.19 237 HIS A CA 1
ATOM 1767 C C . HIS A 1 237 ? -7.875 -12.336 1.033 1 98.19 237 HIS A C 1
ATOM 1769 O O . HIS A 1 237 ? -7.379 -12.453 -0.091 1 98.19 237 HIS A O 1
ATOM 1775 N N . TRP A 1 238 ? -7.242 -11.688 1.949 1 98.56 238 TRP A N 1
ATOM 1776 C CA . TRP A 1 238 ? -5.941 -11.062 1.74 1 98.56 238 TRP A CA 1
ATOM 1777 C C . TRP A 1 238 ? -4.875 -11.727 2.602 1 98.56 238 TRP A C 1
ATOM 1779 O O . TRP A 1 238 ? -4.281 -11.086 3.473 1 98.56 238 TRP A O 1
ATOM 1789 N N . HIS A 1 239 ? -4.527 -12.891 2.279 1 98.56 239 HIS A N 1
ATOM 1790 C CA . HIS A 1 239 ? -3.828 -13.875 3.092 1 98.56 239 HIS A CA 1
ATOM 1791 C C . HIS A 1 239 ? -2.457 -13.367 3.523 1 98.56 239 HIS A C 1
ATOM 1793 O O . HIS A 1 239 ? -2.133 -13.375 4.715 1 98.56 239 HIS A O 1
ATOM 1799 N N . CYS A 1 240 ? -1.653 -12.828 2.598 1 98.5 240 CYS A N 1
ATOM 1800 C CA . CYS A 1 240 ? -0.292 -12.398 2.895 1 98.5 240 CYS A CA 1
ATOM 1801 C C . CYS A 1 240 ? -0.296 -11.125 3.74 1 98.5 240 CYS A C 1
ATOM 1803 O O . CYS A 1 240 ? 0.624 -10.898 4.527 1 98.5 240 CYS A O 1
ATOM 1805 N N . ILE A 1 241 ? -1.308 -10.344 3.582 1 98.62 241 ILE A N 1
ATOM 1806 C CA . ILE A 1 241 ? -1.387 -9.047 4.254 1 98.62 241 ILE A CA 1
ATOM 1807 C C . ILE A 1 241 ? -1.949 -9.234 5.664 1 98.62 241 ILE A C 1
ATOM 1809 O O . ILE A 1 241 ? -1.483 -8.602 6.613 1 98.62 241 ILE A O 1
ATOM 1813 N N . GLU A 1 242 ? -2.92 -10.172 5.805 1 98.62 242 GLU A N 1
ATOM 1814 C CA . GLU A 1 242 ? -3.604 -10.383 7.078 1 98.62 242 GLU A CA 1
ATOM 1815 C C . GLU A 1 242 ? -2.785 -11.289 7.996 1 98.62 242 GLU A C 1
ATOM 1817 O O . GLU A 1 242 ? -2.85 -11.156 9.219 1 98.62 242 GLU A O 1
ATOM 1822 N N . ASP A 1 243 ? -2.09 -12.227 7.414 1 98.44 243 ASP A N 1
ATOM 1823 C CA . ASP A 1 243 ? -1.335 -13.211 8.188 1 98.44 243 ASP A CA 1
ATOM 1824 C C . ASP A 1 243 ? -0.065 -13.633 7.453 1 98.44 243 ASP A C 1
ATOM 1826 O O . ASP A 1 243 ? 0.054 -14.773 7.012 1 98.44 243 ASP A O 1
ATOM 1830 N N . ALA A 1 244 ? 0.91 -12.727 7.496 1 98.31 244 ALA A N 1
ATOM 1831 C CA . ALA A 1 244 ? 2.166 -12.953 6.781 1 98.31 244 ALA A CA 1
ATOM 1832 C C . ALA A 1 244 ? 2.879 -14.195 7.309 1 98.31 244 ALA A C 1
ATOM 1834 O O . ALA A 1 244 ? 3.379 -15.008 6.527 1 98.31 244 ALA A O 1
ATOM 1835 N N . GLU A 1 245 ? 2.906 -14.344 8.617 1 97.94 245 GLU A N 1
ATOM 1836 C CA . GLU A 1 245 ? 3.615 -15.469 9.219 1 97.94 245 GLU A CA 1
ATOM 1837 C C . GLU A 1 245 ? 2.963 -16.797 8.852 1 97.94 245 GLU A C 1
ATOM 1839 O O . GLU A 1 245 ? 3.65 -17.75 8.477 1 97.94 245 GLU A O 1
ATOM 1844 N N . GLY A 1 246 ? 1.634 -16.844 9.008 1 98.44 246 GLY A N 1
ATOM 1845 C CA . GLY A 1 246 ? 0.923 -18.047 8.633 1 98.44 246 GLY A CA 1
ATOM 1846 C C . GLY A 1 246 ? 1.084 -18.406 7.168 1 98.44 246 GLY A C 1
ATOM 1847 O O . GLY A 1 246 ? 1.319 -19.578 6.828 1 98.44 246 GLY A O 1
ATOM 1848 N N . MET A 1 247 ? 0.995 -17.453 6.309 1 98.62 247 MET A N 1
ATOM 1849 C CA . MET A 1 247 ? 1.123 -17.688 4.871 1 98.62 247 MET A CA 1
ATOM 1850 C C . MET A 1 247 ? 2.533 -18.141 4.516 1 98.62 247 MET A C 1
ATOM 1852 O O . MET A 1 247 ? 2.707 -19.062 3.717 1 98.62 247 MET A O 1
ATOM 1856 N N . GLU A 1 248 ? 3.504 -17.438 5.098 1 98.62 248 GLU A N 1
ATOM 1857 C CA . GLU A 1 248 ? 4.891 -17.828 4.863 1 98.62 248 GLU A CA 1
ATOM 1858 C C . GLU A 1 248 ? 5.141 -19.266 5.301 1 98.62 248 GLU A C 1
ATOM 1860 O O . GLU A 1 248 ? 5.836 -20.016 4.613 1 98.62 248 GLU A O 1
ATOM 1865 N N . GLY A 1 249 ? 4.594 -19.609 6.434 1 98.31 249 GLY A N 1
ATOM 1866 C CA . GLY A 1 249 ? 4.723 -20.984 6.902 1 98.31 249 GLY A CA 1
ATOM 1867 C C . GLY A 1 249 ? 4.141 -22 5.941 1 98.31 249 GLY A C 1
ATOM 1868 O O . GLY A 1 249 ? 4.762 -23.031 5.668 1 98.31 249 GLY A O 1
ATOM 1869 N N . CYS A 1 250 ? 2.969 -21.734 5.387 1 98.12 250 CYS A N 1
ATOM 1870 C CA . CYS A 1 250 ? 2.33 -22.594 4.41 1 98.12 250 CYS A CA 1
ATOM 1871 C C . CYS A 1 250 ? 3.213 -22.781 3.18 1 98.12 250 CYS A C 1
ATOM 1873 O O . CYS A 1 250 ? 3.451 -23.906 2.738 1 98.12 250 CYS A O 1
ATOM 1875 N N . LEU A 1 251 ? 3.715 -21.703 2.66 1 98.56 251 LEU A N 1
ATOM 1876 C CA . LEU A 1 251 ? 4.504 -21.719 1.434 1 98.56 251 LEU A CA 1
ATOM 1877 C C . LEU A 1 251 ? 5.832 -22.438 1.65 1 98.56 251 LEU A C 1
ATOM 1879 O O . LEU A 1 251 ? 6.258 -23.234 0.811 1 98.56 251 LEU A O 1
ATOM 1883 N N . ARG A 1 252 ? 6.445 -22.141 2.777 1 98.19 252 ARG A N 1
ATOM 1884 C CA . ARG A 1 252 ? 7.742 -22.734 3.084 1 98.19 252 ARG A CA 1
ATOM 1885 C C . ARG A 1 252 ? 7.629 -24.25 3.229 1 98.19 252 ARG A C 1
ATOM 1887 O O . ARG A 1 252 ? 8.445 -25 2.678 1 98.19 252 ARG A O 1
ATOM 1894 N N . ARG A 1 253 ? 6.637 -24.703 3.996 1 97.94 253 ARG A N 1
ATOM 1895 C CA . ARG A 1 253 ? 6.43 -26.141 4.18 1 97.94 253 ARG A CA 1
ATOM 1896 C C . ARG A 1 253 ? 6.16 -26.828 2.846 1 97.94 253 ARG A C 1
ATOM 1898 O O . ARG A 1 253 ? 6.723 -27.891 2.562 1 97.94 253 ARG A O 1
ATOM 1905 N N . PHE A 1 254 ? 5.312 -26.25 2.053 1 98.44 254 PHE A N 1
ATOM 1906 C CA . PHE A 1 254 ? 4.973 -26.828 0.757 1 98.44 254 PHE A CA 1
ATOM 1907 C C . PHE A 1 254 ? 6.199 -26.891 -0.147 1 98.44 254 PHE A C 1
ATOM 1909 O O . PHE A 1 254 ? 6.465 -27.922 -0.775 1 98.44 254 PHE A O 1
ATOM 1916 N N . ALA A 1 255 ? 6.906 -25.75 -0.248 1 98.06 255 ALA A N 1
ATOM 1917 C CA . ALA A 1 255 ? 8.078 -25.672 -1.115 1 98.06 255 ALA A CA 1
ATOM 1918 C C . ALA A 1 255 ? 9.133 -26.703 -0.716 1 98.06 255 ALA A C 1
ATOM 1920 O O . ALA A 1 255 ? 9.75 -27.328 -1.578 1 98.06 255 ALA A O 1
ATOM 1921 N N . LYS A 1 256 ? 9.336 -26.891 0.548 1 96.94 256 LYS A N 1
ATOM 1922 C CA . LYS A 1 256 ? 10.289 -27.891 1.027 1 96.94 256 LYS A CA 1
ATOM 1923 C C . LYS A 1 256 ? 9.852 -29.297 0.65 1 96.94 256 LYS A C 1
ATOM 1925 O O . LYS A 1 256 ? 10.68 -30.141 0.308 1 96.94 256 LYS A O 1
ATOM 1930 N N . LYS A 1 257 ? 8.578 -29.5 0.804 1 96.56 257 LYS A N 1
ATOM 1931 C CA . LYS A 1 257 ? 8.039 -30.797 0.411 1 96.56 257 LYS A CA 1
ATOM 1932 C C . LYS A 1 257 ? 8.281 -31.062 -1.071 1 96.56 257 LYS A C 1
ATOM 1934 O O . LYS A 1 257 ? 8.688 -32.156 -1.448 1 96.56 257 LYS A O 1
ATOM 1939 N N . VAL A 1 258 ? 7.996 -30.078 -1.904 1 97.19 258 VAL A N 1
ATOM 1940 C CA . VAL A 1 258 ? 8.18 -30.219 -3.346 1 97.19 258 VAL A CA 1
ATOM 1941 C C . VAL A 1 258 ? 9.656 -30.422 -3.664 1 97.19 258 VAL A C 1
ATOM 1943 O O . VAL A 1 258 ? 10 -31.266 -4.496 1 97.19 258 VAL A O 1
ATOM 1946 N N . GLU A 1 259 ? 10.477 -29.656 -3.029 1 94.69 259 GLU A N 1
ATOM 1947 C CA . GLU A 1 259 ? 11.914 -29.781 -3.246 1 94.69 259 GLU A CA 1
ATOM 1948 C C . GLU A 1 259 ? 12.406 -31.172 -2.902 1 94.69 259 GLU A C 1
ATOM 1950 O O . GLU A 1 259 ? 13.242 -31.75 -3.615 1 94.69 259 GLU A O 1
ATOM 1955 N N . SER A 1 260 ? 12 -31.719 -1.82 1 93.19 260 SER A N 1
ATOM 1956 C CA . SER A 1 260 ? 12.398 -33.062 -1.387 1 93.19 260 SER A CA 1
ATOM 1957 C C . SER A 1 260 ? 11.961 -34.125 -2.387 1 93.19 260 SER A C 1
ATOM 1959 O O . SER A 1 260 ? 12.672 -35.094 -2.617 1 93.19 260 SER A O 1
ATOM 1961 N N . LYS A 1 261 ? 10.867 -33.938 -2.988 1 90 261 LYS A N 1
ATOM 1962 C CA . LYS A 1 261 ? 10.344 -34.906 -3.963 1 90 261 LYS A CA 1
ATOM 1963 C C . LYS A 1 261 ? 11.148 -34.844 -5.258 1 90 261 LYS A C 1
ATOM 1965 O O . LYS A 1 261 ? 11.336 -35.875 -5.918 1 90 261 LYS A O 1
ATOM 1970 N N . LEU A 1 262 ? 11.562 -33.688 -5.609 1 86.44 262 LEU A N 1
ATOM 1971 C CA . LEU A 1 262 ? 12.336 -33.531 -6.836 1 86.44 262 LEU A CA 1
ATOM 1972 C C . LEU A 1 262 ? 13.742 -34.125 -6.672 1 86.44 262 LEU A C 1
ATOM 1974 O O . LEU A 1 262 ? 14.352 -34.562 -7.648 1 86.44 262 LEU A O 1
ATOM 1978 N N . ARG A 1 263 ? 14.289 -34.094 -5.469 1 78.62 263 ARG A N 1
ATOM 1979 C CA . ARG A 1 263 ? 15.609 -34.656 -5.215 1 78.62 263 ARG A CA 1
ATOM 1980 C C . ARG A 1 263 ? 15.578 -36.188 -5.203 1 78.62 263 ARG A C 1
ATOM 1982 O O . ARG A 1 263 ? 16.578 -36.844 -5.527 1 78.62 263 ARG A O 1
ATOM 1989 N N . ALA A 1 264 ? 14.516 -36.688 -4.848 1 72.81 264 ALA A N 1
ATOM 1990 C CA . ALA A 1 264 ? 14.398 -38.156 -4.738 1 72.81 264 ALA A CA 1
ATOM 1991 C C . ALA A 1 264 ? 14.328 -38.812 -6.113 1 72.81 264 ALA A C 1
ATOM 1993 O O . ALA A 1 264 ? 14.57 -40 -6.254 1 72.81 264 ALA A O 1
ATOM 1994 N N . TYR A 1 265 ? 14.094 -38.062 -7.148 1 63.56 265 TYR A N 1
ATOM 1995 C CA . TYR A 1 265 ? 14.094 -38.625 -8.492 1 63.56 265 TYR A CA 1
ATOM 1996 C C . TYR A 1 265 ? 15.375 -38.25 -9.234 1 63.56 265 TYR A C 1
ATOM 1998 O O . TYR A 1 265 ? 15.93 -37.188 -9.055 1 63.56 265 TYR A O 1
ATOM 2006 N N . MET B 1 1 ? -16.203 14.211 -6.344 1 62.5 1 MET B N 1
ATOM 2007 C CA . MET B 1 1 ? -15.242 13.258 -6.906 1 62.5 1 MET B CA 1
ATOM 2008 C C . MET B 1 1 ? -13.883 13.383 -6.227 1 62.5 1 MET B C 1
ATOM 2010 O O . MET B 1 1 ? -13.492 14.469 -5.805 1 62.5 1 MET B O 1
ATOM 2014 N N . PRO B 1 2 ? -13.258 12.164 -5.859 1 86.56 2 PRO B N 1
ATOM 2015 C CA . PRO B 1 2 ? -12.094 12.289 -4.984 1 86.56 2 PRO B CA 1
ATOM 2016 C C . PRO B 1 2 ? -10.906 12.961 -5.68 1 86.56 2 PRO B C 1
ATOM 2018 O O . PRO B 1 2 ? -9.758 12.688 -5.344 1 86.56 2 PRO B O 1
ATOM 2021 N N . PHE B 1 3 ? -11.312 13.805 -6.871 1 91.94 3 PHE B N 1
ATOM 2022 C CA . PHE B 1 3 ? -10.32 14.633 -7.547 1 91.94 3 PHE B CA 1
ATOM 2023 C C . PHE B 1 3 ? -10.836 16.062 -7.727 1 91.94 3 PHE B C 1
ATOM 2025 O O . PHE B 1 3 ? -12.039 16.266 -7.902 1 91.94 3 PHE B O 1
ATOM 2032 N N . THR B 1 4 ? -9.961 17.016 -7.719 1 94.12 4 THR B N 1
ATOM 2033 C CA . THR B 1 4 ? -10.289 18.422 -7.949 1 94.12 4 THR B CA 1
ATOM 2034 C C . THR B 1 4 ? -9.141 19.141 -8.648 1 94.12 4 THR B C 1
ATOM 2036 O O . THR B 1 4 ? -8.016 18.625 -8.695 1 94.12 4 THR B O 1
ATOM 2039 N N . GLU B 1 5 ? -9.484 20.172 -9.344 1 93.88 5 GLU B N 1
ATOM 2040 C CA . GLU B 1 5 ? -8.484 21.031 -9.977 1 93.88 5 GLU B CA 1
ATOM 2041 C C . GLU B 1 5 ? -8.188 22.25 -9.117 1 93.88 5 GLU B C 1
ATOM 2043 O O . GLU B 1 5 ? -9.078 23.062 -8.852 1 93.88 5 GLU B O 1
ATOM 2048 N N . ILE B 1 6 ? -6.98 22.281 -8.656 1 91.44 6 ILE B N 1
ATOM 2049 C CA . ILE B 1 6 ? -6.566 23.422 -7.863 1 91.44 6 ILE B CA 1
ATOM 2050 C C . ILE B 1 6 ? -5.207 23.922 -8.352 1 91.44 6 ILE B C 1
ATOM 2052 O O . ILE B 1 6 ? -4.316 23.125 -8.648 1 91.44 6 ILE B O 1
ATOM 2056 N N . ASN B 1 7 ? -5.094 25.266 -8.516 1 92.44 7 ASN B N 1
ATOM 2057 C CA . ASN B 1 7 ? -3.832 25.891 -8.891 1 92.44 7 ASN B CA 1
ATOM 2058 C C . ASN B 1 7 ? -3.234 25.25 -10.141 1 92.44 7 ASN B C 1
ATOM 2060 O O . ASN B 1 7 ? -2.033 24.969 -10.18 1 92.44 7 ASN B O 1
ATOM 2064 N N . GLY B 1 8 ? -4.074 24.812 -11.039 1 91.31 8 GLY B N 1
ATOM 2065 C CA . GLY B 1 8 ? -3.637 24.266 -12.312 1 91.31 8 GLY B CA 1
ATOM 2066 C C . GLY B 1 8 ? -3.229 22.812 -12.234 1 91.31 8 GLY B C 1
ATOM 2067 O O . GLY B 1 8 ? -2.621 22.281 -13.164 1 91.31 8 GLY B O 1
ATOM 2068 N N . LYS B 1 9 ? -3.465 22.203 -11.07 1 94.38 9 LYS B N 1
ATOM 2069 C CA . LYS B 1 9 ? -3.111 20.797 -10.852 1 94.38 9 LYS B CA 1
ATOM 2070 C C . LYS B 1 9 ? -4.352 19.969 -10.539 1 94.38 9 LYS B C 1
ATOM 2072 O O . LYS B 1 9 ? -5.309 20.453 -9.945 1 94.38 9 LYS B O 1
ATOM 2077 N N . THR B 1 10 ? -4.344 18.75 -11.023 1 95 10 THR B N 1
ATOM 2078 C CA . THR B 1 10 ? -5.348 17.781 -10.594 1 95 10 THR B CA 1
ATOM 2079 C C . THR B 1 10 ? -4.91 17.078 -9.312 1 95 10 THR B C 1
ATOM 2081 O O . THR B 1 10 ? -3.857 16.453 -9.266 1 95 10 THR B O 1
ATOM 2084 N N . LEU B 1 11 ? -5.688 17.203 -8.281 1 96.31 11 LEU B N 1
ATOM 2085 C CA . LEU B 1 11 ? -5.332 16.641 -6.98 1 96.31 11 LEU B CA 1
ATOM 2086 C C . LEU B 1 11 ? -6.383 15.648 -6.508 1 96.31 11 LEU B C 1
ATOM 2088 O O . LEU B 1 11 ? -7.586 15.883 -6.668 1 96.31 11 LEU B O 1
ATOM 2092 N N . PHE B 1 12 ? -5.895 14.562 -6.078 1 96.44 12 PHE B N 1
ATOM 2093 C CA . PHE B 1 12 ? -6.762 13.633 -5.359 1 96.44 12 PHE B CA 1
ATOM 2094 C C . PHE B 1 12 ? -6.887 14.039 -3.896 1 96.44 12 PHE B C 1
ATOM 2096 O O . PHE B 1 12 ? -5.91 14.453 -3.273 1 96.44 12 PHE B O 1
ATOM 2103 N N . TYR B 1 13 ? -8.086 13.914 -3.367 1 96.81 13 TYR B N 1
ATOM 2104 C CA . TYR B 1 13 ? -8.305 14.102 -1.938 1 96.81 13 TYR B CA 1
ATOM 2105 C C . TYR B 1 13 ? -9.32 13.094 -1.408 1 96.81 13 TYR B C 1
ATOM 2107 O O . TYR B 1 13 ? -10.164 12.602 -2.158 1 96.81 13 TYR B O 1
ATOM 2115 N N . SER B 1 14 ? -9.172 12.727 -0.178 1 96.06 14 SER B N 1
ATOM 2116 C CA . SER B 1 14 ? -10.141 11.906 0.553 1 96.06 14 SER B CA 1
ATOM 2117 C C . SER B 1 14 ? -10.844 12.719 1.638 1 96.06 14 SER B C 1
ATOM 2119 O O . SER B 1 14 ? -10.188 13.32 2.49 1 96.06 14 SER B O 1
ATOM 2121 N N . TRP B 1 15 ? -12.117 12.781 1.501 1 95.81 15 TRP B N 1
ATOM 2122 C CA . TRP B 1 15 ? -12.945 13.492 2.475 1 95.81 15 TRP B CA 1
ATOM 2123 C C . TRP B 1 15 ? -13.867 12.531 3.215 1 95.81 15 TRP B C 1
ATOM 2125 O O . TRP B 1 15 ? -14.688 11.844 2.598 1 95.81 15 TRP B O 1
ATOM 2135 N N . LYS B 1 16 ? -13.648 12.438 4.527 1 95.62 16 LYS B N 1
ATOM 2136 C CA . LYS B 1 16 ? -14.477 11.617 5.41 1 95.62 16 LYS B CA 1
ATOM 2137 C C . LYS B 1 16 ? -15.133 12.461 6.492 1 95.62 16 LYS B C 1
ATOM 2139 O O . LYS B 1 16 ? -14.57 12.641 7.574 1 95.62 16 LYS B O 1
ATOM 2144 N N . PRO B 1 17 ? -16.328 12.859 6.223 1 95.56 17 PRO B N 1
ATOM 2145 C CA . PRO B 1 17 ? -17.016 13.703 7.199 1 95.56 17 PRO B CA 1
ATOM 2146 C C . PRO B 1 17 ? -17.469 12.93 8.438 1 95.56 17 PRO B C 1
ATOM 2148 O O . PRO B 1 17 ? -17.859 11.773 8.328 1 95.56 17 PRO B O 1
ATOM 2151 N N . ALA B 1 18 ? -17.344 13.57 9.555 1 95.94 18 ALA B N 1
ATOM 2152 C CA . ALA B 1 18 ? -17.922 13.031 10.781 1 95.94 18 ALA B CA 1
ATOM 2153 C C . ALA B 1 18 ? -19.422 13.297 10.836 1 95.94 18 ALA B C 1
ATOM 2155 O O . ALA B 1 18 ? -19.953 14.062 10.031 1 95.94 18 ALA B O 1
ATOM 2156 N N . SER B 1 19 ? -20.062 12.555 11.734 1 92 19 SER B N 1
ATOM 2157 C CA . SER B 1 19 ? -21.516 12.688 11.883 1 92 19 SER B CA 1
ATOM 2158 C C . SER B 1 19 ? -21.891 13.992 12.57 1 92 19 SER B C 1
ATOM 2160 O O . SER B 1 19 ? -23.016 14.477 12.422 1 92 19 SER B O 1
ATOM 2162 N N . ARG B 1 20 ? -21 14.508 13.328 1 87.31 20 ARG B N 1
ATOM 2163 C CA . ARG B 1 20 ? -21.266 15.758 14.031 1 87.31 20 ARG B CA 1
ATOM 2164 C C . ARG B 1 20 ? -20.344 16.875 13.547 1 87.31 20 ARG B C 1
ATOM 2166 O O . ARG B 1 20 ? -19.312 16.594 12.914 1 87.31 20 ARG B O 1
ATOM 2173 N N . ALA B 1 21 ? -20.859 18.094 13.891 1 82.62 21 ALA B N 1
ATOM 2174 C CA . ALA B 1 21 ? -20.031 19.25 13.547 1 82.62 21 ALA B CA 1
ATOM 2175 C C . ALA B 1 21 ? -18.812 19.359 14.469 1 82.62 21 ALA B C 1
ATOM 2177 O O . ALA B 1 21 ? -18.969 19.359 15.695 1 82.62 21 ALA B O 1
ATOM 2178 N N . GLY B 1 22 ? -17.625 19.016 14.031 1 87.62 22 GLY B N 1
ATOM 2179 C CA . GLY B 1 22 ? -16.375 19.125 14.773 1 87.62 22 GLY B CA 1
ATOM 2180 C C . GLY B 1 22 ? -15.219 19.641 13.938 1 87.62 22 GLY B C 1
ATOM 2181 O O . GLY B 1 22 ? -15.43 20.312 12.922 1 87.62 22 GLY B O 1
ATOM 2182 N N . LEU B 1 23 ? -14.07 19.547 14.523 1 96.75 23 LEU B N 1
ATOM 2183 C CA . LEU B 1 23 ? -12.867 20.016 13.844 1 96.75 23 LEU B CA 1
ATOM 2184 C C . LEU B 1 23 ? -12.547 19.141 12.641 1 96.75 23 LEU B C 1
ATOM 2186 O O . LEU B 1 23 ? -12.945 17.969 12.602 1 96.75 23 LEU B O 1
ATOM 2190 N N . THR B 1 24 ? -11.969 19.703 11.672 1 98 24 THR B N 1
ATOM 2191 C CA . THR B 1 24 ? -11.414 18.969 10.539 1 98 24 THR B CA 1
ATOM 2192 C C . THR B 1 24 ? -9.938 18.656 10.766 1 98 24 THR B C 1
ATOM 2194 O O . THR B 1 24 ? -9.156 19.531 11.133 1 98 24 THR B O 1
ATOM 2197 N N . LEU B 1 25 ? -9.648 17.438 10.727 1 98.69 25 LEU B N 1
ATOM 2198 C CA . LEU B 1 25 ? -8.25 17.016 10.68 1 98.69 25 LEU B CA 1
ATOM 2199 C C . LEU B 1 25 ? -7.77 16.891 9.234 1 98.69 25 LEU B C 1
ATOM 2201 O O . LEU B 1 25 ? -8.32 16.109 8.453 1 98.69 25 LEU B O 1
ATOM 2205 N N . TYR B 1 26 ? -6.82 17.719 8.867 1 98.62 26 TYR B N 1
ATOM 2206 C CA . TYR B 1 26 ? -6.309 17.766 7.5 1 98.62 26 TYR B CA 1
ATOM 2207 C C . TYR B 1 26 ? -4.926 17.125 7.414 1 98.62 26 TYR B C 1
ATOM 2209 O O . TYR B 1 26 ? -3.947 17.672 7.926 1 98.62 26 TYR B O 1
ATOM 2217 N N . PHE B 1 27 ? -4.859 16.031 6.695 1 98.75 27 PHE B N 1
ATOM 2218 C CA . PHE B 1 27 ? -3.68 15.18 6.684 1 98.75 27 PHE B CA 1
ATOM 2219 C C . PHE B 1 27 ? -2.859 15.398 5.418 1 98.75 27 PHE B C 1
ATOM 2221 O O . PHE B 1 27 ? -3.371 15.25 4.305 1 98.75 27 PHE B O 1
ATOM 2228 N N . ILE B 1 28 ? -1.603 15.695 5.578 1 98.5 28 ILE B N 1
ATOM 2229 C CA . ILE B 1 28 ? -0.646 15.867 4.488 1 98.5 28 ILE B CA 1
ATOM 2230 C C . ILE B 1 28 ? 0.489 14.852 4.637 1 98.5 28 ILE B C 1
ATOM 2232 O O . ILE B 1 28 ? 1.142 14.797 5.684 1 98.5 28 ILE B O 1
ATOM 2236 N N . HIS B 1 29 ? 0.712 14.062 3.621 1 98.5 29 HIS B N 1
ATOM 2237 C CA . HIS B 1 29 ? 1.669 12.969 3.723 1 98.5 29 HIS B CA 1
ATOM 2238 C C . HIS B 1 29 ? 3.088 13.453 3.438 1 98.5 29 HIS B C 1
ATOM 2240 O O . HIS B 1 29 ? 3.283 14.555 2.936 1 98.5 29 HIS B O 1
ATOM 2246 N N . GLY B 1 30 ? 4.098 12.648 3.818 1 98 30 GLY B N 1
ATOM 2247 C CA . GLY B 1 30 ? 5.504 12.922 3.576 1 98 30 GLY B CA 1
ATOM 2248 C C . GLY B 1 30 ? 6 12.375 2.25 1 98 30 GLY B C 1
ATOM 2249 O O . GLY B 1 30 ? 5.203 11.938 1.418 1 98 30 GLY B O 1
ATOM 2250 N N . LEU B 1 31 ? 7.32 12.461 2.035 1 97.69 31 LEU B N 1
ATOM 2251 C CA . LEU B 1 31 ? 7.961 12.008 0.803 1 97.69 31 LEU B CA 1
ATOM 2252 C C . LEU B 1 31 ? 7.781 10.508 0.617 1 97.69 31 LEU B C 1
ATOM 2254 O O . LEU B 1 31 ? 8.016 9.727 1.545 1 97.69 31 LEU B O 1
ATOM 2258 N N . GLY B 1 32 ? 7.414 10.102 -0.601 1 97.5 32 GLY B N 1
ATOM 2259 C CA . GLY B 1 32 ? 7.273 8.688 -0.929 1 97.5 32 GLY B CA 1
ATOM 2260 C C . GLY B 1 32 ? 6.031 8.055 -0.331 1 97.5 32 GLY B C 1
ATOM 2261 O O . GLY B 1 32 ? 5.957 6.836 -0.19 1 97.5 32 GLY B O 1
ATOM 2262 N N . SER B 1 33 ? 5.121 8.812 0.012 1 97.94 33 SER B N 1
ATOM 2263 C CA . SER B 1 33 ? 3.902 8.352 0.673 1 97.94 33 SER B CA 1
ATOM 2264 C C . SER B 1 33 ? 2.658 8.789 -0.095 1 97.94 33 SER B C 1
ATOM 2266 O O . SER B 1 33 ? 2.725 9.047 -1.299 1 97.94 33 SER B O 1
ATOM 2268 N N . ALA B 1 34 ? 1.491 8.703 0.488 1 98.06 34 ALA B N 1
ATOM 2269 C CA . ALA B 1 34 ? 0.181 9.078 -0.038 1 98.06 34 ALA B CA 1
ATOM 2270 C C . ALA B 1 34 ? -0.83 9.266 1.09 1 98.06 34 ALA B C 1
ATOM 2272 O O . ALA B 1 34 ? -0.497 9.094 2.266 1 98.06 34 ALA B O 1
ATOM 2273 N N . HIS B 1 35 ? -2.012 9.648 0.692 1 97.69 35 HIS B N 1
ATOM 2274 C CA . HIS B 1 35 ? -3.062 9.797 1.69 1 97.69 35 HIS B CA 1
ATOM 2275 C C . HIS B 1 35 ? -3.256 8.516 2.486 1 97.69 35 HIS B C 1
ATOM 2277 O O . HIS B 1 35 ? -3.666 8.555 3.648 1 97.69 35 HIS B O 1
ATOM 2283 N N . SER B 1 36 ? -2.93 7.367 1.849 1 97.44 36 SER B N 1
ATOM 2284 C CA . SER B 1 36 ? -3.182 6.066 2.461 1 97.44 36 SER B CA 1
ATOM 2285 C C . SER B 1 36 ? -2.303 5.855 3.689 1 97.44 36 SER B C 1
ATOM 2287 O O . SER B 1 36 ? -2.59 4.992 4.523 1 97.44 36 SER B O 1
ATOM 2289 N N . PHE B 1 37 ? -1.216 6.625 3.799 1 98.5 37 PHE B N 1
ATOM 2290 C CA . PHE B 1 37 ? -0.392 6.625 5.004 1 98.5 37 PHE B CA 1
ATOM 2291 C C . PHE B 1 37 ? -1.237 6.91 6.238 1 98.5 37 PHE B C 1
ATOM 2293 O O . PHE B 1 37 ? -0.987 6.355 7.309 1 98.5 37 PHE B O 1
ATOM 2300 N N . TRP B 1 38 ? -2.256 7.711 6.117 1 98.69 38 TRP B N 1
ATOM 2301 C CA . TRP B 1 38 ? -3.084 8.172 7.23 1 98.69 38 TRP B CA 1
ATOM 2302 C C . TRP B 1 38 ? -4.312 7.285 7.395 1 98.69 38 TRP B C 1
ATOM 2304 O O . TRP B 1 38 ? -5.023 7.371 8.398 1 98.69 38 TRP B O 1
ATOM 2314 N N . SER B 1 39 ? -4.555 6.363 6.484 1 97.88 39 SER B N 1
ATOM 2315 C CA . SER B 1 39 ? -5.789 5.582 6.418 1 97.88 39 SER B CA 1
ATOM 2316 C C . SER B 1 39 ? -5.965 4.723 7.664 1 97.88 39 SER B C 1
ATOM 2318 O O . SER B 1 39 ? -7.094 4.477 8.102 1 97.88 39 SER B O 1
ATOM 2320 N N . PRO B 1 40 ? -4.887 4.27 8.344 1 98.5 40 PRO B N 1
ATOM 2321 C CA . PRO B 1 40 ? -5.066 3.416 9.523 1 98.5 40 PRO B CA 1
ATOM 2322 C C . PRO B 1 40 ? -5.703 4.156 10.695 1 98.5 40 PRO B C 1
ATOM 2324 O O . PRO B 1 40 ? -6.316 3.533 11.562 1 98.5 40 PRO B O 1
ATOM 2327 N N . VAL B 1 41 ? -5.59 5.461 10.734 1 98.62 41 VAL B N 1
ATOM 2328 C CA . VAL B 1 41 ? -6.02 6.184 11.93 1 98.62 41 VAL B CA 1
ATOM 2329 C C . VAL B 1 41 ? -7.34 6.898 11.656 1 98.62 41 VAL B C 1
ATOM 2331 O O . VAL B 1 41 ? -8.07 7.25 12.586 1 98.62 41 VAL B O 1
ATOM 2334 N N . ILE B 1 42 ? -7.727 7.086 10.422 1 97.81 42 ILE B N 1
ATOM 2335 C CA . ILE B 1 42 ? -8.805 7.973 10.008 1 97.81 42 ILE B CA 1
ATOM 2336 C C . ILE B 1 42 ? -10.141 7.426 10.5 1 97.81 42 ILE B C 1
ATOM 2338 O O . ILE B 1 42 ? -10.961 8.164 11.047 1 97.81 42 ILE B O 1
ATOM 2342 N N . PRO B 1 43 ? -10.367 6.066 10.367 1 96.19 43 PRO B N 1
ATOM 2343 C CA . PRO B 1 43 ? -11.688 5.562 10.766 1 96.19 43 PRO B CA 1
ATOM 2344 C C . PRO B 1 43 ? -12.016 5.859 12.227 1 96.19 43 PRO B C 1
ATOM 2346 O O . PRO B 1 43 ? -13.117 6.324 12.531 1 96.19 43 PRO B O 1
ATOM 2349 N N . ASP B 1 44 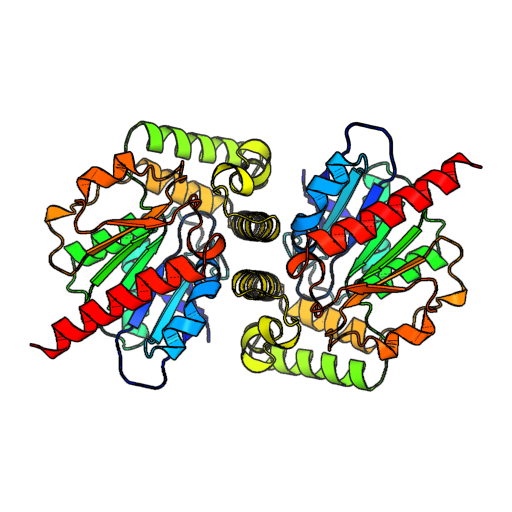? -11.094 5.629 13.141 1 97.31 44 ASP B N 1
ATOM 2350 C CA . ASP B 1 44 ? -11.344 5.844 14.562 1 97.31 44 ASP B CA 1
ATOM 2351 C C . ASP B 1 44 ? -11.492 7.332 14.875 1 97.31 44 ASP B C 1
ATOM 2353 O O . ASP B 1 44 ? -12.25 7.711 15.766 1 97.31 44 ASP B O 1
ATOM 2357 N N . LEU B 1 45 ? -10.781 8.203 14.125 1 98.31 45 LEU B N 1
ATOM 2358 C CA . LEU B 1 45 ? -10.891 9.648 14.32 1 98.31 45 LEU B CA 1
ATOM 2359 C C . LEU B 1 45 ? -12.258 10.148 13.867 1 98.31 45 LEU B C 1
ATOM 2361 O O . LEU B 1 45 ? -12.859 11.008 14.531 1 98.31 45 LEU B O 1
ATOM 2365 N N . VAL B 1 46 ? -12.727 9.602 12.766 1 97.56 46 VAL B N 1
ATOM 2366 C CA . VAL B 1 46 ? -14.055 9.961 12.281 1 97.56 46 VAL B CA 1
ATOM 2367 C C . VAL B 1 46 ? -15.109 9.523 13.297 1 97.56 46 VAL B C 1
ATOM 2369 O O . VAL B 1 46 ? -16.031 10.281 13.609 1 97.56 46 VAL B O 1
ATOM 2372 N N . ASP B 1 47 ? -14.945 8.32 13.781 1 96.62 47 ASP B N 1
ATOM 2373 C CA . ASP B 1 47 ? -15.867 7.801 14.789 1 96.62 47 ASP B CA 1
ATOM 2374 C C . ASP B 1 47 ? -15.859 8.672 16.047 1 96.62 47 ASP B C 1
ATOM 2376 O O . ASP B 1 47 ? -16.875 8.781 16.734 1 96.62 47 ASP B O 1
ATOM 2380 N N . ALA B 1 48 ? -14.734 9.289 16.312 1 96.75 48 ALA B N 1
ATOM 2381 C CA . ALA B 1 48 ? -14.578 10.141 17.484 1 96.75 48 ALA B CA 1
ATOM 2382 C C . ALA B 1 48 ? -15.195 11.516 17.25 1 96.75 48 ALA B C 1
ATOM 2384 O O . ALA B 1 48 ? -15.25 12.344 18.172 1 96.75 48 ALA B O 1
ATOM 2385 N N . GLY B 1 49 ? -15.633 11.805 16.031 1 96.81 49 GLY B N 1
ATOM 2386 C CA . GLY B 1 49 ? -16.375 13.031 15.773 1 96.81 49 GLY B CA 1
ATOM 2387 C C . GLY B 1 49 ? -15.562 14.062 15 1 96.81 49 GLY B C 1
ATOM 2388 O O . GLY B 1 49 ? -15.938 15.234 14.945 1 96.81 49 GLY B O 1
ATOM 2389 N N . PHE B 1 50 ? -14.477 13.688 14.422 1 98.06 50 PHE B N 1
ATOM 2390 C CA . PHE B 1 50 ? -13.648 14.602 13.648 1 98.06 50 PHE B CA 1
ATOM 2391 C C . PHE B 1 50 ? -13.742 14.289 12.156 1 98.06 50 PHE B C 1
ATOM 2393 O O . PHE B 1 50 ? -13.625 13.125 11.758 1 98.06 50 PHE B O 1
ATOM 2400 N N . SER B 1 51 ? -14.062 15.266 11.328 1 97.88 51 SER B N 1
ATOM 2401 C CA . SER B 1 51 ? -13.961 15.078 9.891 1 97.88 51 SER B CA 1
ATOM 2402 C C . SER B 1 51 ? -12.508 15 9.438 1 97.88 51 SER B C 1
ATOM 2404 O O . SER B 1 51 ? -11.641 15.656 10.008 1 97.88 51 SER B O 1
ATOM 2406 N N . CYS B 1 52 ? -12.273 14.18 8.5 1 98.12 52 CYS B N 1
ATOM 2407 C CA . CYS B 1 52 ? -10.898 13.961 8.07 1 98.12 52 CYS B CA 1
ATOM 2408 C C . CYS B 1 52 ? -10.742 14.242 6.578 1 98.12 52 CYS B C 1
ATOM 2410 O O . CYS B 1 52 ? -11.539 13.766 5.77 1 98.12 52 CYS B O 1
ATOM 2412 N N . LEU B 1 53 ? -9.828 15.078 6.258 1 97.88 53 LEU B N 1
ATOM 2413 C CA . LEU B 1 53 ? -9.406 15.391 4.895 1 97.88 53 LEU B CA 1
ATOM 2414 C C . LEU B 1 53 ? -7.961 14.969 4.66 1 97.88 53 LEU B C 1
ATOM 2416 O O . LEU B 1 53 ? -7.082 15.266 5.473 1 97.88 53 LEU B O 1
ATOM 2420 N N . ALA B 1 54 ? -7.707 14.219 3.676 1 97.94 54 ALA B N 1
ATOM 2421 C CA . ALA B 1 54 ? -6.352 13.828 3.303 1 97.94 54 ALA B CA 1
ATOM 2422 C C . ALA B 1 54 ? -6.086 14.102 1.825 1 97.94 54 ALA B C 1
ATOM 2424 O O . ALA B 1 54 ? -6.969 13.914 0.985 1 97.94 54 ALA B O 1
ATOM 2425 N N . ILE B 1 55 ? -4.887 14.477 1.496 1 97.44 55 ILE B N 1
ATOM 2426 C CA . ILE B 1 55 ? -4.559 14.836 0.121 1 97.44 55 ILE B CA 1
ATOM 2427 C C . ILE B 1 55 ? -3.408 13.961 -0.379 1 97.44 55 ILE B C 1
ATOM 2429 O O . ILE B 1 55 ? -2.633 13.43 0.418 1 97.44 55 ILE B O 1
ATOM 2433 N N . ASP B 1 56 ? -3.385 13.75 -1.658 1 97.75 56 ASP B N 1
ATOM 2434 C CA . ASP B 1 56 ? -2.184 13.266 -2.332 1 97.75 56 ASP B CA 1
ATOM 2435 C C . ASP B 1 56 ? -1.457 14.406 -3.045 1 97.75 56 ASP B C 1
ATOM 2437 O O . ASP B 1 56 ? -2.016 15.039 -3.938 1 97.75 56 ASP B O 1
ATOM 2441 N N . VAL B 1 57 ? -0.24 14.656 -2.611 1 97.5 57 VAL B N 1
ATOM 2442 C CA . VAL B 1 57 ? 0.593 15.648 -3.291 1 97.5 57 VAL B CA 1
ATOM 2443 C C . VAL B 1 57 ? 0.835 15.211 -4.734 1 97.5 57 VAL B C 1
ATOM 2445 O O . VAL B 1 57 ? 0.965 14.016 -5.02 1 97.5 57 VAL B O 1
ATOM 2448 N N . PRO B 1 58 ? 0.884 16.188 -5.707 1 97.19 58 PRO B N 1
ATOM 2449 C CA . PRO B 1 58 ? 1.098 15.805 -7.105 1 97.19 58 PRO B CA 1
ATOM 2450 C C . PRO B 1 58 ? 2.305 14.891 -7.297 1 97.19 58 PRO B C 1
ATOM 2452 O O . PRO B 1 58 ? 3.402 15.203 -6.828 1 97.19 58 PRO B O 1
ATOM 2455 N N . GLY B 1 59 ? 2.086 13.82 -7.996 1 97 59 GLY B N 1
ATOM 2456 C CA . GLY B 1 59 ? 3.15 12.852 -8.227 1 97 59 GLY B CA 1
ATOM 2457 C C . GLY B 1 59 ? 3.16 11.719 -7.223 1 97 59 GLY B C 1
ATOM 2458 O O . GLY B 1 59 ? 3.961 10.789 -7.34 1 97 59 GLY B O 1
ATOM 2459 N N . PHE B 1 60 ? 2.273 11.727 -6.273 1 97.06 60 PHE B N 1
ATOM 2460 C CA . PHE B 1 60 ? 2.158 10.695 -5.25 1 97.06 60 PHE B CA 1
ATOM 2461 C C . PHE B 1 60 ? 0.724 10.195 -5.148 1 97.06 60 PHE B C 1
ATOM 2463 O O . PHE B 1 60 ? -0.22 10.93 -5.457 1 97.06 60 PHE B O 1
ATOM 2470 N N . GLY B 1 61 ? 0.584 8.914 -4.727 1 95.25 61 GLY B N 1
ATOM 2471 C CA . GLY B 1 61 ? -0.748 8.336 -4.633 1 95.25 61 GLY B CA 1
ATOM 2472 C C . GLY B 1 61 ? -1.528 8.422 -5.93 1 95.25 61 GLY B C 1
ATOM 2473 O O . GLY B 1 61 ? -1.048 7.984 -6.977 1 95.25 61 GLY B O 1
ATOM 2474 N N . GLN B 1 62 ? -2.676 9.109 -5.836 1 94.5 62 GLN B N 1
ATOM 2475 C CA . GLN B 1 62 ? -3.574 9.141 -6.984 1 94.5 62 GLN B CA 1
ATOM 2476 C C . GLN B 1 62 ? -3.467 10.469 -7.734 1 94.5 62 GLN B C 1
ATOM 2478 O O . GLN B 1 62 ? -4.074 10.641 -8.789 1 94.5 62 GLN B O 1
ATOM 2483 N N . SER B 1 63 ? -2.711 11.391 -7.199 1 96.75 63 SER B N 1
ATOM 2484 C CA . SER B 1 63 ? -2.523 12.672 -7.875 1 96.75 63 SER B CA 1
ATOM 2485 C C . SER B 1 63 ? -1.45 12.578 -8.953 1 96.75 63 SER B C 1
ATOM 2487 O O . SER B 1 63 ? -0.302 12.234 -8.664 1 96.75 63 SER B O 1
ATOM 2489 N N . PRO B 1 64 ? -1.77 12.953 -10.156 1 94.88 64 PRO B N 1
ATOM 2490 C CA . PRO B 1 64 ? -0.739 12.938 -11.195 1 94.88 64 PRO B CA 1
ATOM 2491 C C . PRO B 1 64 ? 0.342 13.992 -10.977 1 94.88 64 PRO B C 1
ATOM 2493 O O . PRO B 1 64 ? 0.061 15.062 -10.438 1 94.88 64 PRO B O 1
ATOM 2496 N N . TYR B 1 65 ? 1.544 13.594 -11.367 1 95.25 65 TYR B N 1
ATOM 2497 C CA . TYR B 1 65 ? 2.604 14.594 -11.375 1 95.25 65 TYR B CA 1
ATOM 2498 C C . TYR B 1 65 ? 2.297 15.703 -12.375 1 95.25 65 TYR B C 1
ATOM 2500 O O . TYR B 1 65 ? 1.79 15.445 -13.469 1 95.25 65 TYR B O 1
ATOM 2508 N N . HIS B 1 66 ? 2.574 16.859 -12.062 1 93 66 HIS B N 1
ATOM 2509 C CA . HIS B 1 66 ? 2.197 17.984 -12.906 1 93 66 HIS B CA 1
ATOM 2510 C C . HIS B 1 66 ? 3.357 18.422 -13.789 1 93 66 HIS B C 1
ATOM 2512 O O . HIS B 1 66 ? 3.252 19.422 -14.516 1 93 66 HIS B O 1
ATOM 2518 N N . GLY B 1 67 ? 4.562 17.781 -13.719 1 93.19 67 GLY B N 1
ATOM 2519 C CA . GLY B 1 67 ? 5.645 17.953 -14.68 1 93.19 67 GLY B CA 1
ATOM 2520 C C . GLY B 1 67 ? 6.625 19.047 -14.273 1 93.19 67 GLY B C 1
ATOM 2521 O O . GLY B 1 67 ? 7.535 19.375 -15.031 1 93.19 67 GLY B O 1
ATOM 2522 N N . LYS B 1 68 ? 6.414 19.656 -13.086 1 93.31 68 LYS B N 1
ATOM 2523 C CA . LYS B 1 68 ? 7.305 20.703 -12.586 1 93.31 68 LYS B CA 1
ATOM 2524 C C . LYS B 1 68 ? 7.824 20.359 -11.195 1 93.31 68 LYS B C 1
ATOM 2526 O O . LYS B 1 68 ? 7.137 19.703 -10.414 1 93.31 68 LYS B O 1
ATOM 2531 N N . PRO B 1 69 ? 9.055 20.891 -10.93 1 92.94 69 PRO B N 1
ATOM 2532 C CA . PRO B 1 69 ? 9.586 20.641 -9.594 1 92.94 69 PRO B CA 1
ATOM 2533 C C . PRO B 1 69 ? 8.711 21.234 -8.484 1 92.94 69 PRO B C 1
ATOM 2535 O O . PRO B 1 69 ? 8.156 22.328 -8.648 1 92.94 69 PRO B O 1
ATOM 2538 N N . HIS B 1 70 ? 8.664 20.5 -7.414 1 91.12 70 HIS B N 1
ATOM 2539 C CA . HIS B 1 70 ? 7.871 20.922 -6.262 1 91.12 70 HIS B CA 1
ATOM 2540 C C . HIS B 1 70 ? 8.633 21.906 -5.387 1 91.12 70 HIS B C 1
ATOM 2542 O O . HIS B 1 70 ? 9.867 21.844 -5.312 1 91.12 70 HIS B O 1
ATOM 2548 N N . THR B 1 71 ? 7.918 22.781 -4.77 1 92 71 THR B N 1
ATOM 2549 C CA . THR B 1 71 ? 8.383 23.5 -3.582 1 92 71 THR B CA 1
ATOM 2550 C C . THR B 1 71 ? 7.453 23.234 -2.4 1 92 71 THR B C 1
ATOM 2552 O O . THR B 1 71 ? 6.281 22.906 -2.584 1 92 71 THR B O 1
ATOM 2555 N N . LEU B 1 72 ? 7.973 23.328 -1.24 1 93.62 72 LEU B N 1
ATOM 2556 C CA . LEU B 1 72 ? 7.152 23.109 -0.052 1 93.62 72 LEU B CA 1
ATOM 2557 C C . LEU B 1 72 ? 6.07 24.172 0.061 1 93.62 72 LEU B C 1
ATOM 2559 O O . LEU B 1 72 ? 4.957 23.891 0.517 1 93.62 72 LEU B O 1
ATOM 2563 N N . GLU B 1 73 ? 6.387 25.359 -0.385 1 93.19 73 GLU B N 1
ATOM 2564 C CA . GLU B 1 73 ? 5.434 26.469 -0.368 1 93.19 73 GLU B CA 1
ATOM 2565 C C . GLU B 1 73 ? 4.234 26.172 -1.27 1 93.19 73 GLU B C 1
ATOM 2567 O O . GLU B 1 73 ? 3.098 26.5 -0.922 1 93.19 73 GLU B O 1
ATOM 2572 N N . GLU B 1 74 ? 4.527 25.641 -2.395 1 94.12 74 GLU B N 1
ATOM 2573 C CA . GLU B 1 74 ? 3.453 25.297 -3.32 1 94.12 74 GLU B CA 1
ATOM 2574 C C . GLU B 1 74 ? 2.521 24.234 -2.721 1 94.12 74 GLU B C 1
ATOM 2576 O O . GLU B 1 74 ? 1.312 24.266 -2.957 1 94.12 74 GLU B O 1
ATOM 2581 N N . ILE B 1 75 ? 3.068 23.312 -1.998 1 95.75 75 ILE B N 1
ATOM 2582 C CA . ILE B 1 75 ? 2.258 22.281 -1.341 1 95.75 75 ILE B CA 1
ATOM 2583 C C . ILE B 1 75 ? 1.335 22.938 -0.316 1 95.75 75 ILE B C 1
ATOM 2585 O O . ILE B 1 75 ? 0.153 22.594 -0.229 1 95.75 75 ILE B O 1
ATOM 2589 N N . ALA B 1 76 ? 1.895 23.875 0.457 1 96.19 76 ALA B N 1
ATOM 2590 C CA . ALA B 1 76 ? 1.097 24.625 1.431 1 96.19 76 ALA B CA 1
ATOM 2591 C C . ALA B 1 76 ? -0.061 25.344 0.751 1 96.19 76 ALA B C 1
ATOM 2593 O O . ALA B 1 76 ? -1.201 25.281 1.219 1 96.19 76 ALA B O 1
ATOM 2594 N N . ASP B 1 77 ? 0.246 26.016 -0.351 1 96.19 77 ASP B N 1
ATOM 2595 C CA . ASP B 1 77 ? -0.767 26.766 -1.092 1 96.19 77 ASP B CA 1
ATOM 2596 C C . ASP B 1 77 ? -1.859 25.844 -1.617 1 96.19 77 ASP B C 1
ATOM 2598 O O . ASP B 1 77 ? -3.043 26.172 -1.571 1 96.19 77 ASP B O 1
ATOM 2602 N N . ASP B 1 78 ? -1.437 24.719 -2.139 1 96.5 78 ASP B N 1
ATOM 2603 C CA . ASP B 1 78 ? -2.395 23.734 -2.641 1 96.5 78 ASP B CA 1
ATOM 2604 C C . ASP B 1 78 ? -3.322 23.25 -1.528 1 96.5 78 ASP B C 1
ATOM 2606 O O . ASP B 1 78 ? -4.527 23.094 -1.741 1 96.5 78 ASP B O 1
ATOM 2610 N N . CYS B 1 79 ? -2.746 23 -0.376 1 96.56 79 CYS B N 1
ATOM 2611 C CA . CYS B 1 79 ? -3.521 22.516 0.763 1 96.56 79 CYS B CA 1
ATOM 2612 C C . CYS B 1 79 ? -4.566 23.547 1.184 1 96.56 79 CYS B C 1
ATOM 2614 O O . CYS B 1 79 ? -5.727 23.203 1.417 1 96.56 79 CYS B O 1
ATOM 2616 N N . ILE B 1 80 ? -4.145 24.797 1.27 1 97.12 80 ILE B N 1
ATOM 2617 C CA . ILE B 1 80 ? -5.051 25.859 1.683 1 97.12 80 ILE B CA 1
ATOM 2618 C C . ILE B 1 80 ? -6.172 26.016 0.659 1 97.12 80 ILE B C 1
ATOM 2620 O O . ILE B 1 80 ? -7.352 26.062 1.022 1 97.12 80 ILE B O 1
ATOM 2624 N N . THR B 1 81 ? -5.801 26.016 -0.622 1 96.94 81 THR B N 1
ATOM 2625 C CA . THR B 1 81 ? -6.773 26.172 -1.692 1 96.94 81 THR B CA 1
ATOM 2626 C C . THR B 1 81 ? -7.777 25.031 -1.693 1 96.94 81 THR B C 1
ATOM 2628 O O . THR B 1 81 ? -8.977 25.234 -1.897 1 96.94 81 THR B O 1
ATOM 2631 N N . LEU B 1 82 ? -7.301 23.828 -1.46 1 96.38 82 LEU B N 1
ATOM 2632 C CA . LEU B 1 82 ? -8.188 22.672 -1.427 1 96.38 82 LEU B CA 1
ATOM 2633 C C . LEU B 1 82 ? -9.188 22.781 -0.282 1 96.38 82 LEU B C 1
ATOM 2635 O O . LEU B 1 82 ? -10.383 22.562 -0.475 1 96.38 82 LEU B O 1
ATOM 2639 N N . LEU B 1 83 ? -8.664 23.078 0.854 1 96.19 83 LEU B N 1
ATOM 2640 C CA . LEU B 1 83 ? -9.523 23.203 2.025 1 96.19 83 LEU B CA 1
ATOM 2641 C C . LEU B 1 83 ? -10.625 24.234 1.782 1 96.19 83 LEU B C 1
ATOM 2643 O O . LEU B 1 83 ? -11.797 23.969 2.082 1 96.19 83 LEU B O 1
ATOM 2647 N N . GLU B 1 84 ? -10.242 25.375 1.23 1 93.75 84 GLU B N 1
ATOM 2648 C CA . GLU B 1 84 ? -11.18 26.453 0.937 1 93.75 84 GLU B CA 1
ATOM 2649 C C . GLU B 1 84 ? -12.203 26.016 -0.118 1 93.75 84 GLU B C 1
ATOM 2651 O O . GLU B 1 84 ? -13.383 26.344 -0.015 1 93.75 84 GLU B O 1
ATOM 2656 N N . SER B 1 85 ? -11.758 25.328 -1.097 1 94.19 85 SER B N 1
ATOM 2657 C CA . SER B 1 85 ? -12.633 24.875 -2.176 1 94.19 85 SER B CA 1
ATOM 2658 C C . SER B 1 85 ? -13.703 23.922 -1.659 1 94.19 85 SER B C 1
ATOM 2660 O O . SER B 1 85 ? -14.773 23.797 -2.262 1 94.19 85 SER B O 1
ATOM 2662 N N . LEU B 1 86 ? -13.43 23.266 -0.561 1 93.94 86 LEU B N 1
ATOM 2663 C CA . LEU B 1 86 ? -14.391 22.344 0.034 1 93.94 86 LEU B CA 1
ATOM 2664 C C . LEU B 1 86 ? -15.289 23.062 1.03 1 93.94 86 LEU B C 1
ATOM 2666 O O . LEU B 1 86 ? -16.109 22.422 1.71 1 93.94 86 LEU B O 1
ATOM 2670 N N . GLY B 1 87 ? -15.125 24.328 1.138 1 94 87 GLY B N 1
ATOM 2671 C CA . GLY B 1 87 ? -15.953 25.141 2.018 1 94 87 GLY B CA 1
ATOM 2672 C C . GLY B 1 87 ? -15.594 24.984 3.484 1 94 87 GLY B C 1
ATOM 2673 O O . GLY B 1 87 ? -16.438 25.172 4.359 1 94 87 GLY B O 1
ATOM 2674 N N . LYS B 1 88 ? -14.391 24.562 3.768 1 94.81 88 LYS B N 1
ATOM 2675 C CA . LYS B 1 88 ? -13.938 24.391 5.148 1 94.81 88 LYS B CA 1
ATOM 2676 C C . LYS B 1 88 ? -13.008 25.531 5.559 1 94.81 88 LYS B C 1
ATOM 2678 O O . LYS B 1 88 ? -12.328 26.125 4.715 1 94.81 88 LYS B O 1
ATOM 2683 N N . SER B 1 89 ? -13.016 25.828 6.828 1 94.94 89 SER B N 1
ATOM 2684 C CA . SER B 1 89 ? -12.25 26.969 7.328 1 94.94 89 SER B CA 1
ATOM 2685 C C . SER B 1 89 ? -10.977 26.516 8.031 1 94.94 89 SER B C 1
ATOM 2687 O O . SER B 1 89 ? -10.977 25.516 8.75 1 94.94 89 SER B O 1
ATOM 2689 N N . LEU B 1 90 ? -9.969 27.297 7.855 1 95.94 90 LEU B N 1
ATOM 2690 C CA . LEU B 1 90 ? -8.664 27 8.445 1 95.94 90 LEU B CA 1
ATOM 2691 C C . LEU B 1 90 ? -8.719 27.094 9.961 1 95.94 90 LEU B C 1
ATOM 2693 O O . LEU B 1 90 ? -8.07 26.312 10.664 1 95.94 90 LEU B O 1
ATOM 2697 N N . ASP B 1 91 ? -9.516 28.047 10.5 1 95.25 91 ASP B N 1
ATOM 2698 C CA . ASP B 1 91 ? -9.547 28.297 11.945 1 95.25 91 ASP B CA 1
ATOM 2699 C C . ASP B 1 91 ? -10.273 27.172 12.672 1 95.25 91 ASP B C 1
ATOM 2701 O O . ASP B 1 91 ? -10.25 27.109 13.906 1 95.25 91 ASP B O 1
ATOM 2705 N N . ARG B 1 92 ? -10.797 26.203 11.945 1 96.88 92 ARG B N 1
ATOM 2706 C CA . ARG B 1 92 ? -11.438 25.031 12.508 1 96.88 92 ARG B CA 1
ATOM 2707 C C . ARG B 1 92 ? -10.742 23.75 12.039 1 96.88 92 ARG B C 1
ATOM 2709 O O . ARG B 1 92 ? -11.336 22.672 12.047 1 96.88 92 ARG B O 1
ATOM 2716 N N . THR B 1 93 ? -9.555 23.953 11.562 1 98.19 93 THR B N 1
ATOM 2717 C CA . THR B 1 93 ? -8.82 22.828 11 1 98.19 93 THR B CA 1
ATOM 2718 C C . THR B 1 93 ? -7.508 22.594 11.75 1 98.19 93 THR B C 1
ATOM 2720 O O . THR B 1 93 ? -6.77 23.547 12.016 1 98.19 93 THR B O 1
ATOM 2723 N N . ILE B 1 94 ? -7.297 21.391 12.211 1 98.56 94 ILE B N 1
ATOM 2724 C CA . ILE B 1 94 ? -5.973 20.969 12.656 1 98.56 94 ILE B CA 1
ATOM 2725 C C . ILE B 1 94 ? -5.191 20.406 11.477 1 98.56 94 ILE B C 1
ATOM 2727 O O . ILE B 1 94 ? -5.621 19.438 10.852 1 98.56 94 ILE B O 1
ATOM 2731 N N . ILE B 1 95 ? -4.094 21 11.148 1 98.56 95 ILE B N 1
ATOM 2732 C CA . ILE B 1 95 ? -3.273 20.531 10.039 1 98.56 95 ILE B CA 1
ATOM 2733 C C . ILE B 1 95 ? -2.236 19.531 10.547 1 98.56 95 ILE B C 1
ATOM 2735 O O . ILE B 1 95 ? -1.516 19.812 11.508 1 98.56 95 ILE B O 1
ATOM 2739 N N . ILE B 1 96 ? -2.205 18.406 9.977 1 98.62 96 ILE B N 1
ATOM 2740 C CA . ILE B 1 96 ? -1.34 17.297 10.398 1 98.62 96 ILE B CA 1
ATOM 2741 C C . ILE B 1 96 ? -0.403 16.922 9.25 1 98.62 96 ILE B C 1
ATOM 2743 O O . ILE B 1 96 ? -0.856 16.594 8.156 1 98.62 96 ILE B O 1
ATOM 2747 N N . GLY B 1 97 ? 0.842 16.984 9.453 1 98.44 97 GLY B N 1
ATOM 2748 C CA . GLY B 1 97 ? 1.824 16.688 8.422 1 98.44 97 GLY B CA 1
ATOM 2749 C C . GLY B 1 97 ? 2.861 15.672 8.859 1 98.44 97 GLY B C 1
ATOM 2750 O O . GLY B 1 97 ? 3.375 15.742 9.977 1 98.44 97 GLY B O 1
ATOM 2751 N N . SER B 1 98 ? 3.156 14.742 8.023 1 98.12 98 SER B N 1
ATOM 2752 C CA . SER B 1 98 ? 4.191 13.75 8.281 1 98.12 98 SER B CA 1
ATOM 2753 C C . SER B 1 98 ? 5.492 14.109 7.57 1 98.12 98 SER B C 1
ATOM 2755 O O . SER B 1 98 ? 5.48 14.469 6.391 1 98.12 98 SER B O 1
ATOM 2757 N N . SER B 1 99 ? 6.625 13.969 8.352 1 96.56 99 SER B N 1
ATOM 2758 C CA . SER B 1 99 ? 7.961 14.109 7.781 1 96.56 99 SER B CA 1
ATOM 2759 C C . SER B 1 99 ? 8.141 15.477 7.125 1 96.56 99 SER B C 1
ATOM 2761 O O . SER B 1 99 ? 7.965 16.516 7.773 1 96.56 99 SER B O 1
ATOM 2763 N N . MET B 1 100 ? 8.266 15.648 5.777 1 93.5 100 MET B N 1
ATOM 2764 C CA . MET B 1 100 ? 8.406 16.922 5.09 1 93.5 100 MET B CA 1
ATOM 2765 C C . MET B 1 100 ? 7.164 17.797 5.301 1 93.5 100 MET B C 1
ATOM 2767 O O . MET B 1 100 ? 7.266 19.016 5.383 1 93.5 100 MET B O 1
ATOM 2771 N N . ALA B 1 101 ? 6.051 17.141 5.441 1 95.81 101 ALA B N 1
ATOM 2772 C CA . ALA B 1 101 ? 4.801 17.875 5.621 1 95.81 101 ALA B CA 1
ATOM 2773 C C . ALA B 1 101 ? 4.715 18.469 7.023 1 95.81 101 ALA B C 1
ATOM 2775 O O . ALA B 1 101 ? 3.896 19.359 7.281 1 95.81 101 ALA B O 1
ATOM 2776 N N . GLY B 1 102 ? 5.598 17.938 7.871 1 93.31 102 GLY B N 1
ATOM 2777 C CA . GLY B 1 102 ? 5.738 18.594 9.164 1 93.31 102 GLY B CA 1
ATOM 2778 C C . GLY B 1 102 ? 6.262 20.016 9.055 1 93.31 102 GLY B C 1
ATOM 2779 O O . GLY B 1 102 ? 5.941 20.875 9.883 1 93.31 102 GLY B O 1
ATOM 2780 N N . ILE B 1 103 ? 7.059 20.281 8.047 1 90.94 103 ILE B N 1
ATOM 2781 C CA . ILE B 1 103 ? 7.535 21.625 7.754 1 90.94 103 ILE B CA 1
ATOM 2782 C C . ILE B 1 103 ? 6.41 22.453 7.133 1 90.94 103 ILE B C 1
ATOM 2784 O O . ILE B 1 103 ? 6.184 23.594 7.523 1 90.94 103 ILE B O 1
ATOM 2788 N N . VAL B 1 104 ? 5.652 21.812 6.27 1 94.62 104 VAL B N 1
ATOM 2789 C CA . VAL B 1 104 ? 4.574 22.453 5.527 1 94.62 104 VAL B CA 1
ATOM 2790 C C . VAL B 1 104 ? 3.488 22.922 6.496 1 94.62 104 VAL B C 1
ATOM 2792 O O . VAL B 1 104 ? 3.016 24.062 6.406 1 94.62 104 VAL B O 1
ATOM 2795 N N . CYS B 1 105 ? 3.133 22.078 7.406 1 95.44 105 CYS B N 1
ATOM 2796 C CA . CYS B 1 105 ? 2.062 22.422 8.336 1 95.44 105 CYS B CA 1
ATOM 2797 C C . CYS B 1 105 ? 2.477 23.578 9.25 1 95.44 105 CYS B C 1
ATOM 2799 O O . CYS B 1 105 ? 1.661 24.438 9.57 1 95.44 105 CYS B O 1
ATOM 2801 N N . CYS B 1 106 ? 3.727 23.594 9.641 1 92.38 106 CYS B N 1
ATOM 2802 C CA . CYS B 1 106 ? 4.227 24.672 10.477 1 92.38 106 CYS B CA 1
ATOM 2803 C C . CYS B 1 106 ? 4.242 25.984 9.711 1 92.38 106 CYS B C 1
ATOM 2805 O O . CYS B 1 106 ? 3.898 27.031 10.266 1 92.38 106 CYS B O 1
ATOM 2807 N N . GLU B 1 107 ? 4.637 25.938 8.477 1 92.56 107 GLU B N 1
ATOM 2808 C CA . GLU B 1 107 ? 4.633 27.141 7.645 1 92.56 107 GLU B CA 1
ATOM 2809 C C . GLU B 1 107 ? 3.223 27.703 7.504 1 92.56 107 GLU B C 1
ATOM 2811 O O . GLU B 1 107 ? 3.031 28.922 7.535 1 92.56 107 GLU B O 1
ATOM 2816 N N . ILE B 1 108 ? 2.281 26.828 7.332 1 96.31 108 ILE B N 1
ATOM 2817 C CA . ILE B 1 108 ? 0.888 27.25 7.23 1 96.31 108 ILE B CA 1
ATOM 2818 C C . ILE B 1 108 ? 0.459 27.922 8.531 1 96.31 108 ILE B C 1
ATOM 2820 O O . ILE B 1 108 ? -0.182 28.984 8.508 1 96.31 108 ILE B O 1
ATOM 2824 N N . ALA B 1 109 ? 0.872 27.406 9.617 1 95.69 109 ALA B N 1
ATOM 2825 C CA . ALA B 1 109 ? 0.458 27.891 10.922 1 95.69 109 ALA B CA 1
ATOM 2826 C C . ALA B 1 109 ? 1.082 29.266 11.219 1 95.69 109 ALA B C 1
ATOM 2828 O O . ALA B 1 109 ? 0.516 30.062 11.961 1 95.69 109 ALA B O 1
ATOM 2829 N N . VAL B 1 110 ? 2.254 29.531 10.672 1 95.06 110 VAL B N 1
ATOM 2830 C CA . VAL B 1 110 ? 2.926 30.812 10.859 1 95.06 110 VAL B CA 1
ATOM 2831 C C . VAL B 1 110 ? 2.199 31.906 10.07 1 95.06 110 VAL B C 1
ATOM 2833 O O . VAL B 1 110 ? 2.084 33.031 10.531 1 95.06 110 VAL B O 1
ATOM 2836 N N . LYS B 1 111 ? 1.608 31.562 8.969 1 95.25 111 LYS B N 1
ATOM 2837 C CA . LYS B 1 111 ? 1.059 32.531 8.039 1 95.25 111 LYS B CA 1
ATOM 2838 C C . LYS B 1 111 ? -0.455 32.656 8.195 1 95.25 111 LYS B C 1
ATOM 2840 O O . LYS B 1 111 ? -1.053 33.656 7.77 1 95.25 111 LYS B O 1
ATOM 2845 N N . HIS B 1 112 ? -1.054 31.641 8.766 1 96.12 112 HIS B N 1
ATOM 2846 C CA . HIS B 1 112 ? -2.51 31.594 8.844 1 96.12 112 HIS B CA 1
ATOM 2847 C C . HIS B 1 112 ? -2.971 31.172 10.234 1 96.12 112 HIS B C 1
ATOM 2849 O O . HIS B 1 112 ? -2.244 30.469 10.945 1 96.12 112 HIS B O 1
ATOM 2855 N N . GLN B 1 113 ? -4.16 31.625 10.57 1 95.62 113 GLN B N 1
ATOM 2856 C CA . GLN B 1 113 ? -4.777 31.141 11.805 1 95.62 113 GLN B CA 1
ATOM 2857 C C . GLN B 1 113 ? -5.398 29.766 11.609 1 95.62 113 GLN B C 1
ATOM 2859 O O . GLN B 1 113 ? -6.355 29.609 10.844 1 95.62 113 GLN B O 1
ATOM 2864 N N . VAL B 1 114 ? -4.824 28.734 12.25 1 97.44 114 VAL B N 1
ATOM 2865 C CA . VAL B 1 114 ? -5.355 27.375 12.234 1 97.44 114 VAL B CA 1
ATOM 2866 C C . VAL B 1 114 ? -5.695 26.938 13.656 1 97.44 114 VAL B C 1
ATOM 2868 O O . VAL B 1 114 ? -5.277 27.578 14.625 1 97.44 114 VAL B O 1
ATOM 2871 N N . ALA B 1 115 ? -6.52 25.891 13.75 1 97.75 115 ALA B N 1
ATOM 2872 C CA . ALA B 1 115 ? -6.949 25.438 15.062 1 97.75 115 ALA B CA 1
ATOM 2873 C C . ALA B 1 115 ? -5.797 24.766 15.82 1 97.75 115 ALA B C 1
ATOM 2875 O O . ALA B 1 115 ? -5.734 24.828 17.047 1 97.75 115 ALA B O 1
ATOM 2876 N N . GLY B 1 116 ? -4.957 24.141 15.141 1 97.81 116 GLY B N 1
ATOM 2877 C CA . GLY B 1 116 ? -3.797 23.453 15.688 1 97.81 116 GLY B CA 1
ATOM 2878 C C . GLY B 1 116 ? -2.924 22.812 14.617 1 97.81 116 GLY B C 1
ATOM 2879 O O . GLY B 1 116 ? -3.311 22.766 13.445 1 97.81 116 GLY B O 1
ATOM 2880 N N . VAL B 1 117 ? -1.74 22.391 15.062 1 97.5 117 VAL B N 1
ATOM 2881 C CA . VAL B 1 117 ? -0.798 21.75 14.148 1 97.5 117 VAL B CA 1
ATOM 2882 C C . VAL B 1 117 ? -0.202 20.516 14.797 1 97.5 117 VAL B C 1
ATOM 2884 O O . VAL B 1 117 ? 0.13 20.531 15.984 1 97.5 117 VAL B O 1
ATOM 2887 N N . VAL B 1 118 ? -0.186 19.469 14.031 1 97.75 118 VAL B N 1
ATOM 2888 C CA . VAL B 1 118 ? 0.527 18.266 14.461 1 97.75 118 VAL B CA 1
ATOM 2889 C C . VAL B 1 118 ? 1.631 17.938 13.453 1 97.75 118 VAL B C 1
ATOM 2891 O O . VAL B 1 118 ? 1.356 17.703 12.273 1 97.75 118 VAL B O 1
ATOM 2894 N N . SER B 1 119 ? 2.818 17.969 13.898 1 96.5 119 SER B N 1
ATOM 2895 C CA . SER B 1 119 ? 3.979 17.594 13.102 1 96.5 119 SER B CA 1
ATOM 2896 C C . SER B 1 119 ? 4.477 16.203 13.477 1 96.5 119 SER B C 1
ATOM 2898 O O . SER B 1 119 ? 5.027 16 14.555 1 96.5 119 SER B O 1
ATOM 2900 N N . VAL B 1 120 ? 4.324 15.266 12.539 1 97.25 120 VAL B N 1
ATOM 2901 C CA . VAL B 1 120 ? 4.652 13.867 12.812 1 97.25 120 VAL B CA 1
ATOM 2902 C C . VAL B 1 120 ? 6 13.523 12.18 1 97.25 120 VAL B C 1
ATOM 2904 O O . VAL B 1 120 ? 6.129 13.492 10.953 1 97.25 120 VAL B O 1
ATOM 2907 N N . GLY B 1 121 ? 7.012 13.188 12.992 1 95.5 121 GLY B N 1
ATOM 2908 C CA . GLY B 1 121 ? 8.344 12.875 12.508 1 95.5 121 GLY B CA 1
ATOM 2909 C C . GLY B 1 121 ? 8.898 13.938 11.578 1 95.5 121 GLY B C 1
ATOM 2910 O O . GLY B 1 121 ? 9.359 13.625 10.477 1 95.5 121 GLY B O 1
ATOM 2911 N N . PRO B 1 122 ? 8.828 15.211 12 1 93.62 122 PRO B N 1
ATOM 2912 C CA . PRO B 1 122 ? 9.289 16.281 11.102 1 93.62 122 PRO B CA 1
ATOM 2913 C C . PRO B 1 122 ? 10.789 16.203 10.836 1 93.62 122 PRO B C 1
ATOM 2915 O O . PRO B 1 122 ? 11.578 15.938 11.75 1 93.62 122 PRO B O 1
ATOM 2918 N N . ILE B 1 123 ? 11.086 16.422 9.57 1 89.69 123 ILE B N 1
ATOM 2919 C CA . ILE B 1 123 ? 12.492 16.484 9.195 1 89.69 123 ILE B CA 1
ATOM 2920 C C . ILE B 1 123 ? 13.117 17.766 9.75 1 89.69 123 ILE B C 1
ATOM 2922 O O . ILE B 1 123 ? 12.508 18.844 9.695 1 89.69 123 ILE B O 1
ATOM 2926 N N . CYS B 1 124 ? 14.227 17.656 10.359 1 86.44 124 CYS B N 1
ATOM 2927 C CA . CYS B 1 124 ? 15 18.812 10.789 1 86.44 124 CYS B CA 1
ATOM 2928 C C . CYS B 1 124 ? 16.062 19.188 9.75 1 86.44 124 CYS B C 1
ATOM 2930 O O . CYS B 1 124 ? 17.062 18.484 9.609 1 86.44 124 CYS B O 1
ATOM 2932 N N . PRO B 1 125 ? 15.773 20.281 9.109 1 86.56 125 PRO B N 1
ATOM 2933 C CA . PRO B 1 125 ? 16.734 20.672 8.07 1 86.56 125 PRO B CA 1
ATOM 2934 C C . PRO B 1 125 ? 18.141 20.922 8.633 1 86.56 125 PRO B C 1
ATOM 2936 O O . PRO B 1 125 ? 18.281 21.469 9.734 1 86.56 125 PRO B O 1
ATOM 2939 N N . GLY B 1 126 ? 19.172 20.484 7.949 1 86.62 126 GLY B N 1
ATOM 2940 C CA . GLY B 1 126 ? 20.578 20.609 8.289 1 86.62 126 GLY B CA 1
ATOM 2941 C C . GLY B 1 126 ? 21.5 19.906 7.305 1 86.62 126 GLY B C 1
ATOM 2942 O O . GLY B 1 126 ? 21.047 19.375 6.289 1 86.62 126 GLY B O 1
ATOM 2943 N N . PRO B 1 127 ? 22.766 19.984 7.559 1 89.25 127 PRO B N 1
ATOM 2944 C CA . PRO B 1 127 ? 23.734 19.406 6.617 1 89.25 127 PRO B CA 1
ATOM 2945 C C . PRO B 1 127 ? 23.547 17.906 6.418 1 89.25 127 PRO B C 1
ATOM 2947 O O . PRO B 1 127 ? 23.656 17.406 5.293 1 89.25 127 PRO B O 1
ATOM 2950 N N . GLU B 1 128 ? 23.312 17.234 7.488 1 88.12 128 GLU B N 1
ATOM 2951 C CA . GLU B 1 128 ? 23.156 15.789 7.391 1 88.12 128 GLU B CA 1
ATOM 2952 C C . GLU B 1 128 ? 21.906 15.422 6.586 1 88.12 128 GLU B C 1
ATOM 2954 O O . GLU B 1 128 ? 21.953 14.508 5.762 1 88.12 128 GLU B O 1
ATOM 2959 N N . THR B 1 129 ? 20.875 16.094 6.875 1 89 129 THR B N 1
ATOM 2960 C CA . THR B 1 129 ? 19.641 15.898 6.137 1 89 129 THR B CA 1
ATOM 2961 C C . THR B 1 129 ? 19.828 16.219 4.656 1 89 129 THR B C 1
ATOM 2963 O O . THR B 1 129 ? 19.375 15.469 3.789 1 89 129 THR B O 1
ATOM 2966 N N . LYS B 1 130 ? 20.5 17.328 4.418 1 93.19 130 LYS B N 1
ATOM 2967 C CA . LYS B 1 130 ? 20.766 17.719 3.041 1 93.19 130 LYS B CA 1
ATOM 2968 C C . LYS B 1 130 ? 21.531 16.641 2.293 1 93.19 130 LYS B C 1
ATOM 2970 O O . LYS B 1 130 ? 21.141 16.25 1.184 1 93.19 130 LYS B O 1
ATOM 2975 N N . GLU B 1 131 ? 22.531 16.109 2.875 1 94.06 131 GLU B N 1
ATOM 2976 C CA . GLU B 1 131 ? 23.344 15.062 2.256 1 94.06 131 GLU B CA 1
ATOM 2977 C C . GLU B 1 131 ? 22.516 13.812 1.989 1 94.06 131 GLU B C 1
ATOM 2979 O O . GLU B 1 131 ? 22.641 13.188 0.931 1 94.06 131 GLU B O 1
ATOM 2984 N N . ALA B 1 132 ? 21.75 13.43 2.939 1 93.25 132 ALA B N 1
ATOM 2985 C CA . ALA B 1 132 ? 20.938 12.219 2.824 1 93.25 132 ALA B CA 1
ATOM 2986 C C . ALA B 1 132 ? 19.953 12.328 1.663 1 93.25 132 ALA B C 1
ATOM 2988 O O . ALA B 1 132 ? 19.766 11.375 0.906 1 93.25 132 ALA B O 1
ATOM 2989 N N . PHE B 1 133 ? 19.312 13.414 1.521 1 95.31 133 PHE B N 1
ATOM 2990 C CA . PHE B 1 133 ? 18.281 13.562 0.493 1 95.31 133 PHE B CA 1
ATOM 2991 C C . PHE B 1 133 ? 18.922 13.797 -0.872 1 95.31 133 PHE B C 1
ATOM 2993 O O . PHE B 1 133 ? 18.391 13.359 -1.894 1 95.31 133 PHE B O 1
ATOM 3000 N N . GLU B 1 134 ? 20.062 14.477 -0.909 1 95.25 134 GLU B N 1
ATOM 3001 C CA . GLU B 1 134 ? 20.812 14.57 -2.16 1 95.25 134 GLU B CA 1
ATOM 3002 C C . GLU B 1 134 ? 21.266 13.188 -2.631 1 95.25 134 GLU B C 1
ATOM 3004 O O . GLU B 1 134 ? 21.266 12.906 -3.832 1 95.25 134 GLU B O 1
ATOM 3009 N N . HIS B 1 135 ? 21.672 12.43 -1.663 1 96.19 135 HIS B N 1
ATOM 3010 C CA . HIS B 1 135 ? 22.031 11.055 -1.988 1 96.19 135 HIS B CA 1
ATOM 3011 C C . HIS B 1 135 ? 20.844 10.305 -2.586 1 96.19 135 HIS B C 1
ATOM 3013 O O . HIS B 1 135 ? 21 9.508 -3.512 1 96.19 135 HIS B O 1
ATOM 3019 N N . ARG B 1 136 ? 19.656 10.484 -2.072 1 95.75 136 ARG B N 1
ATOM 3020 C CA . ARG B 1 136 ? 18.453 9.836 -2.607 1 95.75 136 ARG B CA 1
ATOM 3021 C C . ARG B 1 136 ? 18.219 10.242 -4.059 1 95.75 136 ARG B C 1
ATOM 3023 O O . ARG B 1 136 ? 17.812 9.414 -4.879 1 95.75 136 ARG B O 1
ATOM 3030 N N . VAL B 1 137 ? 18.422 11.531 -4.32 1 96.56 137 VAL B N 1
ATOM 3031 C CA . VAL B 1 137 ? 18.266 12.016 -5.691 1 96.56 137 VAL B CA 1
ATOM 3032 C C . VAL B 1 137 ? 19.219 11.25 -6.613 1 96.56 137 VAL B C 1
ATOM 3034 O O . VAL B 1 137 ? 18.812 10.789 -7.684 1 96.56 137 VAL B O 1
ATOM 3037 N N . ALA B 1 138 ? 20.453 11.078 -6.18 1 97 138 ALA B N 1
ATOM 3038 C CA . ALA B 1 138 ? 21.453 10.367 -6.961 1 97 138 ALA B CA 1
ATOM 3039 C C . ALA B 1 138 ? 21.047 8.914 -7.18 1 97 138 ALA B C 1
ATOM 3041 O O . ALA B 1 138 ? 21.25 8.359 -8.266 1 97 138 ALA B O 1
ATOM 3042 N N . VAL B 1 139 ? 20.531 8.297 -6.172 1 96.5 139 VAL B N 1
ATOM 3043 C CA . VAL B 1 139 ? 20.109 6.898 -6.234 1 96.5 139 VAL B CA 1
ATOM 3044 C C . VAL B 1 139 ? 18.984 6.746 -7.246 1 96.5 139 VAL B C 1
ATOM 3046 O O . VAL B 1 139 ? 18.953 5.785 -8.023 1 96.5 139 VAL B O 1
ATOM 3049 N N . ILE B 1 140 ? 18.031 7.648 -7.199 1 96.06 140 ILE B N 1
ATOM 3050 C CA . ILE B 1 140 ? 16.906 7.582 -8.125 1 96.06 140 ILE B CA 1
ATOM 3051 C C . ILE B 1 140 ? 17.406 7.754 -9.555 1 96.06 140 ILE B C 1
ATOM 3053 O O . ILE B 1 140 ? 16.891 7.105 -10.477 1 96.06 140 ILE B O 1
ATOM 3057 N N . GLU B 1 141 ? 18.312 8.695 -9.742 1 95.81 141 GLU B N 1
ATOM 3058 C CA . GLU B 1 141 ? 18.875 8.922 -11.07 1 95.81 141 GLU B CA 1
ATOM 3059 C C . GLU B 1 141 ? 19.531 7.648 -11.609 1 95.81 141 GLU B C 1
ATOM 3061 O O . GLU B 1 141 ? 19.484 7.391 -12.812 1 95.81 141 GLU B O 1
ATOM 3066 N N . GLN B 1 142 ? 20.062 6.871 -10.75 1 94.56 142 GLN B N 1
ATOM 3067 C CA . GLN B 1 142 ? 20.812 5.691 -11.156 1 94.56 142 GLN B CA 1
ATOM 3068 C C . GLN B 1 142 ? 19.906 4.469 -11.273 1 94.56 142 GLN B C 1
ATOM 3070 O O . GLN B 1 142 ? 20 3.709 -12.234 1 94.56 142 GLN B O 1
ATOM 3075 N N . ASP B 1 143 ? 19.031 4.293 -10.297 1 93.5 143 ASP B N 1
ATOM 3076 C CA . ASP B 1 143 ? 18.359 3.008 -10.18 1 93.5 143 ASP B CA 1
ATOM 3077 C C . ASP B 1 143 ? 16.844 3.199 -10.094 1 93.5 143 ASP B C 1
ATOM 3079 O O . ASP B 1 143 ? 16.109 2.244 -9.844 1 93.5 143 ASP B O 1
ATOM 3083 N N . GLY B 1 144 ? 16.375 4.445 -10.258 1 93.06 144 GLY B N 1
ATOM 3084 C CA . GLY B 1 144 ? 14.953 4.703 -10.086 1 93.06 144 GLY B CA 1
ATOM 3085 C C . GLY B 1 144 ? 14.484 4.531 -8.648 1 93.06 144 GLY B C 1
ATOM 3086 O O . GLY B 1 144 ? 15.297 4.523 -7.723 1 93.06 144 GLY B O 1
ATOM 3087 N N . LEU B 1 145 ? 13.203 4.445 -8.477 1 94.62 145 LEU B N 1
ATOM 3088 C CA . LEU B 1 145 ? 12.641 4.301 -7.137 1 94.62 145 LEU B CA 1
ATOM 3089 C C . LEU B 1 145 ? 13.031 2.959 -6.523 1 94.62 145 LEU B C 1
ATOM 3091 O O . LEU B 1 145 ? 12.969 2.787 -5.305 1 94.62 145 LEU B O 1
ATOM 3095 N N . GLU B 1 146 ? 13.359 1.997 -7.363 1 93.31 146 GLU B N 1
ATOM 3096 C CA . GLU B 1 146 ? 13.812 0.698 -6.871 1 93.31 146 GLU B CA 1
ATOM 3097 C C . GLU B 1 146 ? 15.086 0.833 -6.043 1 93.31 146 GLU B C 1
ATOM 3099 O O . GLU B 1 146 ? 15.312 0.064 -5.109 1 93.31 146 GLU B O 1
ATOM 3104 N N . GLY B 1 147 ? 15.922 1.812 -6.453 1 94.5 147 GLY B N 1
ATOM 3105 C CA . GLY B 1 147 ? 17.078 2.092 -5.625 1 94.5 147 GLY B CA 1
ATOM 3106 C C . GLY B 1 147 ? 16.719 2.541 -4.223 1 94.5 147 GLY B C 1
ATOM 3107 O O . GLY B 1 147 ? 17.422 2.221 -3.26 1 94.5 147 GLY B O 1
ATOM 3108 N N . ILE B 1 148 ? 15.633 3.312 -4.098 1 95 148 ILE B N 1
ATOM 3109 C CA . ILE B 1 148 ? 15.172 3.811 -2.805 1 95 148 ILE B CA 1
ATOM 3110 C C . ILE B 1 148 ? 14.656 2.65 -1.957 1 95 148 ILE B C 1
ATOM 3112 O O . ILE B 1 148 ? 14.891 2.602 -0.748 1 95 148 ILE B O 1
ATOM 3116 N N . VAL B 1 149 ? 13.969 1.645 -2.576 1 94.75 149 VAL B N 1
ATOM 3117 C CA . VAL B 1 149 ? 13.32 0.585 -1.811 1 94.75 149 VAL B CA 1
ATOM 3118 C C . VAL B 1 149 ? 14.297 -0.573 -1.604 1 94.75 149 VAL B C 1
ATOM 3120 O O . VAL B 1 149 ? 14.18 -1.319 -0.628 1 94.75 149 VAL B O 1
ATOM 3123 N N . ASN B 1 150 ? 15.281 -0.767 -2.477 1 92 150 ASN B N 1
ATOM 3124 C CA . ASN B 1 150 ? 16.172 -1.924 -2.4 1 92 150 ASN B CA 1
ATOM 3125 C C . ASN B 1 150 ? 17.547 -1.538 -1.881 1 92 150 ASN B C 1
ATOM 3127 O O . ASN B 1 150 ? 18.031 -2.125 -0.914 1 92 150 ASN B O 1
ATOM 3131 N N . SER B 1 151 ? 18.172 -0.512 -2.449 1 91.88 151 SER B N 1
ATOM 3132 C CA . SER B 1 151 ? 19.531 -0.135 -2.09 1 91.88 151 SER B CA 1
ATOM 3133 C C . SER B 1 151 ? 19.562 0.696 -0.811 1 91.88 151 SER B C 1
ATOM 3135 O O . SER B 1 151 ? 20.266 0.354 0.145 1 91.88 151 SER B O 1
ATOM 3137 N N . VAL B 1 152 ? 18.812 1.823 -0.844 1 92.06 152 VAL B N 1
ATOM 3138 C CA . VAL B 1 152 ? 18.703 2.621 0.373 1 92.06 152 VAL B CA 1
ATOM 3139 C C . VAL B 1 152 ? 17.891 1.856 1.414 1 92.06 152 VAL B C 1
ATOM 3141 O O . VAL B 1 152 ? 18.172 1.918 2.609 1 92.06 152 VAL B O 1
ATOM 3144 N N . ASP B 1 153 ? 16.875 1.04 0.947 1 94.38 153 ASP B N 1
ATOM 3145 C CA . ASP B 1 153 ? 16.016 0.125 1.691 1 94.38 153 ASP B CA 1
ATOM 3146 C C . ASP B 1 153 ? 15.227 0.865 2.77 1 94.38 153 ASP B C 1
ATOM 3148 O O . ASP B 1 153 ? 15.258 0.481 3.941 1 94.38 153 ASP B O 1
ATOM 3152 N N . ILE B 1 154 ? 14.562 1.941 2.412 1 93.69 154 ILE B N 1
ATOM 3153 C CA . ILE B 1 154 ? 13.781 2.801 3.295 1 93.69 154 ILE B CA 1
ATOM 3154 C C . ILE B 1 154 ? 12.719 1.973 4.008 1 93.69 154 ILE B C 1
ATOM 3156 O O . ILE B 1 154 ? 12.492 2.137 5.207 1 93.69 154 ILE B O 1
ATOM 3160 N N . PRO B 1 155 ? 12.07 1.013 3.352 1 95.56 155 PRO B N 1
ATOM 3161 C CA . PRO B 1 155 ? 11 0.259 4.012 1 95.56 155 PRO B CA 1
ATOM 3162 C C . PRO B 1 155 ? 11.484 -0.485 5.254 1 95.56 155 PRO B C 1
ATOM 3164 O O . PRO B 1 155 ? 10.734 -0.627 6.223 1 95.56 155 PRO B O 1
ATOM 3167 N N . THR B 1 156 ? 12.734 -0.887 5.238 1 95.12 156 THR B N 1
ATOM 3168 C CA . THR B 1 156 ? 13.258 -1.639 6.371 1 95.12 156 THR B CA 1
ATOM 3169 C C . THR B 1 156 ? 14.047 -0.726 7.309 1 95.12 156 THR B C 1
ATOM 3171 O O . THR B 1 156 ? 13.883 -0.792 8.531 1 95.12 156 THR B O 1
ATOM 3174 N N . ARG B 1 157 ? 14.797 0.194 6.762 1 95.31 157 ARG B N 1
ATOM 3175 C CA . ARG B 1 157 ? 15.742 0.976 7.551 1 95.31 157 ARG B CA 1
ATOM 3176 C C . ARG B 1 157 ? 15.047 2.131 8.258 1 95.31 157 ARG B C 1
ATOM 3178 O O . ARG B 1 157 ? 15.531 2.619 9.289 1 95.31 157 ARG B O 1
ATOM 3185 N N . ALA B 1 158 ? 13.953 2.596 7.711 1 96.31 158 ALA B N 1
ATOM 3186 C CA . ALA B 1 158 ? 13.273 3.752 8.289 1 96.31 158 ALA B CA 1
ATOM 3187 C C . ALA B 1 158 ? 12.156 3.314 9.234 1 96.31 158 ALA B C 1
ATOM 3189 O O . ALA B 1 158 ? 11.438 4.152 9.773 1 96.31 158 ALA B O 1
ATOM 3190 N N . THR B 1 159 ? 11.93 1.99 9.375 1 98.06 159 THR B N 1
ATOM 3191 C CA . THR B 1 159 ? 10.938 1.476 10.312 1 98.06 159 THR B CA 1
ATOM 3192 C C . THR B 1 159 ? 11.594 1.039 11.617 1 98.06 159 THR B C 1
ATOM 3194 O O . THR B 1 159 ? 12.812 0.847 11.664 1 98.06 159 THR B O 1
ATOM 3197 N N . GLY B 1 160 ? 10.836 1.088 12.695 1 98.19 160 GLY B N 1
ATOM 3198 C CA . GLY B 1 160 ? 11.32 0.686 14.008 1 98.19 160 GLY B CA 1
ATOM 3199 C C . GLY B 1 160 ? 11.016 -0.763 14.336 1 98.19 160 GLY B C 1
ATOM 3200 O O . GLY B 1 160 ? 10.586 -1.526 13.469 1 98.19 160 GLY B O 1
ATOM 3201 N N . SER B 1 161 ? 11.258 -1.165 15.586 1 97.94 161 SER B N 1
ATOM 3202 C CA . SER B 1 161 ? 11.156 -2.549 16.031 1 97.94 161 SER B CA 1
ATOM 3203 C C . SER B 1 161 ? 9.703 -3.006 16.094 1 97.94 161 SER B C 1
ATOM 3205 O O . SER B 1 161 ? 9.422 -4.207 16.125 1 97.94 161 SER B O 1
ATOM 3207 N N . LYS B 1 162 ? 8.758 -2.074 16.078 1 97.25 162 LYS B N 1
ATOM 3208 C CA . LYS B 1 162 ? 7.34 -2.414 16.109 1 97.25 162 LYS B CA 1
ATOM 3209 C C . LYS B 1 162 ? 6.824 -2.771 14.719 1 97.25 162 LYS B C 1
ATOM 3211 O O . LYS B 1 162 ? 5.734 -3.33 14.578 1 97.25 162 LYS B O 1
ATOM 3216 N N . ALA B 1 163 ? 7.629 -2.469 13.703 1 97.44 163 ALA B N 1
ATOM 3217 C CA . ALA B 1 163 ? 7.172 -2.689 12.336 1 97.44 163 ALA B CA 1
ATOM 3218 C C . ALA B 1 163 ? 7.055 -4.18 12.031 1 97.44 163 ALA B C 1
ATOM 3220 O O . ALA B 1 163 ? 7.91 -4.973 12.438 1 97.44 163 ALA B O 1
ATOM 3221 N N . THR B 1 164 ? 5.945 -4.566 11.383 1 97.12 164 THR B N 1
ATOM 3222 C CA . THR B 1 164 ? 5.746 -5.922 10.875 1 97.12 164 THR B CA 1
ATOM 3223 C C . THR B 1 164 ? 6.188 -6.02 9.422 1 97.12 164 THR B C 1
ATOM 3225 O O . THR B 1 164 ? 6.457 -5.004 8.773 1 97.12 164 THR B O 1
ATOM 3228 N N . ARG B 1 165 ? 6.234 -7.246 8.898 1 96.88 165 ARG B N 1
ATOM 3229 C CA . ARG B 1 165 ? 6.527 -7.434 7.48 1 96.88 165 ARG B CA 1
ATOM 3230 C C . ARG B 1 165 ? 5.469 -6.766 6.609 1 96.88 165 ARG B C 1
ATOM 3232 O O . ARG B 1 165 ? 5.781 -6.242 5.535 1 96.88 165 ARG B O 1
ATOM 3239 N N . THR B 1 166 ? 4.254 -6.824 7.105 1 98.06 166 THR B N 1
ATOM 3240 C CA . THR B 1 166 ? 3.164 -6.176 6.383 1 98.06 166 THR B CA 1
ATOM 3241 C C . THR B 1 166 ? 3.361 -4.664 6.348 1 98.06 166 THR B C 1
ATOM 3243 O O . THR B 1 166 ? 3.145 -4.027 5.316 1 98.06 166 THR B O 1
ATOM 3246 N N . ALA B 1 167 ? 3.787 -4.109 7.484 1 98.25 167 ALA B N 1
ATOM 3247 C CA . ALA B 1 167 ? 4.078 -2.678 7.535 1 98.25 167 ALA B CA 1
ATOM 3248 C C . ALA B 1 167 ? 5.164 -2.305 6.531 1 98.25 167 ALA B C 1
ATOM 3250 O O . ALA B 1 167 ? 5.016 -1.341 5.773 1 98.25 167 ALA B O 1
ATOM 3251 N N . GLU B 1 168 ? 6.215 -3.088 6.516 1 98.12 168 GLU B N 1
ATOM 3252 C CA . GLU B 1 168 ? 7.316 -2.832 5.594 1 98.12 168 GLU B CA 1
ATOM 3253 C C . GLU B 1 168 ? 6.855 -2.934 4.141 1 98.12 168 GLU B C 1
ATOM 3255 O O . GLU B 1 168 ? 7.254 -2.129 3.299 1 98.12 168 GLU B O 1
ATOM 3260 N N . ALA B 1 169 ? 6.035 -3.9 3.885 1 98.12 169 ALA B N 1
ATOM 3261 C CA . ALA B 1 169 ? 5.512 -4.09 2.533 1 98.12 169 ALA B CA 1
ATOM 3262 C C . ALA B 1 169 ? 4.648 -2.904 2.107 1 98.12 169 ALA B C 1
ATOM 3264 O O . ALA B 1 169 ? 4.684 -2.486 0.948 1 98.12 169 ALA B O 1
ATOM 3265 N N . PHE B 1 170 ? 3.85 -2.428 3.041 1 98.56 170 PHE B N 1
ATOM 3266 C CA . PHE B 1 170 ? 3.008 -1.27 2.768 1 98.56 170 PHE B CA 1
ATOM 3267 C C . PHE B 1 170 ? 3.857 -0.05 2.43 1 98.56 170 PHE B C 1
ATOM 3269 O O . PHE B 1 170 ? 3.619 0.62 1.422 1 98.56 170 PHE B O 1
ATOM 3276 N N . VAL B 1 171 ? 4.898 0.196 3.211 1 98.44 171 VAL B N 1
ATOM 3277 C CA . VAL B 1 171 ? 5.812 1.309 2.979 1 98.44 171 VAL B CA 1
ATOM 3278 C C . VAL B 1 171 ? 6.465 1.165 1.604 1 98.44 171 VAL B C 1
ATOM 3280 O O . VAL B 1 171 ? 6.539 2.131 0.842 1 98.44 171 VAL B O 1
ATOM 3283 N N . ARG B 1 172 ? 6.926 -0.022 1.317 1 97.12 172 ARG B N 1
ATOM 3284 C CA . ARG B 1 172 ? 7.539 -0.303 0.024 1 97.12 172 ARG B CA 1
ATOM 3285 C C . ARG B 1 172 ? 6.59 0.039 -1.118 1 97.12 172 ARG B C 1
ATOM 3287 O O . ARG B 1 172 ? 6.988 0.674 -2.096 1 97.12 172 ARG B O 1
ATOM 3294 N N . SER B 1 173 ? 5.363 -0.376 -0.962 1 97.44 173 SER B N 1
ATOM 3295 C CA . SER B 1 173 ? 4.359 -0.151 -1.996 1 97.44 173 SER B CA 1
ATOM 3296 C C . SER B 1 173 ? 4.098 1.338 -2.203 1 97.44 173 SER B C 1
ATOM 3298 O O . SER B 1 173 ? 3.924 1.792 -3.334 1 97.44 173 SER B O 1
ATOM 3300 N N . LEU B 1 174 ? 4.043 2.074 -1.142 1 98 174 LEU B N 1
ATOM 3301 C CA . LEU B 1 174 ? 3.826 3.514 -1.233 1 98 174 LEU B CA 1
ATOM 3302 C C . LEU B 1 174 ? 4.953 4.184 -2.012 1 98 174 LEU B C 1
ATOM 3304 O O . LEU B 1 174 ? 4.699 4.961 -2.936 1 98 174 LEU B O 1
ATOM 3308 N N . ILE B 1 175 ? 6.172 3.855 -1.679 1 97.44 175 ILE B N 1
ATOM 3309 C CA . ILE B 1 175 ? 7.328 4.465 -2.322 1 97.44 175 ILE B CA 1
ATOM 3310 C C . ILE B 1 175 ? 7.352 4.094 -3.805 1 97.44 175 ILE B C 1
ATOM 3312 O O . ILE B 1 175 ? 7.551 4.957 -4.66 1 97.44 175 ILE B O 1
ATOM 3316 N N . GLN B 1 176 ? 7.051 2.877 -4.09 1 94.75 176 GLN B N 1
ATOM 3317 C CA . GLN B 1 176 ? 7.133 2.387 -5.461 1 94.75 176 GLN B CA 1
ATOM 3318 C C . GLN B 1 176 ? 6.039 3.002 -6.328 1 94.75 176 GLN B C 1
ATOM 3320 O O . GLN B 1 176 ? 6.172 3.062 -7.555 1 94.75 176 GLN B O 1
ATOM 3325 N N . SER B 1 177 ? 4.984 3.438 -5.688 1 93.19 177 SER B N 1
ATOM 3326 C CA . SER B 1 177 ? 3.865 4.008 -6.434 1 93.19 177 SER B CA 1
ATOM 3327 C C . SER B 1 177 ? 4.062 5.5 -6.668 1 93.19 177 SER B C 1
ATOM 3329 O O . SER B 1 177 ? 3.211 6.16 -7.27 1 93.19 177 SER B O 1
ATOM 3331 N N . SER B 1 178 ? 5.145 6.047 -6.258 1 96 178 SER B N 1
ATOM 3332 C CA . SER B 1 178 ? 5.438 7.469 -6.434 1 96 178 SER B CA 1
ATOM 3333 C C . SER B 1 178 ? 6.004 7.75 -7.82 1 96 178 SER B C 1
ATOM 3335 O O . SER B 1 178 ? 6.492 6.84 -8.492 1 96 178 SER B O 1
ATOM 3337 N N . ASN B 1 179 ? 5.828 8.992 -8.273 1 96.62 179 ASN B N 1
ATOM 3338 C CA . ASN B 1 179 ? 6.531 9.461 -9.461 1 96.62 179 ASN B CA 1
ATOM 3339 C C . ASN B 1 179 ? 7.988 9.797 -9.156 1 96.62 179 ASN B C 1
ATOM 3341 O O . ASN B 1 179 ? 8.273 10.562 -8.227 1 96.62 179 ASN B O 1
ATOM 3345 N N . ALA B 1 180 ? 8.859 9.227 -9.953 1 96.56 180 ALA B N 1
ATOM 3346 C CA . ALA B 1 180 ? 10.289 9.367 -9.688 1 96.56 180 ALA B CA 1
ATOM 3347 C C . ALA B 1 180 ? 10.719 10.836 -9.75 1 96.56 180 ALA B C 1
ATOM 3349 O O . ALA B 1 180 ? 11.523 11.289 -8.93 1 96.56 180 ALA B O 1
ATOM 3350 N N . ASP B 1 181 ? 10.227 11.57 -10.727 1 97.31 181 ASP B N 1
ATOM 3351 C CA . ASP B 1 181 ? 10.594 12.977 -10.859 1 97.31 181 ASP B CA 1
ATOM 3352 C C . ASP B 1 181 ? 10.039 13.805 -9.703 1 97.31 181 ASP B C 1
ATOM 3354 O O . ASP B 1 181 ? 10.711 14.711 -9.211 1 97.31 181 ASP B O 1
ATOM 3358 N N . ALA B 1 182 ? 8.828 13.5 -9.305 1 97.56 182 ALA B N 1
ATOM 3359 C CA . ALA B 1 182 ? 8.25 14.18 -8.141 1 97.56 182 ALA B CA 1
ATOM 3360 C C . ALA B 1 182 ? 9.055 13.883 -6.879 1 97.56 182 ALA B C 1
ATOM 3362 O O . ALA B 1 182 ? 9.312 14.781 -6.074 1 97.56 182 ALA B O 1
ATOM 3363 N N . TYR B 1 183 ? 9.422 12.609 -6.73 1 97.94 183 TYR B N 1
ATOM 3364 C CA . TYR B 1 183 ? 10.219 12.203 -5.578 1 97.94 183 TYR B CA 1
ATOM 3365 C C . TYR B 1 183 ? 11.539 12.961 -5.535 1 97.94 183 TYR B C 1
ATOM 3367 O O . TYR B 1 183 ? 11.938 13.469 -4.484 1 97.94 183 TYR B O 1
ATOM 3375 N N . LYS B 1 184 ? 12.195 13.039 -6.684 1 97.31 184 LYS B N 1
ATOM 3376 C CA . LYS B 1 184 ? 13.461 13.758 -6.762 1 97.31 184 LYS B CA 1
ATOM 3377 C C . LYS B 1 184 ? 13.289 15.234 -6.418 1 97.31 184 LYS B C 1
ATOM 3379 O O . LYS B 1 184 ? 14.062 15.789 -5.637 1 97.31 184 LYS B O 1
ATOM 3384 N N . SER B 1 185 ? 12.297 15.812 -6.996 1 96.56 185 SER B N 1
ATOM 3385 C CA . SER B 1 185 ? 12.078 17.234 -6.789 1 96.56 185 SER B CA 1
ATOM 3386 C C . SER B 1 185 ? 11.789 17.547 -5.324 1 96.56 185 SER B C 1
ATOM 3388 O O . SER B 1 185 ? 12.273 18.547 -4.785 1 96.56 185 SER B O 1
ATOM 3390 N N . LEU B 1 186 ? 11.008 16.75 -4.66 1 96.31 186 LEU B N 1
ATOM 3391 C CA . LEU B 1 186 ? 10.695 16.984 -3.256 1 96.31 186 LEU B CA 1
ATOM 3392 C C . LEU B 1 186 ? 11.898 16.688 -2.371 1 96.31 186 LEU B C 1
ATOM 3394 O O . LEU B 1 186 ? 12.094 17.344 -1.34 1 96.31 186 LEU B O 1
ATOM 3398 N N . SER B 1 187 ? 12.695 15.648 -2.779 1 96.69 187 SER B N 1
ATOM 3399 C CA . SER B 1 187 ? 13.945 15.422 -2.061 1 96.69 187 SER B CA 1
ATOM 3400 C C . SER B 1 187 ? 14.82 16.672 -2.064 1 96.69 187 SER B C 1
ATOM 3402 O O . SER B 1 187 ? 15.391 17.031 -1.036 1 96.69 187 SER B O 1
ATOM 3404 N N . GLN B 1 188 ? 14.883 17.312 -3.189 1 95.06 188 GLN B N 1
ATOM 3405 C CA . GLN B 1 188 ? 15.664 18.547 -3.301 1 95.06 188 GLN B CA 1
ATOM 3406 C C . GLN B 1 188 ? 15.031 19.672 -2.482 1 95.06 188 GLN B C 1
ATOM 3408 O O . GLN B 1 188 ? 15.742 20.453 -1.845 1 95.06 188 GLN B O 1
ATOM 3413 N N . ALA B 1 189 ? 13.719 19.75 -2.529 1 94.69 189 ALA B N 1
ATOM 3414 C CA . ALA B 1 189 ? 13.016 20.781 -1.756 1 94.69 189 ALA B CA 1
ATOM 3415 C C . ALA B 1 189 ? 13.289 20.625 -0.262 1 94.69 189 ALA B C 1
ATOM 3417 O O . ALA B 1 189 ? 13.445 21.609 0.456 1 94.69 189 ALA B O 1
ATOM 3418 N N . ILE B 1 190 ? 13.305 19.406 0.213 1 94.31 190 ILE B N 1
ATOM 3419 C CA . ILE B 1 190 ? 13.578 19.109 1.615 1 94.31 190 ILE B CA 1
ATOM 3420 C C . ILE B 1 190 ? 15.016 19.5 1.951 1 94.31 190 ILE B C 1
ATOM 3422 O O . ILE B 1 190 ? 15.273 20.109 2.99 1 94.31 190 ILE B O 1
ATOM 3426 N N . ALA B 1 191 ? 15.922 19.109 1.036 1 92.75 191 ALA B N 1
ATOM 3427 C CA . ALA B 1 191 ? 17.344 19.391 1.242 1 92.75 191 ALA B CA 1
ATOM 3428 C C . ALA B 1 191 ? 17.594 20.891 1.387 1 92.75 191 ALA B C 1
ATOM 3430 O O . ALA B 1 191 ? 18.469 21.312 2.141 1 92.75 191 ALA B O 1
ATOM 3431 N N . ASP B 1 192 ? 16.766 21.688 0.758 1 91.38 192 ASP B N 1
ATOM 3432 C CA . ASP B 1 192 ? 17 23.125 0.71 1 91.38 192 ASP B CA 1
ATOM 3433 C C . ASP B 1 192 ? 16.078 23.859 1.683 1 91.38 192 ASP B C 1
ATOM 3435 O O . ASP B 1 192 ? 16.125 25.094 1.774 1 91.38 192 ASP B O 1
ATOM 3439 N N . ALA B 1 193 ? 15.281 23.141 2.367 1 90.94 193 ALA B N 1
ATOM 3440 C CA . ALA B 1 193 ? 14.258 23.734 3.217 1 90.94 193 ALA B CA 1
ATOM 3441 C C . ALA B 1 193 ? 14.891 24.406 4.434 1 90.94 193 ALA B C 1
ATOM 3443 O O . ALA B 1 193 ? 15.852 23.891 5.004 1 90.94 193 ALA B O 1
ATOM 3444 N N . PRO B 1 194 ? 14.344 25.562 4.797 1 87.75 194 PRO B N 1
ATOM 3445 C CA . PRO B 1 194 ? 14.781 26.172 6.055 1 87.75 194 PRO B CA 1
ATOM 3446 C C . PRO B 1 194 ? 14.133 25.531 7.281 1 87.75 194 PRO B C 1
ATOM 3448 O O . PRO B 1 194 ? 13.102 24.859 7.16 1 87.75 194 PRO B O 1
ATOM 3451 N N . VAL B 1 195 ? 14.719 25.75 8.461 1 86.69 195 VAL B N 1
ATOM 3452 C CA . VAL B 1 195 ? 14.086 25.344 9.711 1 86.69 195 VAL B CA 1
ATOM 3453 C C . VAL B 1 195 ? 12.812 26.172 9.93 1 86.69 195 VAL B C 1
ATOM 3455 O O . VAL B 1 195 ? 12.82 27.391 9.781 1 86.69 195 VAL B O 1
ATOM 3458 N N . PRO B 1 196 ? 11.758 25.469 10.188 1 87.44 196 PRO B N 1
ATOM 3459 C CA . PRO B 1 196 ? 10.539 26.234 10.453 1 87.44 196 PRO B CA 1
ATOM 3460 C C . PRO B 1 196 ? 10.688 27.203 11.625 1 87.44 196 PRO B C 1
ATOM 3462 O O . PRO B 1 196 ? 11.422 26.922 12.578 1 87.44 196 PRO B O 1
ATOM 3465 N N . GLN B 1 197 ? 9.961 28.312 11.531 1 88.69 197 GLN B N 1
ATOM 3466 C CA . GLN B 1 197 ? 9.945 29.281 12.625 1 88.69 197 GLN B CA 1
ATOM 3467 C C . GLN B 1 197 ? 8.969 28.859 13.719 1 88.69 197 GLN B C 1
ATOM 3469 O O . GLN B 1 197 ? 7.961 29.531 13.953 1 88.69 197 GLN B O 1
ATOM 3474 N N . TYR B 1 198 ? 9.336 27.859 14.477 1 86.88 198 TYR B N 1
ATOM 3475 C CA . TYR B 1 198 ? 8.477 27.25 15.484 1 86.88 198 TYR B CA 1
ATOM 3476 C C . TYR B 1 198 ? 8.023 28.297 16.516 1 86.88 198 TYR B C 1
ATOM 3478 O O . TYR B 1 198 ? 6.918 28.203 17.047 1 86.88 198 TYR B O 1
ATOM 3486 N N . ASN B 1 199 ? 8.867 29.25 16.766 1 88.06 199 ASN B N 1
ATOM 3487 C CA . ASN B 1 199 ? 8.602 30.266 17.781 1 88.06 199 ASN B CA 1
ATOM 3488 C C . ASN B 1 199 ? 7.492 31.219 17.344 1 88.06 199 ASN B C 1
ATOM 3490 O O . ASN B 1 199 ? 6.938 31.953 18.172 1 88.06 199 ASN B O 1
ATOM 3494 N N . LYS B 1 200 ? 7.168 31.188 16.094 1 92.88 200 LYS B N 1
ATOM 3495 C CA . LYS B 1 200 ? 6.141 32.094 15.578 1 92.88 200 LYS B CA 1
ATOM 3496 C C . LYS B 1 200 ? 4.781 31.391 15.523 1 92.88 200 LYS B C 1
ATOM 3498 O O . LYS B 1 200 ? 3.775 32.031 15.188 1 92.88 200 LYS B O 1
ATOM 3503 N N . ILE B 1 201 ? 4.75 30.156 15.859 1 93.56 201 ILE B N 1
ATOM 3504 C CA . ILE B 1 201 ? 3.49 29.422 15.867 1 93.56 201 ILE B CA 1
ATOM 3505 C C . ILE B 1 201 ? 2.709 29.75 17.141 1 93.56 201 ILE B C 1
ATOM 3507 O O . ILE B 1 201 ? 3.203 29.531 18.25 1 93.56 201 ILE B O 1
ATOM 3511 N N . THR B 1 202 ? 1.458 30.219 16.969 1 93.44 202 THR B N 1
ATOM 3512 C CA . THR B 1 202 ? 0.685 30.672 18.125 1 93.44 202 THR B CA 1
ATOM 3513 C C . THR B 1 202 ? -0.437 29.703 18.453 1 93.44 202 THR B C 1
ATOM 3515 O O . THR B 1 202 ? -1.028 29.766 19.531 1 93.44 202 THR B O 1
ATOM 3518 N N . CYS B 1 203 ? -0.741 28.828 17.531 1 95.12 203 CYS B N 1
ATOM 3519 C CA . CYS B 1 203 ? -1.764 27.812 17.781 1 95.12 203 CYS B CA 1
ATOM 3520 C C . CYS B 1 203 ? -1.179 26.609 18.516 1 95.12 203 CYS B C 1
ATOM 3522 O O . CYS B 1 203 ? 0.041 26.484 18.625 1 95.12 203 CYS B O 1
ATOM 3524 N N . PRO B 1 204 ? -2.031 25.75 19.141 1 96.12 204 PRO B N 1
ATOM 3525 C CA . PRO B 1 204 ? -1.511 24.531 19.75 1 96.12 204 PRO B CA 1
ATOM 3526 C C . PRO B 1 204 ? -0.674 23.703 18.797 1 96.12 204 PRO B C 1
ATOM 3528 O O . PRO B 1 204 ? -1.039 23.547 17.625 1 96.12 204 PRO B O 1
ATOM 3531 N N . LEU B 1 205 ? 0.451 23.219 19.312 1 95.88 205 LEU B N 1
ATOM 3532 C CA . LEU B 1 205 ? 1.395 22.438 18.516 1 95.88 205 LEU B CA 1
ATOM 3533 C C . LEU B 1 205 ? 1.691 21.094 19.188 1 95.88 205 LEU B C 1
ATOM 3535 O O . LEU B 1 205 ? 1.892 21.031 20.406 1 95.88 205 LEU B O 1
ATOM 3539 N N . LEU B 1 206 ? 1.591 20.031 18.453 1 96.75 206 LEU B N 1
ATOM 3540 C CA . LEU B 1 206 ? 2.031 18.719 18.875 1 96.75 206 LEU B CA 1
ATOM 3541 C C . LEU B 1 206 ? 3.047 18.125 17.906 1 96.75 206 LEU B C 1
ATOM 3543 O O . LEU B 1 206 ? 2.826 18.141 16.688 1 96.75 206 LEU B O 1
ATOM 3547 N N . CYS B 1 207 ? 4.117 17.719 18.422 1 96 207 CYS B N 1
ATOM 3548 C CA . CYS B 1 207 ? 5.098 16.953 17.672 1 96 207 CYS B CA 1
ATOM 3549 C C . CYS B 1 207 ? 5.094 15.484 18.094 1 96 207 CYS B C 1
ATOM 3551 O O . CYS B 1 207 ? 5.176 15.188 19.297 1 96 207 CYS B O 1
ATOM 3553 N N . VAL B 1 208 ? 4.895 14.609 17.188 1 97 208 VAL B N 1
ATOM 3554 C CA . VAL B 1 208 ? 4.941 13.18 17.469 1 97 208 VAL B CA 1
ATOM 3555 C C . VAL B 1 208 ? 6.227 12.586 16.922 1 97 208 VAL B C 1
ATOM 3557 O O . VAL B 1 208 ? 6.516 12.719 15.727 1 97 208 VAL B O 1
ATOM 3560 N N . ALA B 1 209 ? 6.977 11.938 17.781 1 96.56 209 ALA B N 1
ATOM 3561 C CA . ALA B 1 209 ? 8.25 11.352 17.375 1 96.56 209 ALA B CA 1
ATOM 3562 C C . ALA B 1 209 ? 8.227 9.836 17.531 1 96.56 209 ALA B C 1
ATOM 3564 O O . ALA B 1 209 ? 7.539 9.297 18.406 1 96.56 209 ALA B O 1
ATOM 3565 N N . GLY B 1 210 ? 8.875 9.141 16.609 1 97.25 210 GLY B N 1
ATOM 3566 C CA . GLY B 1 210 ? 9.203 7.742 16.828 1 97.25 210 GLY B CA 1
ATOM 3567 C C . GLY B 1 210 ? 10.508 7.539 17.578 1 97.25 210 GLY B C 1
ATOM 3568 O O . GLY B 1 210 ? 11.539 8.109 17.203 1 97.25 210 GLY B O 1
ATOM 3569 N N . GLN B 1 211 ? 10.469 6.777 18.531 1 96.88 211 GLN B N 1
ATOM 3570 C CA . GLN B 1 211 ? 11.648 6.57 19.375 1 96.88 211 GLN B CA 1
ATOM 3571 C C . GLN B 1 211 ? 12.82 6.039 18.547 1 96.88 211 GLN B C 1
ATOM 3573 O O . GLN B 1 211 ? 13.977 6.379 18.812 1 96.88 211 GLN B O 1
ATOM 3578 N N . GLU B 1 212 ? 12.57 5.23 17.578 1 97.56 212 GLU B N 1
ATOM 3579 C CA . GLU B 1 212 ? 13.625 4.586 16.797 1 97.56 212 GLU B CA 1
ATOM 3580 C C . GLU B 1 212 ? 13.734 5.207 15.398 1 97.56 212 GLU B C 1
ATOM 3582 O O . GLU B 1 212 ? 14.219 4.566 14.469 1 97.56 212 GLU B O 1
ATOM 3587 N N . ASP B 1 213 ? 13.148 6.402 15.242 1 96.81 213 ASP B N 1
ATOM 3588 C CA . ASP B 1 213 ? 13.188 7.117 13.969 1 96.81 213 ASP B CA 1
ATOM 3589 C C . ASP B 1 213 ? 14.609 7.566 13.641 1 96.81 213 ASP B C 1
ATOM 3591 O O . ASP B 1 213 ? 15.188 8.391 14.359 1 96.81 213 ASP B O 1
ATOM 3595 N N . GLN B 1 214 ? 15.148 7.117 12.508 1 92.44 214 GLN B N 1
ATOM 3596 C CA . GLN B 1 214 ? 16.516 7.461 12.117 1 92.44 214 GLN B CA 1
ATOM 3597 C C . GLN B 1 214 ? 16.531 8.602 11.102 1 92.44 214 GLN B C 1
ATOM 3599 O O . GLN B 1 214 ? 17.578 9.148 10.789 1 92.44 214 GLN B O 1
ATOM 3604 N N . VAL B 1 215 ? 15.344 8.938 10.594 1 91.69 215 VAL B N 1
ATOM 3605 C CA . VAL B 1 215 ? 15.227 10.031 9.633 1 91.69 215 VAL B CA 1
ATOM 3606 C C . VAL B 1 215 ? 15.008 11.344 10.375 1 91.69 215 VAL B C 1
ATOM 3608 O O . VAL B 1 215 ? 15.711 12.328 10.133 1 91.69 215 VAL B O 1
ATOM 3611 N N . ALA B 1 216 ? 13.961 11.422 11.164 1 91.44 216 ALA B N 1
ATOM 3612 C CA . ALA B 1 216 ? 13.703 12.5 12.109 1 91.44 216 ALA B CA 1
ATOM 3613 C C . ALA B 1 216 ? 14.047 12.07 13.539 1 91.44 216 ALA B C 1
ATOM 3615 O O . ALA B 1 216 ? 13.156 11.68 14.297 1 91.44 216 ALA B O 1
ATOM 3616 N N . ARG B 1 217 ? 15.359 12.297 13.969 1 91 217 ARG B N 1
ATOM 3617 C CA . ARG B 1 217 ? 15.844 11.781 15.242 1 91 217 ARG B CA 1
ATOM 3618 C C . ARG B 1 217 ? 15.289 12.586 16.406 1 91 217 ARG B C 1
ATOM 3620 O O . ARG B 1 217 ? 15.148 13.812 16.312 1 91 217 ARG B O 1
ATOM 3627 N N . LEU B 1 218 ? 14.938 11.766 17.344 1 89.25 218 LEU B N 1
ATOM 3628 C CA . LEU B 1 218 ? 14.359 12.367 18.547 1 89.25 218 LEU B CA 1
ATOM 3629 C C . LEU B 1 218 ? 15.234 13.516 19.047 1 89.25 218 LEU B C 1
ATOM 3631 O O . LEU B 1 218 ? 14.719 14.531 19.5 1 89.25 218 LEU B O 1
ATOM 3635 N N . GLU B 1 219 ? 16.484 13.422 19.016 1 86.44 219 GLU B N 1
ATOM 3636 C CA . GLU B 1 219 ? 17.422 14.43 19.5 1 86.44 219 GLU B CA 1
ATOM 3637 C C . GLU B 1 219 ? 17.297 15.727 18.719 1 86.44 219 GLU B C 1
ATOM 3639 O O . GLU B 1 219 ? 17.531 16.812 19.25 1 86.44 219 GLU B O 1
ATOM 3644 N N . ASP B 1 220 ? 16.891 15.602 17.453 1 84.44 220 ASP B N 1
ATOM 3645 C CA . ASP B 1 220 ? 16.781 16.781 16.594 1 84.44 220 ASP B CA 1
ATOM 3646 C C . ASP B 1 220 ? 15.5 17.547 16.891 1 84.44 220 ASP B C 1
ATOM 3648 O O . ASP B 1 220 ? 15.352 18.703 16.484 1 84.44 220 ASP B O 1
ATOM 3652 N N . LEU B 1 221 ? 14.562 16.922 17.609 1 85.69 221 LEU B N 1
ATOM 3653 C CA . LEU B 1 221 ? 13.258 17.531 17.859 1 85.69 221 LEU B CA 1
ATOM 3654 C C . LEU B 1 221 ? 13.258 18.297 19.172 1 85.69 221 LEU B C 1
ATOM 3656 O O . LEU B 1 221 ? 12.234 18.844 19.578 1 85.69 221 LEU B O 1
ATOM 3660 N N . ALA B 1 222 ? 14.383 18.391 19.781 1 78.75 222 ALA B N 1
ATOM 3661 C CA . ALA B 1 222 ? 14.539 19.125 21.031 1 78.75 222 ALA B CA 1
ATOM 3662 C C . ALA B 1 222 ? 14.188 20.594 20.859 1 78.75 222 ALA B C 1
ATOM 3664 O O . ALA B 1 222 ? 13.734 21.25 21.797 1 78.75 222 ALA B O 1
ATOM 3665 N N . LEU B 1 223 ? 14.344 21.109 19.719 1 77 223 LEU B N 1
ATOM 3666 C CA . LEU B 1 223 ? 14.109 22.516 19.422 1 77 223 LEU B CA 1
ATOM 3667 C C . LEU B 1 223 ? 12.633 22.859 19.562 1 77 223 LEU B C 1
ATOM 3669 O O . LEU B 1 223 ? 12.281 24.016 19.75 1 77 223 LEU B O 1
ATOM 3673 N N . ILE B 1 224 ? 11.711 22 19.344 1 79.56 224 ILE B N 1
ATOM 3674 C CA . ILE B 1 224 ? 10.273 22.234 19.375 1 79.56 224 ILE B CA 1
ATOM 3675 C C . ILE B 1 224 ? 9.789 22.344 20.812 1 79.56 224 ILE B C 1
ATOM 3677 O O . ILE B 1 224 ? 8.797 23.016 21.094 1 79.56 224 ILE B O 1
ATOM 3681 N N . GLY B 1 225 ? 10.578 21.875 21.828 1 78.06 225 GLY B N 1
ATOM 3682 C CA . GLY B 1 225 ? 10.211 21.891 23.234 1 78.06 225 GLY B CA 1
ATOM 3683 C C . GLY B 1 225 ? 9.555 20.609 23.719 1 78.06 225 GLY B C 1
ATOM 3684 O O . GLY B 1 225 ? 8.664 20.094 23.047 1 78.06 225 GLY B O 1
ATOM 3685 N N . ASP B 1 226 ? 9.828 20.25 24.781 1 79.25 226 ASP B N 1
ATOM 3686 C CA . ASP B 1 226 ? 9.391 18.969 25.344 1 79.25 226 ASP B CA 1
ATOM 3687 C C . ASP B 1 226 ? 7.891 18.969 25.609 1 79.25 226 ASP B C 1
ATOM 3689 O O . ASP B 1 226 ? 7.246 17.922 25.578 1 79.25 226 ASP B O 1
ATOM 3693 N N . GLU B 1 227 ? 7.387 20.109 25.844 1 83.06 227 GLU B N 1
ATOM 3694 C CA . GLU B 1 227 ? 5.977 20.219 26.188 1 83.06 227 GLU B CA 1
ATOM 3695 C C . GLU B 1 227 ? 5.086 19.922 24.984 1 83.06 227 GLU B C 1
ATOM 3697 O O . GLU B 1 227 ? 3.889 19.672 25.141 1 83.06 227 GLU B O 1
ATOM 3702 N N . HIS B 1 228 ? 5.66 19.875 23.859 1 89.06 228 HIS B N 1
ATOM 3703 C CA . HIS B 1 228 ? 4.906 19.656 22.625 1 89.06 228 HIS B CA 1
ATOM 3704 C C . HIS B 1 228 ? 5.211 18.281 22.031 1 89.06 228 HIS B C 1
ATOM 3706 O O . HIS B 1 228 ? 4.715 17.953 20.953 1 89.06 228 HIS B O 1
ATOM 3712 N N . LEU B 1 229 ? 5.961 17.469 22.797 1 93.81 229 LEU B N 1
ATOM 3713 C CA . LEU B 1 229 ? 6.504 16.266 22.188 1 93.81 229 LEU B CA 1
ATOM 3714 C C . LEU B 1 229 ? 5.859 15.016 22.781 1 93.81 229 LEU B C 1
ATOM 3716 O O . LEU B 1 229 ? 5.754 14.883 24 1 93.81 229 LEU B O 1
ATOM 3720 N N . GLU B 1 230 ? 5.336 14.164 21.938 1 95.94 230 GLU B N 1
ATOM 3721 C CA . GLU B 1 230 ? 4.934 12.805 22.297 1 95.94 230 GLU B CA 1
ATOM 3722 C C . GLU B 1 230 ? 5.75 11.766 21.531 1 95.94 230 GLU B C 1
ATOM 3724 O O . GLU B 1 230 ? 5.996 11.93 20.328 1 95.94 230 GLU B O 1
ATOM 3729 N N . VAL B 1 231 ? 6.227 10.734 22.266 1 96.81 231 VAL B N 1
ATOM 3730 C CA . VAL B 1 231 ? 7.125 9.75 21.656 1 96.81 231 VAL B CA 1
ATOM 3731 C C . VAL B 1 231 ? 6.418 8.406 21.562 1 96.81 231 VAL B C 1
ATOM 3733 O O . VAL B 1 231 ? 5.828 7.93 22.531 1 96.81 231 VAL B O 1
ATOM 3736 N N . LEU B 1 232 ? 6.379 7.809 20.406 1 97.94 232 LEU B N 1
ATOM 3737 C CA . LEU B 1 232 ? 5.914 6.441 20.203 1 97.94 232 LEU B CA 1
ATOM 3738 C C . LEU B 1 232 ? 7.07 5.449 20.297 1 97.94 232 LEU B C 1
ATOM 3740 O O . LEU B 1 232 ? 7.992 5.488 19.484 1 97.94 232 LEU B O 1
ATOM 3744 N N . PHE B 1 233 ? 6.988 4.578 21.203 1 97.88 233 PHE B N 1
ATOM 3745 C CA . PHE B 1 233 ? 8.07 3.639 21.453 1 97.88 233 PHE B CA 1
ATOM 3746 C C . PHE B 1 233 ? 8.086 2.525 20.422 1 97.88 233 PHE B C 1
ATOM 3748 O O . PHE B 1 233 ? 7.031 2.027 20.016 1 97.88 233 PHE B O 1
ATOM 3755 N N . GLY B 1 234 ? 9.297 2.145 20.016 1 98.19 234 GLY B N 1
ATOM 3756 C CA . GLY B 1 234 ? 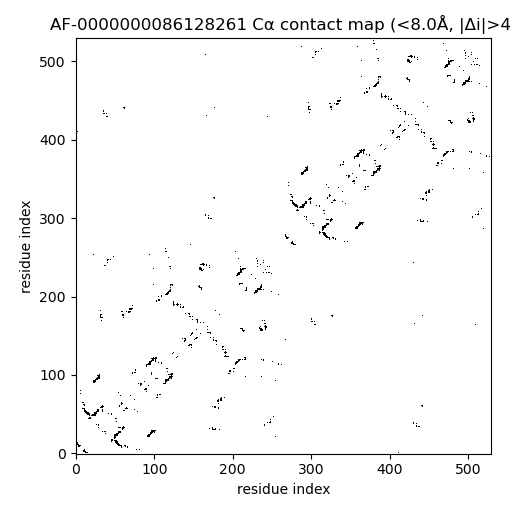9.484 1.078 19.047 1 98.19 234 GLY B CA 1
ATOM 3757 C C . GLY B 1 234 ? 9.117 1.491 17.641 1 98.19 234 GLY B C 1
ATOM 3758 O O . GLY B 1 234 ? 9.055 0.652 16.734 1 98.19 234 GLY B O 1
ATOM 3759 N N . VAL B 1 235 ? 8.859 2.725 17.438 1 98.44 235 VAL B N 1
ATOM 3760 C CA . VAL B 1 235 ? 8.367 3.217 16.156 1 98.44 235 VAL B CA 1
ATOM 3761 C C . VAL B 1 235 ? 9.484 3.984 15.445 1 98.44 235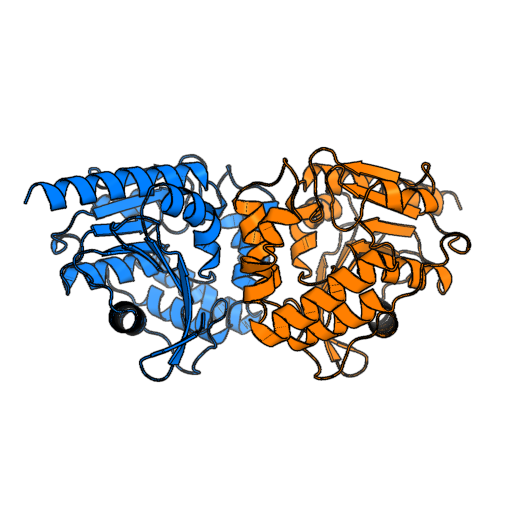 VAL B C 1
ATOM 3763 O O . VAL B 1 235 ? 10.234 4.734 16.078 1 98.44 235 VAL B O 1
ATOM 3766 N N . GLY B 1 236 ? 9.609 3.709 14.148 1 98.31 236 GLY B N 1
ATOM 3767 C CA . GLY B 1 236 ? 10.523 4.465 13.312 1 98.31 236 GLY B CA 1
ATOM 3768 C C . GLY B 1 236 ? 9.875 5.656 12.641 1 98.31 236 GLY B C 1
ATOM 3769 O O . GLY B 1 236 ? 9.203 6.457 13.297 1 98.31 236 GLY B O 1
ATOM 3770 N N . HIS B 1 237 ? 10.008 5.828 11.336 1 98.19 237 HIS B N 1
ATOM 3771 C CA . HIS B 1 237 ? 9.633 7.047 10.625 1 98.19 237 HIS B CA 1
ATOM 3772 C C . HIS B 1 237 ? 8.234 6.926 10.023 1 98.19 237 HIS B C 1
ATOM 3774 O O . HIS B 1 237 ? 7.746 7.859 9.383 1 98.19 237 HIS B O 1
ATOM 3780 N N . TRP B 1 238 ? 7.605 5.797 10.117 1 98.56 238 TRP B N 1
ATOM 3781 C CA . TRP B 1 238 ? 6.305 5.555 9.5 1 98.56 238 TRP B CA 1
ATOM 3782 C C . TRP B 1 238 ? 5.234 5.324 10.562 1 98.56 238 TRP B C 1
ATOM 3784 O O . TRP B 1 238 ? 4.645 4.246 10.633 1 98.56 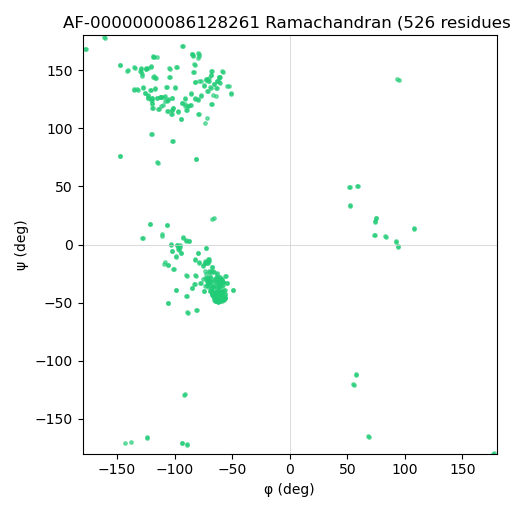238 TRP B O 1
ATOM 3794 N N . HIS B 1 239 ? 4.895 6.328 11.242 1 98.56 239 HIS B N 1
ATOM 3795 C CA . HIS B 1 239 ? 4.191 6.34 12.523 1 98.56 239 HIS B CA 1
ATOM 3796 C C . HIS B 1 239 ? 2.82 5.684 12.406 1 98.56 239 HIS B C 1
ATOM 3798 O O . HIS B 1 239 ? 2.492 4.777 13.18 1 98.56 239 HIS B O 1
ATOM 3804 N N . CYS B 1 240 ? 2.018 6.047 11.391 1 98.5 240 CYS B N 1
ATOM 3805 C CA . CYS B 1 240 ? 0.656 5.539 11.25 1 98.5 240 CYS B CA 1
ATOM 3806 C C . CYS B 1 240 ? 0.661 4.078 10.82 1 98.5 240 CYS B C 1
ATOM 3808 O O . CYS B 1 240 ? -0.263 3.328 11.141 1 98.5 240 CYS B O 1
ATOM 3810 N N . ILE B 1 241 ? 1.676 3.684 10.125 1 98.69 241 ILE B N 1
ATOM 3811 C CA . ILE B 1 241 ? 1.755 2.338 9.562 1 98.69 241 ILE B CA 1
ATOM 3812 C C . ILE B 1 241 ? 2.316 1.378 10.609 1 98.69 241 ILE B C 1
ATOM 3814 O O . ILE B 1 241 ? 1.85 0.243 10.734 1 98.69 241 ILE B O 1
ATOM 3818 N N . GLU B 1 242 ? 3.289 1.874 11.414 1 98.62 242 GLU B N 1
ATOM 3819 C CA . GLU B 1 242 ? 3.971 1.037 12.398 1 98.62 242 GLU B CA 1
ATOM 3820 C C . GLU B 1 242 ? 3.15 0.91 13.68 1 98.62 242 GLU B C 1
ATOM 3822 O O . GLU B 1 242 ? 3.211 -0.114 14.367 1 98.62 242 GLU B O 1
ATOM 3827 N N . ASP B 1 243 ? 2.445 1.958 14.031 1 98.44 243 ASP B N 1
ATOM 3828 C CA . ASP B 1 243 ? 1.69 1.997 15.273 1 98.44 243 ASP B CA 1
ATOM 3829 C C . ASP B 1 243 ? 0.422 2.834 15.125 1 98.44 243 ASP B C 1
ATOM 3831 O O . ASP B 1 243 ? 0.305 3.906 15.727 1 98.44 243 ASP B O 1
ATOM 3835 N N . ALA B 1 244 ? -0.551 2.217 14.453 1 98.38 244 ALA B N 1
ATOM 3836 C CA . ALA B 1 244 ? -1.805 2.91 14.172 1 98.38 244 ALA B CA 1
ATOM 3837 C C . ALA B 1 244 ? -2.52 3.305 15.461 1 98.38 244 ALA B C 1
ATOM 3839 O O . ALA B 1 244 ? -3.021 4.426 15.578 1 98.38 244 ALA B O 1
ATOM 3840 N N . GLU B 1 245 ? -2.553 2.402 16.406 1 97.94 245 GLU B N 1
ATOM 3841 C CA . GLU B 1 245 ? -3.26 2.66 17.656 1 97.94 245 GLU B CA 1
ATOM 3842 C C . GLU B 1 245 ? -2.607 3.797 18.438 1 97.94 245 GLU B C 1
ATOM 3844 O O . GLU B 1 245 ? -3.295 4.695 18.922 1 97.94 245 GLU B O 1
ATOM 3849 N N . GLY B 1 246 ? -1.282 3.715 18.578 1 98.44 246 GLY B N 1
ATOM 3850 C CA . GLY B 1 246 ? -0.57 4.781 19.266 1 98.44 246 GLY B CA 1
ATOM 3851 C C . GLY B 1 246 ? -0.73 6.133 18.594 1 98.44 246 GLY B C 1
ATOM 3852 O O . GLY B 1 246 ? -0.967 7.141 19.266 1 98.44 246 GLY B O 1
ATOM 3853 N N . MET B 1 247 ? -0.638 6.18 17.312 1 98.69 247 MET B N 1
ATOM 3854 C CA . MET B 1 247 ? -0.763 7.426 16.562 1 98.69 247 MET B CA 1
ATOM 3855 C C . MET B 1 247 ? -2.174 7.992 16.688 1 98.69 247 MET B C 1
ATOM 3857 O O . MET B 1 247 ? -2.348 9.195 16.875 1 98.69 247 MET B O 1
ATOM 3861 N N . GLU B 1 248 ? -3.148 7.082 16.516 1 98.62 248 GLU B N 1
ATOM 3862 C CA . GLU B 1 248 ? -4.535 7.516 16.656 1 98.62 248 GLU B CA 1
ATOM 3863 C C . GLU B 1 248 ? -4.789 8.109 18.047 1 98.62 248 GLU B C 1
ATOM 3865 O O . GLU B 1 248 ? -5.484 9.117 18.172 1 98.62 248 GLU B O 1
ATOM 3870 N N . GLY B 1 249 ? -4.246 7.465 19.031 1 98.31 249 GLY B N 1
ATOM 3871 C CA . GLY B 1 249 ? -4.379 7.988 20.375 1 98.31 249 GLY B CA 1
ATOM 3872 C C . GLY B 1 249 ? -3.795 9.383 20.547 1 98.31 249 GLY B C 1
ATOM 3873 O O . GLY B 1 249 ? -4.414 10.25 21.156 1 98.31 249 GLY B O 1
ATOM 3874 N N . CYS B 1 250 ? -2.619 9.633 19.984 1 98.12 250 CYS B N 1
ATOM 3875 C CA . CYS B 1 250 ? -1.981 10.938 20.016 1 98.12 250 CYS B CA 1
ATOM 3876 C C . CYS B 1 250 ? -2.861 12 19.359 1 98.12 250 CYS B C 1
ATOM 3878 O O . CYS B 1 250 ? -3.102 13.055 19.938 1 98.12 250 CYS B O 1
ATOM 3880 N N . LEU B 1 251 ? -3.363 11.688 18.203 1 98.56 251 LEU B N 1
ATOM 3881 C CA . LEU B 1 251 ? -4.152 12.641 17.422 1 98.56 251 LEU B CA 1
ATOM 3882 C C . LEU B 1 251 ? -5.48 12.938 18.109 1 98.56 251 LEU B C 1
ATOM 3884 O O . LEU B 1 251 ? -5.902 14.094 18.188 1 98.56 251 LEU B O 1
ATOM 3888 N N . ARG B 1 252 ? -6.098 11.891 18.609 1 98.19 252 ARG B N 1
ATOM 3889 C CA . ARG B 1 252 ? -7.395 12.039 19.266 1 98.19 252 ARG B CA 1
ATOM 3890 C C . ARG B 1 252 ? -7.285 12.906 20.516 1 98.19 252 ARG B C 1
ATOM 3892 O O . ARG B 1 252 ? -8.102 13.805 20.734 1 98.19 252 ARG B O 1
ATOM 3899 N N . ARG B 1 253 ? -6.293 12.602 21.359 1 97.94 253 ARG B N 1
ATOM 3900 C CA . ARG B 1 253 ? -6.09 13.383 22.578 1 97.94 253 ARG B CA 1
ATOM 3901 C C . ARG B 1 253 ? -5.816 14.852 22.25 1 97.94 253 ARG B C 1
ATOM 3903 O O . ARG B 1 253 ? -6.387 15.75 22.875 1 97.94 253 ARG B O 1
ATOM 3910 N N . PHE B 1 254 ? -4.969 15.094 21.297 1 98.38 254 PHE B N 1
ATOM 3911 C CA . PHE B 1 254 ? -4.629 16.453 20.906 1 98.38 254 PHE B CA 1
ATOM 3912 C C . PHE B 1 254 ? -5.852 17.188 20.375 1 98.38 254 PHE B C 1
ATOM 3914 O O . PHE B 1 254 ? -6.125 18.328 20.75 1 98.38 254 PHE B O 1
ATOM 3921 N N . ALA B 1 255 ? -6.562 16.531 19.438 1 98.06 255 ALA B N 1
ATOM 3922 C CA . ALA B 1 255 ? -7.73 17.141 18.812 1 98.06 255 ALA B CA 1
ATOM 3923 C C . ALA B 1 255 ? -8.789 17.5 19.859 1 98.06 255 ALA B C 1
ATOM 3925 O O . ALA B 1 255 ? -9.414 18.562 19.781 1 98.06 255 ALA B O 1
ATOM 3926 N N . LYS B 1 256 ? -8.984 16.656 20.812 1 96.88 256 LYS B N 1
ATOM 3927 C CA . LYS B 1 256 ? -9.945 16.922 21.875 1 96.88 256 LYS B CA 1
ATOM 3928 C C . LYS B 1 256 ? -9.516 18.125 22.719 1 96.88 256 LYS B C 1
ATOM 3930 O O . LYS B 1 256 ? -10.344 18.922 23.141 1 96.88 256 LYS B O 1
ATOM 3935 N N . LYS B 1 257 ? -8.242 18.125 22.969 1 96.5 257 LYS B N 1
ATOM 3936 C CA . LYS B 1 257 ? -7.703 19.266 23.719 1 96.5 257 LYS B CA 1
ATOM 3937 C C . LYS B 1 257 ? -7.945 20.578 22.969 1 96.5 257 LYS B C 1
ATOM 3939 O O . LYS B 1 257 ? -8.352 21.578 23.562 1 96.5 257 LYS B O 1
ATOM 3944 N N . VAL B 1 258 ? -7.664 20.578 21.688 1 97.12 258 VAL B N 1
ATOM 3945 C CA . VAL B 1 258 ? -7.844 21.766 20.859 1 97.12 258 VAL B CA 1
ATOM 3946 C C . VAL B 1 258 ? -9.32 22.156 20.812 1 97.12 258 VAL B C 1
ATOM 3948 O O . VAL B 1 258 ? -9.664 23.328 20.922 1 97.12 258 VAL B O 1
ATOM 3951 N N . GLU B 1 259 ? -10.133 21.172 20.625 1 94.5 259 GLU B N 1
ATOM 3952 C CA . GLU B 1 259 ? -11.57 21.406 20.578 1 94.5 259 GLU B CA 1
ATOM 3953 C C . GLU B 1 259 ? -12.07 22.047 21.875 1 94.5 259 GLU B C 1
ATOM 3955 O O . GLU B 1 259 ? -12.898 22.953 21.844 1 94.5 259 GLU B O 1
ATOM 3960 N N . SER B 1 260 ? -11.656 21.562 22.984 1 93.06 260 SER B N 1
ATOM 3961 C CA . SER B 1 260 ? -12.062 22.094 24.281 1 93.06 260 SER B CA 1
ATOM 3962 C C . SER B 1 260 ? -11.617 23.547 24.453 1 93.06 260 SER B C 1
ATOM 3964 O O . SER B 1 260 ? -12.328 24.359 25.047 1 93.06 260 SER B O 1
ATOM 3966 N N . LYS B 1 261 ? -10.523 23.891 23.938 1 89.88 261 LYS B N 1
ATOM 3967 C CA . LYS B 1 261 ? -10 25.25 24.031 1 89.88 261 LYS B CA 1
ATOM 3968 C C . LYS B 1 261 ? -10.805 26.203 23.172 1 89.88 261 LYS B C 1
ATOM 3970 O O . LYS B 1 261 ? -10.984 27.375 23.531 1 89.88 261 LYS B O 1
ATOM 3975 N N . LEU B 1 262 ? -11.227 25.734 22.062 1 86.31 262 LEU B N 1
ATOM 3976 C CA . LEU B 1 262 ? -12 26.562 21.156 1 86.31 262 LEU B CA 1
ATOM 3977 C C . LEU B 1 262 ? -13.398 26.828 21.703 1 86.31 262 LEU B C 1
ATOM 3979 O O . LEU B 1 262 ? -14.008 27.859 21.406 1 86.31 262 LEU B O 1
ATOM 3983 N N . ARG B 1 263 ? -13.938 25.906 22.453 1 78.62 263 ARG B N 1
ATOM 3984 C CA . ARG B 1 263 ? -15.266 26.062 23.031 1 78.62 263 ARG B CA 1
ATOM 3985 C C . ARG B 1 263 ? -15.227 27.047 24.219 1 78.62 263 ARG B C 1
ATOM 3987 O O . ARG B 1 263 ? -16.219 27.719 24.5 1 78.62 263 ARG B O 1
ATOM 3994 N N . ALA B 1 264 ? -14.172 27.094 24.844 1 72.62 264 ALA B N 1
ATOM 3995 C CA . ALA B 1 264 ? -14.055 27.938 26.016 1 72.62 264 ALA B CA 1
ATOM 3996 C C . ALA B 1 264 ? -13.984 29.406 25.641 1 72.62 264 ALA B C 1
ATOM 3998 O O . ALA B 1 264 ? -14.219 30.281 26.469 1 72.62 264 ALA B O 1
ATOM 3999 N N . TYR B 1 265 ? -13.742 29.703 24.406 1 64.38 265 TYR B N 1
ATOM 4000 C CA . TYR B 1 265 ? -13.727 31.109 23.969 1 64.38 265 TYR B CA 1
ATOM 4001 C C . TYR B 1 265 ? -15.008 31.453 23.234 1 64.38 265 TYR B C 1
ATOM 4003 O O . TYR B 1 265 ? -15.57 30.625 22.516 1 64.38 265 TYR B O 1
#

Organism: Cryphonectria parasitica (strain ATCC 38755 / EP155) (NCBI:txid660469)

Nearest PDB structures (foldseek):
  2xua-assembly1_A  TM=8.728E-01  e=9.850E-19  Paraburkholderia xenovorans LB400
  3om8-assembly1_B  TM=8.658E-01  e=2.369E-16  Pseudomonas aeruginosa PAO1
  1xqv-assembly1_A  TM=7.791E-01  e=8.396E-16  Thermoplasma acidophilum
  1xrr-assembly1_A  TM=7.523E-01  e=3.519E-14  Thermoplasma acidophilum
  4q3l-assembly2_F  TM=8.197E-01  e=4.362E-12  unidentified

Solvent-accessible surface area (backbone atoms only — not comparable to full-atom values): 26082 Å² total; per-residue (Å²): 114,62,55,47,81,51,99,92,34,55,33,24,42,47,79,44,76,28,92,48,97,55,47,31,40,36,40,36,45,32,85,49,32,20,40,52,54,51,44,31,30,45,64,64,42,25,74,73,31,26,20,38,36,29,33,18,59,60,14,15,57,78,6,53,58,81,88,66,78,52,48,61,65,56,52,39,51,51,51,54,52,49,42,47,74,70,73,47,58,51,62,46,21,32,32,32,9,28,25,62,19,18,46,31,36,51,53,45,39,55,76,39,72,38,42,24,36,36,26,34,29,38,58,61,54,46,72,68,47,23,52,54,29,51,48,48,39,52,37,34,75,73,51,33,54,56,24,46,52,62,71,70,19,45,34,64,65,34,36,22,82,52,43,47,52,44,36,27,24,41,46,38,45,34,37,61,53,33,33,61,67,43,48,37,25,42,30,52,35,53,39,68,39,75,68,68,67,67,87,59,46,83,49,56,60,38,34,41,33,16,64,49,10,73,75,27,36,57,79,68,50,57,82,77,36,72,92,27,55,45,74,40,79,41,21,9,60,47,50,36,52,41,34,28,68,62,44,35,51,54,51,49,54,50,51,51,53,46,51,53,58,58,66,75,100,115,62,55,46,80,53,97,92,34,57,32,25,41,48,78,44,77,27,93,47,98,55,46,32,41,36,40,36,47,30,85,49,32,20,39,52,54,51,45,29,30,47,62,63,41,24,74,71,31,25,20,36,35,28,32,18,59,60,14,14,57,76,6,54,59,80,87,65,78,52,47,60,65,57,52,40,53,49,51,53,51,50,41,47,75,70,73,47,57,52,62,46,20,32,35,32,8,29,25,61,19,18,47,32,36,49,53,46,39,55,76,39,71,38,42,24,35,35,25,33,31,39,59,60,53,47,72,68,48,24,50,54,29,51,48,49,37,52,36,34,73,73,50,34,54,57,25,45,52,62,72,70,19,46,35,63,65,34,38,22,80,54,43,46,52,45,38,28,24,42,46,38,46,34,36,62,54,31,33,61,69,42,49,36,25,41,29,51,34,53,38,68,39,73,69,69,66,67,88,60,45,80,48,56,60,38,34,38,33,17,65,49,12,72,75,25,37,59,78,68,52,57,82,76,35,71,91,27,55,45,74,40,77,41,21,10,60,45,49,36,52,40,34,28,68,63,44,35,50,54,50,50,56,50,50,50,53,46,51,53,57,56,66,74,101

Secondary structure (DSSP, 8-state):
--EEEETTEEEEEEEE--SSS-PEEEEE--TT--GGGGTTTHHHHHHTT-EEEEEEPTTSTTSPP-SS---HHHHHHHHHHHHHHTT--GGGEEEEEETHHHHHHHHHHHHS--SEEEEES----SHHHHHHHHHHHHHHHHHTHHIIIIIS-HHHHTS-TT--HHHHHHHHHHHHTS-HHHHHHHHHHHHTPPPP-GGG--S-EEEEEETT-SSS-GGGGGGG-GGGEEEETT--S-HHHH-HHHHHHHHHHHHHHHHHHHHH-/--EEEETTEEEEEEEE--SSS--EEEEE--TT--GGGGTTTHHHHHHTT-EEEEEEPTTSTTSPP-SS---HHHHHHHHHHHHHHTT--GGGEEEEEETHHHHHHHHHHHHS--SEEEEES----SHHHHHHHHHHHHHHHHHHHHIIIIIS-HHHHTS-TT--HHHHHHHHHHHHTS-HHHHHHHHHHHHTPPPP-GGG--S-EEEEEETT-SSS-GGGGGGG-GGGEEEETT--S-HHHH-HHHHHHHHHHHHHHHHHHHHH-

InterPro domains:
  IPR000073 Alpha/beta hydrolase fold-1 [PF12697] (26-245)
  IPR000073 Alpha/beta hydrolase fold-1 [PR00111] (49-64)
  IPR000073 Alpha/beta hydrolase fold-1 [PR00111] (95-108)
  IPR000073 Alpha/beta hydrolase fold-1 [PR00111] (205-219)
  IPR029058 Alpha/Beta hydrolase fold [G3DSA:3.40.50.1820] (2-257)
  IPR029058 Alpha/Beta hydrolase fold [SSF53474] (2-256)
  IPR050266 AB hydrolase superfamily [PTHR43798] (18-261)